Protein AF-0000000084442131 (afdb_homodimer)

Nearest PDB structures (foldseek):
  8tr0-assembly1_A  TM=5.409E-01  e=2.599E-01  Rattus norvegicus
  1jv6-assembly1_A  TM=5.022E-01  e=5.020E-01  Halobacterium salinarum
  2wjk-assembly1_A  TM=4.693E-01  e=9.695E-01  Halobacterium salinarum
  3qwe-assembly1_A-2  TM=2.493E-01  e=9.708E+00  Homo sapiens
  8tr0-assembly1_A  TM=5.407E-01  e=2.556E-01  Rattus norvegicus

Organism: Legionella spiritensis (NCBI:txid452)

pLDDT: mean 92.21, std 8.2, range [37.12, 98.5]

Sequence (404 aa):
MDAIITNALTNALHALFLLSYFILAFRQWQKGNAKFTGFIVSFFLIVFLLKILGVLVHYLSGNDYVNDLWLAIAMGVVLHNYFLIHAMRIPETLRAITMVFSLFLAGCFIIHDNFIFIALLLIMVYLLAAIYSEKLTRFGFISVITANIIWIILREGSRFILGYEVPIEWRFDNDVYHLLLIIATFIVYLSIQRGDWSYPKNMDAIITNALTNALHALFLLSYFILAFRQWQKGNAKFTGFIVSFFLIVFLLKILGVLVHYLSGNDYVNDLWLAIAMGVVLHNYFLIHAMRIPETLRAITMVFSLFLAGCFIIHDNFIFIALLLIMVYLLAAIYSEKLTRFGFISVITANIIWIILREGSRFILGYEVPIEWRFDNDVYHLLLIIATFIVYLSIQRGDWSYPKN

Secondary structure (DSSP, 8-state):
--HHHHHHHHHHHHHHHHHHHHHHHHHHHHTT-TTS-HHHHHHHHHHHHHHHHHHHHHHTTTSTTHHHHHHHHHHHHHHHHHHHHHHTT--HHHHHHHHHHHHHHHHHHHHH--THHHHHHHHHHHHHHHHT--HHHHHHHHHHHHHHHHHHHHHHHHHHHHSSPPPGGG-THHHHHHHHHHHHHHHHHHHHHHT-S-----/--HHHHHHHHHHHHHHHHHHHHHHHHHHHHTT-TTS-HHHHHHHHHHHHHHHHHHHHHHTTTSTTHHHHHHHHHHHHHHHHHHHHHHTT--HHHHHHHHHHHHHHHHHHHHH--THHHHHHHHHHHHHHHHT--HHHHHHHHHHHHHHHHHHHHHHHHHHHHSSPPPGGG-THHHHHHHHHHHHHHHHHHHHHHT-S-----

Radius of gyration: 23.76 Å; Cα contacts (8 Å, |Δi|>4): 503; chains: 2; bounding box: 71×60×50 Å

Structure (mmCIF, N/CA/C/O backbone):
data_AF-0000000084442131-model_v1
#
loop_
_entity.id
_entity.type
_entity.pdbx_description
1 polymer 'Uncharacterized protein'
#
loop_
_atom_site.group_PDB
_atom_site.id
_atom_site.type_symbol
_atom_site.label_atom_id
_atom_site.label_alt_id
_atom_site.label_comp_id
_atom_site.label_asym_id
_atom_site.label_entity_id
_atom_site.label_seq_id
_atom_site.pdbx_PDB_ins_code
_atom_site.Cartn_x
_atom_site.Cartn_y
_atom_site.Cartn_z
_atom_site.occupancy
_atom_site.B_iso_or_equiv
_atom_site.auth_seq_id
_atom_site.auth_comp_id
_atom_site.auth_asym_id
_atom_site.auth_atom_id
_atom_site.pdbx_PDB_model_num
ATOM 1 N N . MET A 1 1 ? 40.281 -8.273 -6.859 1 72.62 1 MET A N 1
ATOM 2 C CA . MET A 1 1 ? 38.969 -8.477 -6.266 1 72.62 1 MET A CA 1
ATOM 3 C C . MET A 1 1 ? 37.875 -8.383 -7.324 1 72.62 1 MET A C 1
ATOM 5 O O . MET A 1 1 ? 37.875 -7.469 -8.148 1 72.62 1 MET A O 1
ATOM 9 N N . ASP A 1 2 ? 37.031 -9.359 -7.414 1 87.31 2 ASP A N 1
ATOM 10 C CA . ASP A 1 2 ? 36.062 -9.383 -8.508 1 87.31 2 ASP A CA 1
ATOM 11 C C . ASP A 1 2 ? 34.844 -8.531 -8.18 1 87.31 2 ASP A C 1
ATOM 13 O O . ASP A 1 2 ? 34.688 -8.094 -7.039 1 87.31 2 ASP A O 1
ATOM 17 N N . ALA A 1 3 ? 34.188 -8.156 -9.109 1 89.06 3 ALA A N 1
ATOM 18 C CA . ALA A 1 3 ? 33.094 -7.219 -8.992 1 89.06 3 ALA A CA 1
ATOM 19 C C . ALA A 1 3 ? 32 -7.754 -8.055 1 89.06 3 ALA A C 1
ATOM 21 O O . ALA A 1 3 ? 31.25 -6.98 -7.473 1 89.06 3 ALA A O 1
ATOM 22 N N . ILE A 1 4 ? 31.984 -9.016 -7.883 1 84.88 4 ILE A N 1
ATOM 23 C CA . ILE A 1 4 ? 31 -9.625 -6.996 1 84.88 4 ILE A CA 1
ATOM 24 C C . ILE A 1 4 ? 31.281 -9.227 -5.551 1 84.88 4 ILE A C 1
ATOM 26 O O . ILE A 1 4 ? 30.375 -8.805 -4.828 1 84.88 4 ILE A O 1
ATOM 30 N N . ILE A 1 5 ? 32.5 -9.32 -5.223 1 86.31 5 ILE A N 1
ATOM 31 C CA . ILE A 1 5 ? 32.906 -9.016 -3.857 1 86.31 5 ILE A CA 1
ATOM 32 C C . ILE A 1 5 ? 32.812 -7.52 -3.602 1 86.31 5 ILE A C 1
ATOM 34 O O . ILE A 1 5 ? 32.281 -7.098 -2.568 1 86.31 5 ILE A O 1
ATOM 38 N N . THR A 1 6 ? 33.25 -6.707 -4.52 1 90.56 6 THR A N 1
ATOM 39 C CA . THR A 1 6 ? 33.219 -5.266 -4.309 1 90.56 6 THR A CA 1
ATOM 40 C C . THR A 1 6 ? 31.781 -4.773 -4.25 1 90.56 6 THR A C 1
ATOM 42 O O . THR A 1 6 ? 31.453 -3.889 -3.457 1 90.56 6 THR A O 1
ATOM 45 N N . ASN A 1 7 ? 30.953 -5.316 -5.031 1 89.44 7 ASN A N 1
ATOM 46 C CA . ASN A 1 7 ? 29.531 -4.98 -5.008 1 89.44 7 ASN A CA 1
ATOM 47 C C . ASN A 1 7 ? 28.906 -5.297 -3.65 1 89.44 7 ASN A C 1
ATOM 49 O O . ASN A 1 7 ? 28.125 -4.504 -3.127 1 89.44 7 ASN A O 1
ATOM 53 N N . ALA A 1 8 ? 29.266 -6.43 -3.168 1 86.12 8 ALA A N 1
ATOM 54 C CA . ALA A 1 8 ? 28.766 -6.809 -1.85 1 86.12 8 ALA A CA 1
ATOM 55 C C . ALA A 1 8 ? 29.25 -5.832 -0.78 1 86.12 8 ALA A C 1
ATOM 57 O O . ALA A 1 8 ? 28.484 -5.434 0.097 1 86.12 8 ALA A O 1
ATOM 58 N N . LEU A 1 9 ? 30.453 -5.453 -0.9 1 88.94 9 LEU A N 1
ATOM 59 C CA . LEU A 1 9 ? 31.062 -4.566 0.087 1 88.94 9 LEU A CA 1
ATOM 60 C C . LEU A 1 9 ? 30.438 -3.172 0.012 1 88.94 9 LEU A C 1
ATOM 62 O O . LEU A 1 9 ? 30.094 -2.586 1.04 1 88.94 9 LEU A O 1
ATOM 66 N N . THR A 1 10 ? 30.297 -2.629 -1.16 1 92.56 10 THR A N 1
ATOM 67 C CA . THR A 1 10 ? 29.719 -1.297 -1.3 1 92.56 10 THR A CA 1
ATOM 68 C C . THR A 1 10 ? 28.25 -1.3 -0.898 1 92.56 10 THR A C 1
ATOM 70 O O . THR A 1 10 ? 27.75 -0.33 -0.316 1 92.56 10 THR A O 1
ATOM 73 N N . ASN A 1 11 ? 27.625 -2.318 -1.205 1 92.12 11 ASN A N 1
ATOM 74 C CA . ASN A 1 11 ? 26.234 -2.469 -0.786 1 92.12 11 ASN A CA 1
ATOM 75 C C . ASN A 1 11 ? 26.109 -2.514 0.734 1 92.12 11 ASN A C 1
ATOM 77 O O . ASN A 1 11 ? 25.234 -1.853 1.31 1 92.12 11 ASN A O 1
ATOM 81 N N . ALA A 1 12 ? 26.953 -3.279 1.332 1 91.44 12 ALA A N 1
ATOM 82 C CA . ALA A 1 12 ? 26.969 -3.363 2.791 1 91.44 12 ALA A CA 1
ATOM 83 C C . ALA A 1 12 ? 27.312 -2.014 3.41 1 91.44 12 ALA A C 1
ATOM 85 O O . ALA A 1 12 ? 26.75 -1.631 4.438 1 91.44 12 ALA A O 1
ATOM 86 N N . LEU A 1 13 ? 28.25 -1.379 2.773 1 95.19 13 LEU A N 1
ATOM 87 C CA . LEU A 1 13 ? 28.625 -0.052 3.25 1 95.19 13 LEU A CA 1
ATOM 88 C C . LEU A 1 13 ? 27.438 0.898 3.211 1 95.19 13 LEU A C 1
ATOM 90 O O . LEU A 1 13 ? 27.188 1.636 4.168 1 95.19 13 LEU A O 1
ATOM 94 N N . HIS A 1 14 ? 26.734 0.908 2.152 1 96.75 14 HIS A N 1
ATOM 95 C CA . HIS A 1 14 ? 25.547 1.749 2.051 1 96.75 14 HIS A CA 1
ATOM 96 C C . HIS A 1 14 ? 24.531 1.393 3.125 1 96.75 14 HIS A C 1
ATOM 98 O O . HIS A 1 14 ? 23.938 2.279 3.74 1 96.75 14 HIS A O 1
ATOM 104 N N . ALA A 1 15 ? 24.359 0.138 3.375 1 96.5 15 ALA A N 1
ATOM 105 C CA . ALA A 1 15 ? 23.438 -0.305 4.422 1 96.5 15 ALA A CA 1
ATOM 106 C C . ALA A 1 15 ? 23.859 0.234 5.785 1 96.5 15 ALA A C 1
ATOM 108 O O . ALA A 1 15 ? 23.016 0.643 6.59 1 96.5 15 ALA A O 1
ATOM 109 N N . LEU A 1 16 ? 25.094 0.238 6 1 97.12 16 LEU A N 1
ATOM 110 C CA . LEU A 1 16 ? 25.609 0.725 7.273 1 97.12 16 LEU A CA 1
ATOM 111 C C . LEU A 1 16 ? 25.328 2.215 7.441 1 97.12 16 LEU A C 1
ATOM 113 O O . LEU A 1 16 ? 24.969 2.66 8.531 1 97.12 16 LEU A O 1
ATOM 117 N N . PHE A 1 17 ? 25.516 2.973 6.438 1 97.94 17 PHE A N 1
ATOM 118 C CA . PHE A 1 17 ? 25.188 4.391 6.484 1 97.94 17 PHE A CA 1
ATOM 119 C C . PHE A 1 17 ? 23.703 4.594 6.758 1 97.94 17 PHE A C 1
ATOM 121 O O . PHE A 1 17 ? 23.328 5.395 7.613 1 97.94 17 PHE A O 1
ATOM 128 N N . LEU A 1 18 ? 22.938 3.861 6.094 1 98.31 18 LEU A N 1
ATOM 129 C CA . LEU A 1 18 ? 21.5 3.973 6.281 1 98.31 18 LEU A CA 1
ATOM 130 C C . LEU A 1 18 ? 21.109 3.6 7.711 1 98.31 18 LEU A C 1
ATOM 132 O O . LEU A 1 18 ? 20.234 4.238 8.305 1 98.31 18 LEU A O 1
ATOM 136 N N . LEU A 1 19 ? 21.734 2.594 8.203 1 98.31 19 LEU A N 1
ATOM 137 C CA . LEU A 1 19 ? 21.516 2.227 9.602 1 98.31 19 LEU A CA 1
ATOM 138 C C . LEU A 1 19 ? 21.875 3.377 10.531 1 98.31 19 LEU A C 1
ATOM 140 O O . LEU A 1 19 ? 21.141 3.689 11.461 1 98.31 19 LEU A O 1
ATOM 144 N N . SER A 1 20 ? 22.969 3.963 10.25 1 98.44 20 SER A N 1
ATOM 145 C CA . SER A 1 20 ? 23.406 5.094 11.062 1 98.44 20 SER A CA 1
ATOM 146 C C . SER A 1 20 ? 22.406 6.238 11.008 1 98.44 20 SER A C 1
ATOM 148 O O . SER A 1 20 ? 22.078 6.84 12.039 1 98.44 20 SER A O 1
ATOM 150 N N . TYR A 1 21 ? 21.906 6.555 9.805 1 98.19 21 TYR A N 1
ATOM 151 C CA . TYR A 1 21 ? 20.906 7.605 9.664 1 98.19 21 TYR A CA 1
ATOM 152 C C . TYR A 1 21 ? 19.656 7.277 10.461 1 98.19 21 TYR A C 1
ATOM 154 O O . TYR A 1 21 ? 19.078 8.156 11.109 1 98.19 21 TYR A O 1
ATOM 162 N N . PHE A 1 22 ? 19.25 6.012 10.422 1 98.44 22 PHE A N 1
ATOM 163 C CA . PHE A 1 22 ? 18.078 5.57 11.172 1 98.44 22 PHE A CA 1
ATOM 164 C C . PHE A 1 22 ? 18.281 5.766 12.664 1 98.44 22 PHE A C 1
ATOM 166 O O . PHE A 1 22 ? 17.453 6.379 13.336 1 98.44 22 PHE A O 1
ATOM 173 N N . ILE A 1 23 ? 19.391 5.301 13.133 1 98.5 23 ILE A N 1
ATOM 174 C CA . ILE A 1 23 ? 19.672 5.355 14.562 1 98.5 23 ILE A CA 1
ATOM 175 C C . ILE A 1 23 ? 19.734 6.812 15.016 1 98.5 23 ILE A C 1
ATOM 177 O O . ILE A 1 23 ? 19.156 7.18 16.031 1 98.5 23 ILE A O 1
ATOM 181 N N . LEU A 1 24 ? 20.391 7.633 14.289 1 98.12 24 LEU A N 1
ATOM 182 C CA . LEU A 1 24 ? 20.547 9.039 14.641 1 98.12 24 LEU A CA 1
ATOM 183 C C . LEU A 1 24 ? 19.203 9.766 14.555 1 98.12 24 LEU A C 1
ATOM 185 O O . LEU A 1 24 ? 18.859 10.555 15.438 1 98.12 24 LEU A O 1
ATOM 189 N N . ALA A 1 25 ? 18.453 9.484 13.516 1 97.62 25 ALA A N 1
ATOM 190 C CA . ALA A 1 25 ? 17.125 10.078 13.383 1 97.62 25 ALA A CA 1
ATOM 191 C C . ALA A 1 25 ? 16.219 9.648 14.539 1 97.62 25 ALA A C 1
ATOM 193 O O . ALA A 1 25 ? 15.484 10.469 15.094 1 97.62 25 ALA A O 1
ATOM 194 N N . PHE A 1 26 ? 16.312 8.383 14.875 1 98.06 26 PHE A N 1
ATOM 195 C CA . PHE A 1 26 ? 15.508 7.844 15.961 1 98.06 26 PHE A CA 1
ATOM 196 C C . PHE A 1 26 ? 15.844 8.531 17.281 1 98.06 26 PHE A C 1
ATOM 198 O O . PHE A 1 26 ? 14.953 8.922 18.031 1 98.06 26 PHE A O 1
ATOM 205 N N . ARG A 1 27 ? 17.078 8.727 17.531 1 98 27 ARG A N 1
ATOM 206 C CA . ARG A 1 27 ? 17.516 9.398 18.75 1 98 27 ARG A CA 1
ATOM 207 C C . ARG A 1 27 ? 17.031 10.844 18.781 1 98 27 ARG A C 1
ATOM 209 O O . ARG A 1 27 ? 16.578 11.32 19.828 1 98 27 ARG A O 1
ATOM 216 N N . GLN A 1 28 ? 17.109 11.477 17.703 1 97.19 28 GLN A N 1
ATOM 217 C CA . GLN A 1 28 ? 16.641 12.859 17.641 1 97.19 28 GLN A CA 1
ATOM 218 C C . GLN A 1 28 ? 15.133 12.938 17.844 1 97.19 28 GLN A C 1
ATOM 220 O O . GLN A 1 28 ? 14.648 13.836 18.531 1 97.19 28 GLN A O 1
ATOM 225 N N . TRP A 1 29 ? 14.469 12.008 17.203 1 96.06 29 TRP A N 1
ATOM 226 C CA . TRP A 1 29 ? 13.016 11.953 17.359 1 96.06 29 TRP A CA 1
ATOM 227 C C . TRP A 1 29 ? 12.633 11.719 18.812 1 96.06 29 TRP A C 1
ATOM 229 O O . TRP A 1 29 ? 11.75 12.398 19.344 1 96.06 29 TRP A O 1
ATOM 239 N N . GLN A 1 30 ? 13.344 10.875 19.547 1 97.19 30 GLN A N 1
ATOM 240 C CA . GLN A 1 30 ? 13.078 10.562 20.938 1 97.19 30 GLN A CA 1
ATOM 241 C C . GLN A 1 30 ? 13.328 11.781 21.828 1 97.19 30 GLN A C 1
ATOM 243 O O . GLN A 1 30 ? 12.656 11.969 22.844 1 97.19 30 GLN A O 1
ATOM 248 N N . LYS A 1 31 ? 14.211 12.562 21.438 1 97.31 31 LYS A N 1
ATOM 249 C CA . LYS A 1 31 ? 14.555 13.766 22.188 1 97.31 31 LYS A CA 1
ATOM 250 C C . LYS A 1 31 ? 13.562 14.891 21.938 1 97.31 31 LYS A C 1
ATOM 252 O O . LYS A 1 31 ? 13.656 15.969 22.531 1 97.31 31 LYS A O 1
ATOM 257 N N . GLY A 1 32 ? 12.711 14.656 20.953 1 94.94 32 GLY A N 1
ATOM 258 C CA . GLY A 1 32 ? 11.664 15.641 20.688 1 94.94 32 GLY A CA 1
ATOM 259 C C . GLY A 1 32 ? 12.07 16.656 19.641 1 94.94 32 GLY A C 1
ATOM 260 O O . GLY A 1 32 ? 11.461 17.734 19.547 1 94.94 32 GLY A O 1
ATOM 261 N N . ASN A 1 33 ? 13.148 16.391 18.938 1 94.25 33 ASN A N 1
ATOM 262 C CA . ASN A 1 33 ? 13.562 17.281 17.859 1 94.25 33 ASN A CA 1
ATOM 263 C C . ASN A 1 33 ? 12.523 17.328 16.734 1 94.25 33 ASN A C 1
ATOM 265 O O . ASN A 1 33 ? 12.312 16.328 16.047 1 94.25 33 ASN A O 1
ATOM 269 N N . ALA A 1 34 ? 11.906 18.438 16.484 1 91.56 34 ALA A N 1
ATOM 270 C CA . ALA A 1 34 ? 10.773 18.609 15.57 1 91.56 34 ALA A CA 1
ATOM 271 C C . ALA A 1 34 ? 11.203 18.375 14.117 1 91.56 34 ALA A C 1
ATOM 273 O O . ALA A 1 34 ? 10.359 18.125 13.25 1 91.56 34 ALA A O 1
ATOM 274 N N . LYS A 1 35 ? 12.477 18.531 13.914 1 92.25 35 LYS A N 1
ATOM 275 C CA . LYS A 1 35 ? 12.977 18.328 12.562 1 92.25 35 LYS A CA 1
ATOM 276 C C . LYS A 1 35 ? 12.875 16.859 12.148 1 92.25 35 LYS A C 1
ATOM 278 O O . LYS A 1 35 ? 12.891 16.547 10.961 1 92.25 35 LYS A O 1
ATOM 283 N N . PHE A 1 36 ? 12.898 15.961 13.062 1 94.19 36 PHE A N 1
ATOM 284 C CA . PHE A 1 36 ? 12.844 14.523 12.844 1 94.19 36 PHE A CA 1
ATOM 285 C C . PHE A 1 36 ? 11.5 13.961 13.273 1 94.19 36 PHE A C 1
ATOM 287 O O . PHE A 1 36 ? 11.281 13.695 14.461 1 94.19 36 PHE A O 1
ATOM 294 N N . THR A 1 37 ? 10.68 13.695 12.32 1 94 37 THR A N 1
ATOM 295 C CA . THR A 1 37 ? 9.359 13.156 12.594 1 94 37 THR A CA 1
ATOM 296 C C . THR A 1 37 ? 9.383 11.625 12.57 1 94 37 THR A C 1
ATOM 298 O O . THR A 1 37 ? 10.344 11.031 12.078 1 94 37 THR A O 1
ATOM 301 N N . GLY A 1 38 ? 8.352 11.023 13.039 1 95.12 38 GLY A N 1
ATOM 302 C CA . GLY A 1 38 ? 8.242 9.578 12.977 1 95.12 38 GLY A CA 1
ATOM 303 C C . GLY A 1 38 ? 8.289 9.031 11.562 1 95.12 38 GLY A C 1
ATOM 304 O O . GLY A 1 38 ? 8.836 7.957 11.328 1 95.12 38 GLY A O 1
ATOM 305 N N . PHE A 1 39 ? 7.777 9.773 10.68 1 96 39 PHE A N 1
ATOM 306 C CA . PHE A 1 39 ? 7.781 9.367 9.273 1 96 39 PHE A CA 1
ATOM 307 C C . PHE A 1 39 ? 9.203 9.359 8.719 1 96 39 PHE A C 1
ATOM 309 O O . PHE A 1 39 ? 9.562 8.484 7.938 1 96 39 PHE A O 1
ATOM 316 N N . ILE A 1 40 ? 9.977 10.352 9.094 1 96.25 40 ILE A N 1
ATOM 317 C CA . ILE A 1 40 ? 11.359 10.414 8.641 1 96.25 40 ILE A CA 1
ATOM 318 C C . ILE A 1 40 ? 12.141 9.227 9.203 1 96.25 40 ILE A C 1
ATOM 320 O O . ILE A 1 40 ? 12.891 8.562 8.484 1 96.25 40 ILE A O 1
ATOM 324 N N . VAL A 1 41 ? 11.914 8.961 10.445 1 97.44 41 VAL A N 1
ATOM 325 C CA . VAL A 1 41 ? 12.562 7.824 11.094 1 97.44 41 VAL A CA 1
ATOM 326 C C . VAL A 1 41 ? 12.18 6.531 10.383 1 97.44 41 VAL A C 1
ATOM 328 O O . VAL A 1 41 ? 13.047 5.723 10.047 1 97.44 41 VAL A O 1
ATOM 331 N N . SER A 1 42 ? 10.922 6.355 10.141 1 97.62 42 SER A N 1
ATOM 332 C CA . SER A 1 42 ? 10.422 5.156 9.477 1 97.62 42 SER A CA 1
ATOM 333 C C . SER A 1 42 ? 10.961 5.047 8.055 1 97.62 42 SER A C 1
ATOM 335 O O . SER A 1 42 ? 11.258 3.947 7.582 1 97.62 42 SER A O 1
ATOM 337 N N . PHE A 1 43 ? 11.117 6.191 7.434 1 97.19 43 PHE A N 1
ATOM 338 C CA . PHE A 1 43 ? 11.672 6.227 6.086 1 97.19 43 PHE A CA 1
ATOM 339 C C . PHE A 1 43 ? 13.078 5.637 6.062 1 97.19 43 PHE A C 1
ATOM 341 O O . PHE A 1 43 ? 13.367 4.742 5.266 1 97.19 43 PHE A O 1
ATOM 348 N N . PHE A 1 44 ? 13.914 6.051 6.918 1 98.19 44 PHE A N 1
ATOM 349 C CA . PHE A 1 44 ? 15.281 5.547 6.953 1 98.19 44 PHE A CA 1
ATOM 350 C C . PHE A 1 44 ? 15.312 4.082 7.371 1 98.19 44 PHE A C 1
ATOM 352 O O . PHE A 1 44 ? 16.141 3.312 6.898 1 98.19 44 PHE A O 1
ATOM 359 N N . LEU A 1 45 ? 14.43 3.682 8.242 1 98.38 45 LEU A N 1
ATOM 360 C CA . LEU A 1 45 ? 14.352 2.279 8.633 1 98.38 45 LEU A CA 1
ATOM 361 C C . LEU A 1 45 ? 14.016 1.399 7.43 1 98.38 45 LEU A C 1
ATOM 363 O O . LEU A 1 45 ? 14.68 0.393 7.188 1 98.38 45 LEU A O 1
ATOM 367 N N . ILE A 1 46 ? 13.023 1.812 6.719 1 98.06 46 ILE A N 1
ATOM 368 C CA . ILE A 1 46 ? 12.555 0.987 5.613 1 98.06 46 ILE A CA 1
ATOM 369 C C . ILE A 1 46 ? 13.625 0.94 4.516 1 98.06 46 ILE A C 1
ATOM 371 O O . ILE A 1 46 ? 13.867 -0.113 3.924 1 98.06 46 ILE A O 1
ATOM 375 N N . VAL A 1 47 ? 14.258 2.068 4.23 1 97.25 47 VAL A N 1
ATOM 376 C CA . VAL A 1 47 ? 15.312 2.07 3.219 1 97.25 47 VAL A CA 1
ATOM 377 C C . VAL A 1 47 ? 16.438 1.142 3.645 1 97.25 47 VAL A C 1
ATOM 379 O O . VAL A 1 47 ? 17 0.419 2.82 1 97.25 47 VAL A O 1
ATOM 382 N N . PHE A 1 48 ? 16.766 1.202 4.871 1 97.81 48 PHE A N 1
ATOM 383 C CA . PHE A 1 48 ? 17.797 0.319 5.41 1 97.81 48 PHE A CA 1
ATOM 384 C C . PHE A 1 48 ? 17.406 -1.143 5.227 1 97.81 48 PHE A C 1
ATOM 386 O O . PHE A 1 48 ? 18.203 -1.943 4.723 1 97.81 48 PHE A O 1
ATOM 393 N N . LEU A 1 49 ? 16.188 -1.493 5.602 1 97.25 49 LEU A N 1
ATOM 394 C CA . LEU A 1 49 ? 15.719 -2.869 5.492 1 97.25 49 LEU A CA 1
ATOM 395 C C . LEU A 1 49 ? 15.703 -3.322 4.035 1 97.25 49 LEU A C 1
ATOM 397 O O . LEU A 1 49 ? 16.078 -4.457 3.729 1 97.25 49 LEU A O 1
ATOM 401 N N . LEU A 1 50 ? 15.281 -2.422 3.176 1 95.69 50 LEU A N 1
ATOM 402 C CA . LEU A 1 50 ? 15.266 -2.742 1.753 1 95.69 50 LEU A CA 1
ATOM 403 C C . LEU A 1 50 ? 16.672 -2.994 1.236 1 95.69 50 LEU A C 1
ATOM 405 O O . LEU A 1 50 ? 16.891 -3.879 0.404 1 95.69 50 LEU A O 1
ATOM 409 N N . LYS A 1 51 ? 17.594 -2.264 1.708 1 94.94 51 LYS A N 1
ATOM 410 C CA . LYS A 1 51 ? 18.984 -2.463 1.31 1 94.94 51 LYS A CA 1
ATOM 411 C C . LYS A 1 51 ? 19.5 -3.822 1.774 1 94.94 51 LYS A C 1
ATOM 413 O O . LYS A 1 51 ? 20.219 -4.508 1.037 1 94.94 51 LYS A O 1
ATOM 418 N N . ILE A 1 52 ? 19.141 -4.184 2.949 1 94.75 52 ILE A N 1
ATOM 419 C CA . ILE A 1 52 ? 19.531 -5.488 3.471 1 94.75 52 ILE A CA 1
ATOM 420 C C . ILE A 1 52 ? 18.938 -6.594 2.605 1 94.75 52 ILE A C 1
ATOM 422 O O . ILE A 1 52 ? 19.609 -7.555 2.248 1 94.75 52 ILE A O 1
ATOM 426 N N . LEU A 1 53 ? 17.688 -6.41 2.277 1 92.75 53 LEU A N 1
ATOM 427 C CA . LEU A 1 53 ? 17.031 -7.391 1.42 1 92.75 53 LEU A CA 1
ATOM 428 C C . LEU A 1 53 ? 17.719 -7.465 0.059 1 92.75 53 LEU A C 1
ATOM 430 O O . LEU A 1 53 ? 17.875 -8.547 -0.501 1 92.75 53 LEU A O 1
ATOM 434 N N . GLY A 1 54 ? 18.094 -6.297 -0.404 1 87.06 54 GLY A N 1
ATOM 435 C CA . GLY A 1 54 ? 18.844 -6.27 -1.653 1 87.06 54 GLY A CA 1
ATOM 436 C C . GLY A 1 54 ? 20.141 -7.051 -1.591 1 87.06 54 GLY A C 1
ATOM 437 O O . GLY A 1 54 ? 20.484 -7.785 -2.523 1 87.06 54 GLY A O 1
ATOM 438 N N . VAL A 1 55 ? 20.781 -6.938 -0.534 1 86.25 55 VAL A N 1
ATOM 439 C CA . VAL A 1 55 ? 22.016 -7.684 -0.337 1 86.25 55 VAL A CA 1
ATOM 440 C C . VAL A 1 55 ? 21.719 -9.18 -0.308 1 86.25 55 VAL A C 1
ATOM 442 O O . VAL A 1 55 ? 22.422 -9.969 -0.949 1 86.25 55 VAL A O 1
ATOM 445 N N . LEU A 1 56 ? 20.672 -9.508 0.331 1 87.75 56 LEU A N 1
ATOM 446 C CA . LEU A 1 56 ? 20.328 -10.906 0.502 1 87.75 56 LEU A CA 1
ATOM 447 C C . LEU A 1 56 ? 19.938 -11.539 -0.833 1 87.75 56 LEU A C 1
ATOM 449 O O . LEU A 1 56 ? 20.281 -12.695 -1.102 1 87.75 56 LEU A O 1
ATOM 453 N N . VAL A 1 57 ? 19.25 -10.844 -1.645 1 83.44 57 VAL A N 1
ATOM 454 C CA . VAL A 1 57 ? 18.859 -11.352 -2.951 1 83.44 57 VAL A CA 1
ATOM 455 C C . VAL A 1 57 ? 20.094 -11.703 -3.771 1 83.44 57 VAL A C 1
ATOM 457 O O . VAL A 1 57 ? 20.125 -12.719 -4.469 1 83.44 57 VAL A O 1
ATOM 460 N N . HIS A 1 58 ? 21.094 -10.867 -3.729 1 75.31 58 HIS A N 1
ATOM 461 C CA . HIS A 1 58 ? 22.312 -11.109 -4.492 1 75.31 58 HIS A CA 1
ATOM 462 C C . HIS A 1 58 ? 23.109 -12.273 -3.91 1 75.31 58 HIS A C 1
ATOM 464 O O . HIS A 1 58 ? 23.656 -13.094 -4.652 1 75.31 58 HIS A O 1
ATOM 470 N N . TYR A 1 59 ? 23.031 -12.32 -2.639 1 79.94 59 TYR A N 1
ATOM 471 C CA . TYR A 1 59 ? 23.781 -13.367 -1.957 1 79.94 59 TYR A CA 1
ATOM 472 C C . TYR A 1 59 ? 23.125 -14.727 -2.145 1 79.94 59 TYR A C 1
ATOM 474 O O . TYR A 1 59 ? 23.797 -15.75 -2.238 1 79.94 59 TYR A O 1
ATOM 482 N N . LEU A 1 60 ? 21.891 -14.789 -2.232 1 82.56 60 LEU A N 1
ATOM 483 C CA . LEU A 1 60 ? 21.141 -16.047 -2.273 1 82.56 60 LEU A CA 1
ATOM 484 C C . LEU A 1 60 ? 20.641 -16.328 -3.686 1 82.56 60 LEU A C 1
ATOM 486 O O . LEU A 1 60 ? 19.688 -17.078 -3.865 1 82.56 60 LEU A O 1
ATOM 490 N N . SER A 1 61 ? 21.297 -15.719 -4.5 1 77.94 61 SER A N 1
ATOM 491 C CA . SER A 1 61 ? 20.906 -15.906 -5.891 1 77.94 61 SER A CA 1
ATOM 492 C C . SER A 1 61 ? 20.875 -17.391 -6.258 1 77.94 61 SER A C 1
ATOM 494 O O . SER A 1 61 ? 21.797 -18.125 -5.922 1 77.94 61 SER A O 1
ATOM 496 N N . GLY A 1 62 ? 19.75 -17.828 -6.883 1 77.94 62 GLY A N 1
ATOM 497 C CA . GLY A 1 62 ? 19.609 -19.219 -7.277 1 77.94 62 GLY A CA 1
ATOM 498 C C . GLY A 1 62 ? 18.797 -20.047 -6.293 1 77.94 62 GLY A C 1
ATOM 499 O O . GLY A 1 62 ? 18.391 -21.172 -6.598 1 77.94 62 GLY A O 1
ATOM 500 N N . ASN A 1 63 ? 18.625 -19.531 -5.176 1 86.12 63 ASN A N 1
ATOM 501 C CA . ASN A 1 63 ? 17.828 -20.234 -4.176 1 86.12 63 ASN A CA 1
ATOM 502 C C . ASN A 1 63 ? 16.328 -20.016 -4.383 1 86.12 63 ASN A C 1
ATOM 504 O O . ASN A 1 63 ? 15.93 -19.031 -5 1 86.12 63 ASN A O 1
ATOM 508 N N . ASP A 1 64 ? 15.555 -20.938 -3.867 1 84.81 64 ASP A N 1
ATOM 509 C CA . ASP A 1 64 ? 14.109 -20.953 -4.055 1 84.81 64 ASP A CA 1
ATOM 510 C C . ASP A 1 64 ? 13.453 -19.766 -3.344 1 84.81 64 ASP A C 1
ATOM 512 O O . ASP A 1 64 ? 12.383 -19.312 -3.746 1 84.81 64 ASP A O 1
ATOM 516 N N . TYR A 1 65 ? 14.133 -19.219 -2.385 1 87.5 65 TYR A N 1
ATOM 517 C CA . TYR A 1 65 ? 13.5 -18.188 -1.571 1 87.5 65 TYR A CA 1
ATOM 518 C C . TYR A 1 65 ? 13.711 -16.812 -2.178 1 87.5 65 TYR A C 1
ATOM 520 O O . TYR A 1 65 ? 13.18 -15.82 -1.672 1 87.5 65 TYR A O 1
ATOM 528 N N . VAL A 1 66 ? 14.398 -16.719 -3.213 1 87.75 66 VAL A N 1
ATOM 529 C CA . VAL A 1 66 ? 14.734 -15.43 -3.828 1 87.75 66 VAL A CA 1
ATOM 530 C C . VAL A 1 66 ? 13.453 -14.742 -4.312 1 87.75 66 VAL A C 1
ATOM 532 O O . VAL A 1 66 ? 13.328 -13.523 -4.219 1 87.75 66 VAL A O 1
ATOM 535 N N . ASN A 1 67 ? 12.547 -15.516 -4.73 1 89.25 67 ASN A N 1
ATOM 536 C CA . ASN A 1 67 ? 11.273 -14.945 -5.172 1 89.25 67 ASN A CA 1
ATOM 537 C C . ASN A 1 67 ? 10.523 -14.281 -4.02 1 89.25 67 ASN A C 1
ATOM 539 O O . ASN A 1 67 ? 9.93 -13.219 -4.191 1 89.25 67 ASN A O 1
ATOM 543 N N . ASP A 1 68 ? 10.602 -14.883 -2.902 1 91.75 68 ASP A N 1
ATOM 544 C CA . ASP A 1 68 ? 9.961 -14.305 -1.721 1 91.75 68 ASP A CA 1
ATOM 545 C C . ASP A 1 68 ? 10.656 -13.016 -1.3 1 91.75 68 ASP A C 1
ATOM 547 O O . ASP A 1 68 ? 10.008 -12.078 -0.837 1 91.75 68 ASP A O 1
ATOM 551 N N . LEU A 1 69 ? 11.906 -13.039 -1.463 1 92.19 69 LEU A N 1
ATOM 552 C CA . LEU A 1 69 ? 12.656 -11.836 -1.129 1 92.19 69 LEU A CA 1
ATOM 553 C C . LEU A 1 69 ? 12.281 -10.688 -2.059 1 92.19 69 LEU A C 1
ATOM 555 O O . LEU A 1 69 ? 12.109 -9.547 -1.611 1 92.19 69 LEU A O 1
ATOM 559 N N . TRP A 1 70 ? 12.117 -10.961 -3.295 1 92.06 70 TRP A N 1
ATOM 560 C CA . TRP A 1 70 ? 11.719 -9.938 -4.258 1 92.06 70 TRP A CA 1
ATOM 561 C C . TRP A 1 70 ? 10.312 -9.43 -3.951 1 92.06 70 TRP A C 1
ATOM 563 O O . TRP A 1 70 ? 10.023 -8.242 -4.117 1 92.06 70 TRP A O 1
ATOM 573 N N . LEU A 1 71 ? 9.508 -10.32 -3.518 1 94.75 71 LEU A N 1
ATOM 574 C CA . LEU A 1 71 ? 8.172 -9.906 -3.086 1 94.75 71 LEU A CA 1
ATOM 575 C C . LEU A 1 71 ? 8.258 -8.961 -1.895 1 94.75 71 LEU A C 1
ATOM 577 O O . LEU A 1 71 ? 7.594 -7.922 -1.873 1 94.75 71 LEU A O 1
ATOM 581 N N . ALA A 1 72 ? 9.055 -9.32 -0.996 1 95.81 72 ALA A N 1
ATOM 582 C CA . ALA A 1 72 ? 9.266 -8.461 0.167 1 95.81 72 ALA A CA 1
ATOM 583 C C . ALA A 1 72 ? 9.797 -7.09 -0.25 1 95.81 72 ALA A C 1
ATOM 585 O O . ALA A 1 72 ? 9.375 -6.066 0.292 1 95.81 72 ALA A O 1
ATOM 586 N N . ILE A 1 73 ? 10.648 -7.086 -1.121 1 94.5 73 ILE A N 1
ATOM 587 C CA . ILE A 1 73 ? 11.219 -5.84 -1.624 1 94.5 73 ILE A CA 1
ATOM 588 C C . ILE A 1 73 ? 10.117 -5.008 -2.289 1 94.5 73 ILE A C 1
ATOM 590 O O . ILE A 1 73 ? 9.992 -3.811 -2.031 1 94.5 73 ILE A O 1
ATOM 594 N N . ALA A 1 74 ? 9.328 -5.656 -3.082 1 95.94 74 ALA A N 1
ATOM 595 C CA . ALA A 1 74 ? 8.242 -4.949 -3.758 1 95.94 74 ALA A CA 1
ATOM 596 C C . ALA A 1 74 ? 7.293 -4.305 -2.75 1 95.94 74 ALA A C 1
ATOM 598 O O . ALA A 1 74 ? 6.953 -3.127 -2.873 1 95.94 74 ALA A O 1
ATOM 599 N N . MET A 1 75 ? 6.918 -5.023 -1.755 1 96.94 75 MET A N 1
ATOM 600 C CA . MET A 1 75 ? 6.047 -4.5 -0.709 1 96.94 75 MET A CA 1
ATOM 601 C C . MET A 1 75 ? 6.754 -3.41 0.092 1 96.94 75 MET A C 1
ATOM 603 O O . MET A 1 75 ? 6.137 -2.414 0.47 1 96.94 75 MET A O 1
ATOM 607 N N . GLY A 1 76 ? 8 -3.688 0.311 1 97.44 76 GLY A N 1
ATOM 608 C CA . GLY A 1 76 ? 8.789 -2.703 1.031 1 97.44 76 GLY A CA 1
ATOM 609 C C . GLY A 1 76 ? 8.898 -1.378 0.301 1 97.44 76 GLY A C 1
ATOM 610 O O . GLY A 1 76 ? 8.906 -0.316 0.926 1 97.44 76 GLY A O 1
ATOM 611 N N . VAL A 1 77 ? 8.984 -1.412 -0.948 1 97.31 77 VAL A N 1
ATOM 612 C CA . VAL A 1 77 ? 9.086 -0.191 -1.74 1 97.31 77 VAL A CA 1
ATOM 613 C C . VAL A 1 77 ? 7.777 0.587 -1.664 1 97.31 77 VAL A C 1
ATOM 615 O O . VAL A 1 77 ? 7.781 1.82 -1.621 1 97.31 77 VAL A O 1
ATOM 618 N N . VAL A 1 78 ? 6.676 -0.092 -1.649 1 98 78 VAL A N 1
ATOM 619 C CA . VAL A 1 78 ? 5.391 0.573 -1.46 1 98 78 VAL A CA 1
ATOM 620 C C . VAL A 1 78 ? 5.367 1.284 -0.109 1 98 78 VAL A C 1
ATOM 622 O O . VAL A 1 78 ? 4.941 2.438 -0.013 1 98 78 VAL A O 1
ATOM 625 N N . LEU A 1 79 ? 5.84 0.563 0.859 1 98.12 79 LEU A N 1
ATOM 626 C CA . LEU A 1 79 ? 5.914 1.147 2.195 1 98.12 79 LEU A CA 1
ATOM 627 C C . LEU A 1 79 ? 6.867 2.338 2.215 1 98.12 79 LEU A C 1
ATOM 629 O O . LEU A 1 79 ? 6.59 3.35 2.863 1 98.12 79 LEU A O 1
ATOM 633 N N . HIS A 1 80 ? 7.98 2.168 1.578 1 98.25 80 HIS A N 1
ATOM 634 C CA . HIS A 1 80 ? 8.93 3.262 1.415 1 98.25 80 HIS A CA 1
ATOM 635 C C . HIS A 1 80 ? 8.258 4.496 0.832 1 98.25 80 HIS A C 1
ATOM 637 O O . HIS A 1 80 ? 8.398 5.602 1.365 1 98.25 80 HIS A O 1
ATOM 643 N N . ASN A 1 81 ? 7.508 4.312 -0.209 1 98.12 81 ASN A N 1
ATOM 644 C CA . ASN A 1 81 ? 6.801 5.422 -0.845 1 98.12 81 ASN A CA 1
ATOM 645 C C . ASN A 1 81 ? 5.781 6.051 0.099 1 98.12 81 ASN A C 1
ATOM 647 O O . ASN A 1 81 ? 5.66 7.277 0.162 1 98.12 81 ASN A O 1
ATOM 651 N N . TYR A 1 82 ? 5.09 5.227 0.82 1 97.94 82 TYR A N 1
ATOM 652 C CA . TYR A 1 82 ? 4.113 5.703 1.794 1 97.94 82 TYR A CA 1
ATOM 653 C C . TYR A 1 82 ? 4.77 6.625 2.814 1 97.94 82 TYR A C 1
ATOM 655 O O . TYR A 1 82 ? 4.312 7.75 3.031 1 97.94 82 TYR A O 1
ATOM 663 N N . PHE A 1 83 ? 5.852 6.176 3.381 1 97.62 83 PHE A N 1
ATOM 664 C CA . PHE A 1 83 ? 6.496 6.938 4.441 1 97.62 83 PHE A CA 1
ATOM 665 C C . PHE A 1 83 ? 7.109 8.219 3.893 1 97.62 83 PHE A C 1
ATOM 667 O O . PHE A 1 83 ? 7.051 9.266 4.535 1 97.62 83 PHE A O 1
ATOM 674 N N . LEU A 1 84 ? 7.656 8.156 2.73 1 97.25 84 LEU A N 1
ATOM 675 C CA . LEU A 1 84 ? 8.328 9.328 2.174 1 97.25 84 LEU A CA 1
ATOM 676 C C . LEU A 1 84 ? 7.32 10.43 1.862 1 97.25 84 LEU A C 1
ATOM 678 O O . LEU A 1 84 ? 7.527 11.586 2.227 1 97.25 84 LEU A O 1
ATOM 682 N N . ILE A 1 85 ? 6.219 10.07 1.232 1 95.56 85 ILE A N 1
ATOM 683 C CA . ILE A 1 85 ? 5.266 11.094 0.828 1 95.56 85 ILE A CA 1
ATOM 684 C C . ILE A 1 85 ? 4.605 11.703 2.064 1 95.56 85 ILE A C 1
ATOM 686 O O . ILE A 1 85 ? 4.223 12.875 2.059 1 95.56 85 ILE A O 1
ATOM 690 N N . HIS A 1 86 ? 4.504 10.914 3.076 1 95.12 86 HIS A N 1
ATOM 691 C CA . HIS A 1 86 ? 3.965 11.461 4.32 1 95.12 86 HIS A CA 1
ATOM 692 C C . HIS A 1 86 ? 5.012 12.281 5.059 1 95.12 86 HIS A C 1
ATOM 694 O O . HIS A 1 86 ? 4.688 13.312 5.652 1 95.12 86 HIS A O 1
ATOM 700 N N . ALA A 1 87 ? 6.215 11.859 4.992 1 94.44 87 ALA A N 1
ATOM 701 C CA . ALA A 1 87 ? 7.297 12.617 5.617 1 94.44 87 ALA A CA 1
ATOM 702 C C . ALA A 1 87 ? 7.445 13.992 4.977 1 94.44 87 ALA A C 1
ATOM 704 O O . ALA A 1 87 ? 7.758 14.977 5.656 1 94.44 87 ALA A O 1
ATOM 705 N N . MET A 1 88 ? 7.176 14.07 3.746 1 93.56 88 MET A N 1
ATOM 706 C CA . MET A 1 88 ? 7.336 15.312 2.994 1 93.56 88 MET A CA 1
ATOM 707 C C . MET A 1 88 ? 6.062 16.156 3.041 1 93.56 88 MET A C 1
ATOM 709 O O . MET A 1 88 ? 6.012 17.25 2.486 1 93.56 88 MET A O 1
ATOM 713 N N . ARG A 1 89 ? 5.012 15.555 3.596 1 91.69 89 ARG A N 1
ATOM 714 C CA . ARG A 1 89 ? 3.729 16.234 3.732 1 91.69 89 ARG A CA 1
ATOM 715 C C . ARG A 1 89 ? 3.176 16.641 2.369 1 91.69 89 ARG A C 1
ATOM 717 O O . ARG A 1 89 ? 2.725 17.766 2.188 1 91.69 89 ARG A O 1
ATOM 724 N N . ILE A 1 90 ? 3.326 15.758 1.431 1 92.69 90 ILE A N 1
ATOM 725 C CA . ILE A 1 90 ? 2.746 15.945 0.105 1 92.69 90 ILE A CA 1
ATOM 726 C C . ILE A 1 90 ? 1.226 16.031 0.214 1 92.69 90 ILE A C 1
ATOM 728 O O . ILE A 1 90 ? 0.622 15.406 1.087 1 92.69 90 ILE A O 1
ATOM 732 N N . PRO A 1 91 ? 0.609 16.812 -0.642 1 92.75 91 PRO A N 1
ATOM 733 C CA . PRO A 1 91 ? -0.849 16.938 -0.575 1 92.75 91 PRO A CA 1
ATOM 734 C C . PRO A 1 91 ? -1.559 15.586 -0.625 1 92.75 91 PRO A C 1
ATOM 736 O O . PRO A 1 91 ? -1.093 14.664 -1.301 1 92.75 91 PRO A O 1
ATOM 739 N N . GLU A 1 92 ? -2.672 15.539 -0.008 1 92.5 92 GLU A N 1
ATOM 740 C CA . GLU A 1 92 ? -3.412 14.297 0.208 1 92.5 92 GLU A CA 1
ATOM 741 C C . GLU A 1 92 ? -3.762 13.625 -1.117 1 92.5 92 GLU A C 1
ATOM 743 O O . GLU A 1 92 ? -3.623 12.406 -1.257 1 92.5 92 GLU A O 1
ATOM 748 N N . THR A 1 93 ? -4.199 14.383 -2.057 1 93.25 93 THR A N 1
ATOM 749 C CA . THR A 1 93 ? -4.594 13.836 -3.348 1 93.25 93 THR A CA 1
ATOM 750 C C . THR A 1 93 ? -3.412 13.156 -4.035 1 93.25 93 THR A C 1
ATOM 752 O O . THR A 1 93 ? -3.543 12.055 -4.562 1 93.25 93 THR A O 1
ATOM 755 N N . LEU A 1 94 ? -2.32 13.805 -4 1 95.06 94 LEU A N 1
ATOM 756 C CA . LEU A 1 94 ? -1.125 13.258 -4.633 1 95.06 94 LEU A CA 1
ATOM 757 C C . LEU A 1 94 ? -0.625 12.031 -3.879 1 95.06 94 LEU A C 1
ATOM 759 O O . LEU A 1 94 ? -0.098 11.094 -4.484 1 95.06 94 LEU A O 1
ATOM 763 N N . ARG A 1 95 ? -0.813 12.062 -2.586 1 96.25 95 ARG A N 1
ATOM 764 C CA . ARG A 1 95 ? -0.451 10.883 -1.806 1 96.25 95 ARG A CA 1
ATOM 765 C C . ARG A 1 95 ? -1.297 9.68 -2.207 1 96.25 95 ARG A C 1
ATOM 767 O O . ARG A 1 95 ? -0.771 8.586 -2.406 1 96.25 95 ARG A O 1
ATOM 774 N N . ALA A 1 96 ? -2.525 9.922 -2.324 1 96.38 96 ALA A N 1
ATOM 775 C CA . ALA A 1 96 ? -3.43 8.844 -2.719 1 96.38 96 ALA A CA 1
ATOM 776 C C . ALA A 1 96 ? -3.066 8.297 -4.094 1 96.38 96 ALA A C 1
ATOM 778 O O . ALA A 1 96 ? -2.996 7.082 -4.289 1 96.38 96 ALA A O 1
ATOM 779 N N . ILE A 1 97 ? -2.826 9.148 -4.965 1 96.81 97 ILE A N 1
ATOM 780 C CA . ILE A 1 97 ? -2.451 8.758 -6.32 1 96.81 97 ILE A CA 1
ATOM 781 C C . ILE A 1 97 ? -1.158 7.953 -6.285 1 96.81 97 ILE A C 1
ATOM 783 O O . ILE A 1 97 ? -1.036 6.934 -6.973 1 96.81 97 ILE A O 1
ATOM 787 N N . THR A 1 98 ? -0.237 8.438 -5.543 1 97.38 98 THR A N 1
ATOM 788 C CA . THR A 1 98 ? 1.035 7.742 -5.402 1 97.38 98 THR A CA 1
ATOM 789 C C . THR A 1 98 ? 0.82 6.32 -4.883 1 97.38 98 THR A C 1
ATOM 791 O O . THR A 1 98 ? 1.448 5.375 -5.363 1 97.38 98 THR A O 1
ATOM 794 N N . MET A 1 99 ? -0.078 6.164 -3.891 1 97.81 99 MET A N 1
ATOM 795 C CA . MET A 1 99 ? -0.347 4.84 -3.338 1 97.81 99 MET A CA 1
ATOM 796 C C . MET A 1 99 ? -0.995 3.936 -4.379 1 97.81 99 MET A C 1
ATOM 798 O O . MET A 1 99 ? -0.651 2.756 -4.484 1 97.81 99 MET A O 1
ATOM 802 N N . VAL A 1 100 ? -1.877 4.465 -5.199 1 97.38 100 VAL A N 1
ATOM 803 C CA . VAL A 1 100 ? -2.523 3.703 -6.262 1 97.38 100 VAL A CA 1
ATOM 804 C C . VAL A 1 100 ? -1.477 3.217 -7.262 1 97.38 100 VAL A C 1
ATOM 806 O O . VAL A 1 100 ? -1.418 2.027 -7.578 1 97.38 100 VAL A O 1
ATOM 809 N N . PHE A 1 101 ? -0.645 4.086 -7.645 1 97.56 101 PHE A N 1
ATOM 810 C CA . PHE A 1 101 ? 0.368 3.752 -8.641 1 97.56 101 PHE A CA 1
ATOM 811 C C . PHE A 1 101 ? 1.402 2.795 -8.062 1 97.56 101 PHE A C 1
ATOM 813 O O . PHE A 1 101 ? 1.889 1.902 -8.758 1 97.56 101 PHE A O 1
ATOM 820 N N . SER A 1 102 ? 1.723 3.039 -6.816 1 97.69 102 SER A N 1
ATOM 821 C CA . SER A 1 102 ? 2.701 2.158 -6.184 1 97.69 102 SER A CA 1
ATOM 822 C C . SER A 1 102 ? 2.201 0.718 -6.141 1 97.69 102 SER A C 1
ATOM 824 O O . SER A 1 102 ? 2.939 -0.21 -6.484 1 97.69 102 SER A O 1
ATOM 826 N N . LEU A 1 103 ? 0.995 0.563 -5.777 1 97.94 103 LEU A N 1
ATOM 827 C CA . LEU A 1 103 ? 0.438 -0.782 -5.699 1 97.94 103 LEU A CA 1
ATOM 828 C C . LEU A 1 103 ? 0.247 -1.375 -7.09 1 97.94 103 LEU A C 1
ATOM 830 O O . LEU A 1 103 ? 0.471 -2.57 -7.297 1 97.94 103 LEU A O 1
ATOM 834 N N . PHE A 1 104 ? -0.103 -0.576 -8.039 1 97.38 104 PHE A N 1
ATOM 835 C CA . PHE A 1 104 ? -0.257 -1.017 -9.422 1 97.38 104 PHE A CA 1
ATOM 836 C C . PHE A 1 104 ? 1.067 -1.524 -9.984 1 97.38 104 PHE A C 1
ATOM 838 O O . PHE A 1 104 ? 1.138 -2.633 -10.516 1 97.38 104 PHE A O 1
ATOM 845 N N . LEU A 1 105 ? 2.08 -0.758 -9.82 1 96.94 105 LEU A N 1
ATOM 846 C CA . LEU A 1 105 ? 3.385 -1.12 -10.367 1 96.94 105 LEU A CA 1
ATOM 847 C C . LEU A 1 105 ? 3.975 -2.307 -9.609 1 96.94 105 LEU A C 1
ATOM 849 O O . LEU A 1 105 ? 4.672 -3.137 -10.203 1 96.94 105 LEU A O 1
ATOM 853 N N . ALA A 1 106 ? 3.738 -2.342 -8.289 1 96.69 106 ALA A N 1
ATOM 854 C CA . ALA A 1 106 ? 4.16 -3.521 -7.543 1 96.69 106 ALA A CA 1
ATOM 855 C C . ALA A 1 106 ? 3.49 -4.781 -8.086 1 96.69 106 ALA A C 1
ATOM 857 O O . ALA A 1 106 ? 4.141 -5.816 -8.25 1 96.69 106 ALA A O 1
ATOM 858 N N . GLY A 1 107 ? 2.205 -4.691 -8.383 1 95.56 107 GLY A N 1
ATOM 859 C CA . GLY A 1 107 ? 1.499 -5.809 -8.992 1 95.56 107 GLY A CA 1
ATOM 860 C C . GLY A 1 107 ? 2.072 -6.215 -10.336 1 95.56 107 GLY A C 1
ATOM 861 O O . GLY A 1 107 ? 2.234 -7.406 -10.617 1 95.56 107 GLY A O 1
ATOM 862 N N . CYS A 1 108 ? 2.404 -5.258 -11.141 1 95.5 108 CYS A N 1
ATOM 863 C CA . CYS A 1 108 ? 3.01 -5.535 -12.438 1 95.5 108 CYS A CA 1
ATOM 864 C C . CYS A 1 108 ? 4.344 -6.258 -12.273 1 95.5 108 CYS A C 1
ATOM 866 O O . CYS A 1 108 ? 4.66 -7.16 -13.047 1 95.5 108 CYS A O 1
ATOM 868 N N . PHE A 1 109 ? 5.066 -5.832 -11.336 1 95 109 PHE A N 1
ATOM 869 C CA . PHE A 1 109 ? 6.336 -6.492 -11.07 1 95 109 PHE A CA 1
ATOM 870 C C . PHE A 1 109 ? 6.125 -7.965 -10.742 1 95 109 PHE A C 1
ATOM 872 O O . PHE A 1 109 ? 6.828 -8.828 -11.266 1 95 109 PHE A O 1
ATOM 879 N N . ILE A 1 110 ? 5.148 -8.242 -9.922 1 93.25 110 ILE A N 1
ATOM 880 C CA . ILE A 1 110 ? 4.898 -9.609 -9.469 1 93.25 110 ILE A CA 1
ATOM 881 C C . ILE A 1 110 ? 4.434 -10.469 -10.641 1 93.25 110 ILE A C 1
ATOM 883 O O . ILE A 1 110 ? 4.828 -11.625 -10.766 1 93.25 110 ILE A O 1
ATOM 887 N N . ILE A 1 111 ? 3.707 -9.875 -11.562 1 92.75 111 ILE A N 1
ATOM 888 C CA . ILE A 1 111 ? 3.148 -10.609 -12.695 1 92.75 111 ILE A CA 1
ATOM 889 C C . ILE A 1 111 ? 4.23 -10.828 -13.75 1 92.75 111 ILE A C 1
ATOM 891 O O . ILE A 1 111 ? 4.363 -11.93 -14.289 1 92.75 111 ILE A O 1
ATOM 895 N N . HIS A 1 112 ? 5.012 -9.836 -14.023 1 93.12 112 HIS A N 1
ATOM 896 C CA . HIS A 1 112 ? 5.891 -9.867 -15.188 1 93.12 112 HIS A CA 1
ATOM 897 C C . HIS A 1 112 ? 7.336 -10.141 -14.781 1 93.12 112 HIS A C 1
ATOM 899 O O . HIS A 1 112 ? 8.195 -10.344 -15.641 1 93.12 112 HIS A O 1
ATOM 905 N N . ASP A 1 113 ? 7.547 -10.016 -13.484 1 90.62 113 ASP A N 1
ATOM 906 C CA . ASP A 1 113 ? 8.883 -10.258 -12.961 1 90.62 113 ASP A CA 1
ATOM 907 C C . ASP A 1 113 ? 9.914 -9.367 -13.648 1 90.62 113 ASP A C 1
ATOM 909 O O . ASP A 1 113 ? 10.961 -9.852 -14.102 1 90.62 113 ASP A O 1
ATOM 913 N N . ASN A 1 114 ? 9.539 -8.172 -13.875 1 89.25 114 ASN A N 1
ATOM 914 C CA . ASN A 1 114 ? 10.414 -7.191 -14.5 1 89.25 114 ASN A CA 1
ATOM 915 C C . ASN A 1 114 ? 10.781 -6.062 -13.539 1 89.25 114 ASN A C 1
ATOM 917 O O . ASN A 1 114 ? 9.906 -5.32 -13.094 1 89.25 114 ASN A O 1
ATOM 921 N N . PHE A 1 115 ? 11.992 -5.867 -13.305 1 85 115 PHE A N 1
ATOM 922 C CA . PHE A 1 115 ? 12.547 -4.945 -12.32 1 85 115 PHE A CA 1
ATOM 923 C C . PHE A 1 115 ? 12.242 -3.502 -12.695 1 85 115 PHE A C 1
ATOM 925 O O . PHE A 1 115 ? 12.281 -2.609 -11.852 1 85 115 PHE A O 1
ATOM 932 N N . ILE A 1 116 ? 11.938 -3.287 -13.906 1 86.38 116 ILE A N 1
ATOM 933 C CA . ILE A 1 116 ? 11.656 -1.933 -14.375 1 86.38 116 ILE A CA 1
ATOM 934 C C . ILE A 1 116 ? 10.492 -1.343 -13.578 1 86.38 116 ILE A C 1
ATOM 936 O O . ILE A 1 116 ? 10.445 -0.135 -13.336 1 86.38 116 ILE A O 1
ATOM 940 N N . PHE A 1 117 ? 9.602 -2.146 -13.133 1 92.88 117 PHE A N 1
ATOM 941 C CA . PHE A 1 117 ? 8.438 -1.672 -12.391 1 92.88 117 PHE A CA 1
ATOM 942 C C . PHE A 1 117 ? 8.836 -1.183 -11.008 1 92.88 117 PHE A C 1
ATOM 944 O O . PHE A 1 117 ? 8.297 -0.19 -10.516 1 92.88 117 PHE A O 1
ATOM 951 N N . ILE A 1 118 ? 9.773 -1.823 -10.391 1 91.88 118 ILE A N 1
ATOM 952 C CA . ILE A 1 118 ? 10.281 -1.39 -9.094 1 91.88 118 ILE A CA 1
ATOM 953 C C . ILE A 1 118 ? 11.078 -0.097 -9.258 1 91.88 118 ILE A C 1
ATOM 955 O O . ILE A 1 118 ? 10.953 0.823 -8.445 1 91.88 118 ILE A O 1
ATOM 959 N N . ALA A 1 119 ? 11.852 -0.077 -10.32 1 88.06 119 ALA A N 1
ATOM 960 C CA . ALA A 1 119 ? 12.625 1.129 -10.602 1 88.06 119 ALA A CA 1
ATOM 961 C C . ALA A 1 119 ? 11.711 2.332 -10.805 1 88.06 119 ALA A C 1
ATOM 963 O O . ALA A 1 119 ? 11.969 3.414 -10.273 1 88.06 119 ALA A O 1
ATOM 964 N N . LEU A 1 120 ? 10.672 2.131 -11.5 1 91.62 120 LEU A N 1
ATOM 965 C CA . LEU A 1 120 ? 9.719 3.201 -11.773 1 91.62 120 LEU A CA 1
ATOM 966 C C . LEU A 1 120 ? 9.039 3.656 -10.484 1 91.62 120 LEU A C 1
ATOM 968 O O . LEU A 1 120 ? 8.805 4.852 -10.289 1 91.62 120 LEU A O 1
ATOM 972 N N . LEU A 1 121 ? 8.758 2.732 -9.641 1 93.94 121 LEU A N 1
ATOM 973 C CA . LEU A 1 121 ? 8.18 3.012 -8.328 1 93.94 121 LEU A CA 1
ATOM 974 C C . LEU A 1 121 ? 9.062 3.971 -7.535 1 93.94 121 LEU A C 1
ATOM 976 O O . LEU A 1 121 ? 8.57 4.945 -6.965 1 93.94 121 LEU A O 1
ATOM 980 N N . LEU A 1 122 ? 10.258 3.74 -7.621 1 93.44 122 LEU A N 1
ATOM 981 C CA . LEU A 1 122 ? 11.211 4.52 -6.84 1 93.44 122 LEU A CA 1
ATOM 982 C C . LEU A 1 122 ? 11.453 5.883 -7.477 1 93.44 122 LEU A C 1
ATOM 984 O O . LEU A 1 122 ? 11.422 6.906 -6.789 1 93.44 122 LEU A O 1
ATOM 988 N N . ILE A 1 123 ? 11.617 5.887 -8.719 1 92.5 123 ILE A N 1
ATOM 989 C CA . ILE A 1 123 ? 11.922 7.129 -9.414 1 92.5 123 ILE A CA 1
ATOM 990 C C . ILE A 1 123 ? 10.75 8.094 -9.297 1 92.5 123 ILE A C 1
ATOM 992 O O . ILE A 1 123 ? 10.938 9.297 -9.125 1 92.5 123 ILE A O 1
ATOM 996 N N . MET A 1 124 ? 9.586 7.566 -9.422 1 94.75 124 MET A N 1
ATOM 997 C CA . MET A 1 124 ? 8.391 8.406 -9.352 1 94.75 124 MET A CA 1
ATOM 998 C C . MET A 1 124 ? 8.312 9.133 -8.016 1 94.75 124 MET A C 1
ATOM 1000 O O . MET A 1 124 ? 8.094 10.344 -7.98 1 94.75 124 MET A O 1
ATOM 1004 N N . VAL A 1 125 ? 8.555 8.453 -6.945 1 96.62 125 VAL A N 1
ATOM 1005 C CA . VAL A 1 125 ? 8.383 9.07 -5.637 1 96.62 125 VAL A CA 1
ATOM 1006 C C . VAL A 1 125 ? 9.539 10.023 -5.359 1 96.62 125 VAL A C 1
ATOM 1008 O O . VAL A 1 125 ? 9.352 11.062 -4.723 1 96.62 125 VAL A O 1
ATOM 1011 N N . TYR A 1 126 ? 10.711 9.758 -5.824 1 96.38 126 TYR A N 1
ATOM 1012 C CA . TYR A 1 126 ? 11.844 10.656 -5.637 1 96.38 126 TYR A CA 1
ATOM 1013 C C . TYR A 1 126 ? 11.68 11.914 -6.484 1 96.38 126 TYR A C 1
ATOM 1015 O O . TYR A 1 126 ? 12.109 13 -6.078 1 96.38 126 TYR A O 1
ATOM 1023 N N . LEU A 1 127 ? 11.109 11.695 -7.664 1 95.94 127 LEU A N 1
ATOM 1024 C CA . LEU A 1 127 ? 10.781 12.867 -8.469 1 95.94 127 LEU A CA 1
ATOM 1025 C C . LEU A 1 127 ? 9.797 13.773 -7.742 1 95.94 127 LEU A C 1
ATOM 1027 O O . LEU A 1 127 ? 9.977 14.992 -7.707 1 95.94 127 LEU A O 1
ATOM 1031 N N . LEU A 1 128 ? 8.844 13.164 -7.168 1 95.81 128 LEU A N 1
ATOM 1032 C CA . LEU A 1 128 ? 7.867 13.922 -6.391 1 95.81 128 LEU A CA 1
ATOM 1033 C C . LEU A 1 128 ? 8.539 14.625 -5.215 1 95.81 128 LEU A C 1
ATOM 1035 O O . LEU A 1 128 ? 8.266 15.797 -4.949 1 95.81 128 LEU A O 1
ATOM 1039 N N . ALA A 1 129 ? 9.383 13.914 -4.562 1 95.25 129 ALA A N 1
ATOM 1040 C CA . ALA A 1 129 ? 10.109 14.484 -3.432 1 95.25 129 ALA A CA 1
ATOM 1041 C C . ALA A 1 129 ? 10.977 15.664 -3.873 1 95.25 129 ALA A C 1
ATOM 1043 O O . ALA A 1 129 ? 11.023 16.688 -3.197 1 95.25 129 ALA A O 1
ATOM 1044 N N . ALA A 1 130 ? 11.562 15.539 -4.973 1 95.06 130 ALA A N 1
ATOM 1045 C CA . ALA A 1 130 ? 12.406 16.609 -5.496 1 95.06 130 ALA A CA 1
ATOM 1046 C C . ALA A 1 130 ? 11.578 17.844 -5.863 1 95.06 130 ALA A C 1
ATOM 1048 O O . ALA A 1 130 ? 11.977 18.969 -5.598 1 95.06 130 ALA A O 1
ATOM 1049 N N . ILE A 1 131 ? 10.438 17.609 -6.406 1 94 131 ILE A N 1
ATOM 1050 C CA . ILE A 1 131 ? 9.562 18.688 -6.859 1 94 131 ILE A CA 1
ATOM 1051 C C . ILE A 1 131 ? 9.008 19.438 -5.656 1 94 131 ILE A C 1
ATOM 1053 O O . ILE A 1 131 ? 8.914 20.672 -5.68 1 94 131 ILE A O 1
ATOM 1057 N N . TYR A 1 132 ? 8.773 18.766 -4.551 1 92.56 132 TYR A N 1
ATOM 1058 C CA . TYR A 1 132 ? 8.078 19.375 -3.422 1 92.56 132 TYR A CA 1
ATOM 1059 C C . TYR A 1 132 ? 9.062 19.781 -2.332 1 92.56 132 TYR A C 1
ATOM 1061 O O . TYR A 1 132 ? 8.656 20.203 -1.244 1 92.56 132 TYR A O 1
ATOM 1069 N N . SER A 1 133 ? 10.219 19.594 -2.635 1 93.06 133 SER A N 1
ATOM 1070 C CA . SER A 1 133 ? 11.219 20.031 -1.666 1 93.06 133 SER A CA 1
ATOM 1071 C C . SER A 1 133 ? 12.031 21.203 -2.203 1 93.06 133 SER A C 1
ATOM 1073 O O . SER A 1 133 ? 11.852 21.609 -3.352 1 93.06 133 SER A O 1
ATOM 1075 N N . GLU A 1 134 ? 12.812 21.75 -1.3 1 92.25 134 GLU A N 1
ATOM 1076 C CA . GLU A 1 134 ? 13.664 22.891 -1.672 1 92.25 134 GLU A CA 1
ATOM 1077 C C . GLU A 1 134 ? 15.078 22.719 -1.133 1 92.25 134 GLU A C 1
ATOM 1079 O O . GLU A 1 134 ? 15.344 21.797 -0.357 1 92.25 134 GLU A O 1
ATOM 1084 N N . LYS A 1 135 ? 16.016 23.516 -1.682 1 93.31 135 LYS A N 1
ATOM 1085 C CA . LYS A 1 135 ? 17.375 23.672 -1.172 1 93.31 135 LYS A CA 1
ATOM 1086 C C . LYS A 1 135 ? 18.109 22.328 -1.161 1 93.31 135 LYS A C 1
ATOM 1088 O O . LYS A 1 135 ? 18.125 21.625 -2.17 1 93.31 135 LYS A O 1
ATOM 1093 N N . LEU A 1 136 ? 18.719 22.047 -0.048 1 95.56 136 LEU A N 1
ATOM 1094 C CA . LEU A 1 136 ? 19.578 20.859 0.017 1 95.56 136 LEU A CA 1
ATOM 1095 C C . LEU A 1 136 ? 18.766 19.578 -0.082 1 95.56 136 LEU A C 1
ATOM 1097 O O . LEU A 1 136 ? 19.234 18.578 -0.615 1 95.56 136 LEU A O 1
ATOM 1101 N N . THR A 1 137 ? 17.594 19.641 0.421 1 95.31 137 THR A N 1
ATOM 1102 C CA . THR A 1 137 ? 16.734 18.469 0.325 1 95.31 137 THR A CA 1
ATOM 1103 C C . THR A 1 137 ? 16.453 18.109 -1.135 1 95.31 137 THR A C 1
ATOM 1105 O O . THR A 1 137 ? 16.578 16.953 -1.533 1 95.31 137 THR A O 1
ATOM 1108 N N . ARG A 1 138 ? 16.109 19.141 -1.887 1 95.19 138 ARG A N 1
ATOM 1109 C CA . ARG A 1 138 ? 15.875 18.938 -3.312 1 95.19 138 ARG A CA 1
ATOM 1110 C C . ARG A 1 138 ? 17.125 18.375 -3.996 1 95.19 138 ARG A C 1
ATOM 1112 O O . ARG A 1 138 ? 17.031 17.422 -4.77 1 95.19 138 ARG A O 1
ATOM 1119 N N . PHE A 1 139 ? 18.188 18.969 -3.674 1 96.56 139 PHE A N 1
ATOM 1120 C CA . PHE A 1 139 ? 19.438 18.516 -4.254 1 96.56 139 PHE A CA 1
ATOM 1121 C C . PHE A 1 139 ? 19.719 17.062 -3.9 1 96.56 139 PHE A C 1
ATOM 1123 O O . PHE A 1 139 ? 20.188 16.297 -4.738 1 96.56 139 PHE A O 1
ATOM 1130 N N . GLY A 1 140 ? 19.422 16.719 -2.709 1 96.94 140 GLY A N 1
ATOM 1131 C CA . GLY A 1 140 ? 19.594 15.344 -2.281 1 96.94 140 GLY A CA 1
ATOM 1132 C C . GLY A 1 140 ? 18.781 14.359 -3.107 1 96.94 140 GLY A C 1
ATOM 1133 O O . GLY A 1 140 ? 19.328 13.367 -3.6 1 96.94 140 GLY A O 1
ATOM 1134 N N . PHE A 1 141 ? 17.578 14.641 -3.34 1 97 141 PHE A N 1
ATOM 1135 C CA . PHE A 1 141 ? 16.734 13.719 -4.082 1 97 141 PHE A CA 1
ATOM 1136 C C . PHE A 1 141 ? 17.078 13.742 -5.566 1 97 141 PHE A C 1
ATOM 1138 O O . PHE A 1 141 ? 17 12.711 -6.242 1 97 141 PHE A O 1
ATOM 1145 N N . ILE A 1 142 ? 17.453 14.852 -6.059 1 97.25 142 ILE A N 1
ATOM 1146 C CA . ILE A 1 142 ? 17.953 14.898 -7.426 1 97.25 142 ILE A CA 1
ATOM 1147 C C . ILE A 1 142 ? 19.188 14.016 -7.555 1 97.25 142 ILE A C 1
ATOM 1149 O O . ILE A 1 142 ? 19.359 13.312 -8.555 1 97.25 142 ILE A O 1
ATOM 1153 N N . SER A 1 143 ? 20 14.086 -6.547 1 97.88 143 SER A N 1
ATOM 1154 C CA . SER A 1 143 ? 21.188 13.25 -6.551 1 97.88 143 SER A CA 1
ATOM 1155 C C . SER A 1 143 ? 20.828 11.766 -6.57 1 97.88 143 SER A C 1
ATOM 1157 O O . SER A 1 143 ? 21.484 10.969 -7.234 1 97.88 143 SER A O 1
ATOM 1159 N N . VAL A 1 144 ? 19.812 11.383 -5.855 1 96.75 144 VAL A N 1
ATOM 1160 C CA . VAL A 1 144 ? 19.359 10 -5.852 1 96.75 144 VAL A CA 1
ATOM 1161 C C . VAL A 1 144 ? 18.906 9.602 -7.254 1 96.75 144 VAL A C 1
ATOM 1163 O O . VAL A 1 144 ? 19.281 8.547 -7.762 1 96.75 144 VAL A O 1
ATOM 1166 N N . ILE A 1 145 ? 18.141 10.445 -7.863 1 96.38 145 ILE A N 1
ATOM 1167 C CA . ILE A 1 145 ? 17.641 10.18 -9.203 1 96.38 145 ILE A CA 1
ATOM 1168 C C . ILE A 1 145 ? 18.797 10.078 -10.18 1 96.38 145 ILE A C 1
ATOM 1170 O O . ILE A 1 145 ? 18.844 9.156 -11.008 1 96.38 145 ILE A O 1
ATOM 1174 N N . THR A 1 146 ? 19.703 10.953 -10.055 1 96.38 146 THR A N 1
ATOM 1175 C CA . THR A 1 146 ? 20.875 10.977 -10.922 1 96.38 146 THR A CA 1
ATOM 1176 C C . THR A 1 146 ? 21.688 9.695 -10.773 1 96.38 146 THR A C 1
ATOM 1178 O O . THR A 1 146 ? 22.156 9.133 -11.766 1 96.38 146 THR A O 1
ATOM 1181 N N . ALA A 1 147 ? 21.812 9.266 -9.547 1 95.31 147 ALA A N 1
ATOM 1182 C CA . ALA A 1 147 ? 22.516 8 -9.312 1 95.31 147 ALA A CA 1
ATOM 1183 C C . ALA A 1 147 ? 21.844 6.855 -10.07 1 95.31 147 ALA A C 1
ATOM 1185 O O . ALA A 1 147 ? 22.531 6.035 -10.688 1 95.31 147 ALA A O 1
ATOM 1186 N N . ASN A 1 148 ? 20.578 6.836 -10.07 1 91.94 148 ASN A N 1
ATOM 1187 C CA . ASN A 1 148 ? 19.859 5.793 -10.789 1 91.94 148 ASN A CA 1
ATOM 1188 C C . ASN A 1 148 ? 20.047 5.91 -12.297 1 91.94 148 ASN A C 1
ATOM 1190 O O . ASN A 1 148 ? 20.25 4.902 -12.977 1 91.94 148 ASN A O 1
ATOM 1194 N N . ILE A 1 149 ? 20 7.082 -12.797 1 90.94 149 ILE A N 1
ATOM 1195 C CA . ILE A 1 149 ? 20.156 7.316 -14.227 1 90.94 149 ILE A CA 1
ATOM 1196 C C . ILE A 1 149 ? 21.562 6.91 -14.664 1 90.94 149 ILE A C 1
ATOM 1198 O O . ILE A 1 149 ? 21.734 6.242 -15.688 1 90.94 149 ILE A O 1
ATOM 1202 N N . ILE A 1 150 ? 22.484 7.289 -13.875 1 92.88 150 ILE A N 1
ATOM 1203 C CA . ILE A 1 150 ? 23.859 6.938 -14.18 1 92.88 150 ILE A CA 1
ATOM 1204 C C . ILE A 1 150 ? 24.016 5.418 -14.219 1 92.88 150 ILE A C 1
ATOM 1206 O O . ILE A 1 150 ? 24.656 4.875 -15.117 1 92.88 150 ILE A O 1
ATOM 1210 N N . TRP A 1 151 ? 23.438 4.754 -13.266 1 91.5 151 TRP A N 1
ATOM 1211 C CA . TRP A 1 151 ? 23.5 3.295 -13.242 1 91.5 151 TRP A CA 1
ATOM 1212 C C . TRP A 1 151 ? 22.922 2.699 -14.523 1 91.5 151 TRP A C 1
ATOM 1214 O O . TRP A 1 151 ? 23.531 1.824 -15.133 1 91.5 151 TRP A O 1
ATOM 1224 N N . ILE A 1 152 ? 21.766 3.215 -14.961 1 87.56 152 ILE A N 1
ATOM 1225 C CA . ILE A 1 152 ? 21.094 2.725 -16.172 1 87.56 152 ILE A CA 1
ATOM 1226 C C . ILE A 1 152 ? 22 2.957 -17.375 1 87.56 152 ILE A C 1
ATOM 1228 O O . ILE A 1 152 ? 22.172 2.061 -18.203 1 87.56 152 ILE A O 1
ATOM 1232 N N . ILE A 1 153 ? 22.531 4.078 -17.453 1 90.12 153 ILE A N 1
ATOM 1233 C CA . ILE A 1 153 ? 23.391 4.441 -18.578 1 90.12 153 ILE A CA 1
ATOM 1234 C C . ILE A 1 153 ? 24.625 3.539 -18.594 1 90.12 153 ILE A C 1
ATOM 1236 O O . ILE A 1 153 ? 25.031 3.051 -19.656 1 90.12 153 ILE A O 1
ATOM 1240 N N . LEU A 1 154 ? 25.203 3.316 -17.469 1 91.12 154 LEU A N 1
ATOM 1241 C CA . LEU A 1 154 ? 26.391 2.471 -17.391 1 91.12 154 LEU A CA 1
ATOM 1242 C C . LEU A 1 154 ? 26.062 1.03 -17.766 1 91.12 154 LEU A C 1
ATOM 1244 O O . LEU A 1 154 ? 26.797 0.394 -18.531 1 91.12 154 LEU A O 1
ATOM 1248 N N . ARG A 1 155 ? 24.953 0.563 -17.281 1 87.69 155 ARG A N 1
ATOM 1249 C CA . ARG A 1 155 ? 24.547 -0.816 -17.531 1 87.69 155 ARG A CA 1
ATOM 1250 C C . ARG A 1 155 ? 24.156 -1.022 -18.984 1 87.69 155 ARG A C 1
ATOM 1252 O O . ARG A 1 155 ? 24.719 -1.873 -19.672 1 87.69 155 ARG A O 1
ATOM 1259 N N . GLU A 1 156 ? 23.281 -0.242 -19.453 1 86.69 156 GLU A N 1
ATOM 1260 C CA . GLU A 1 156 ? 22.781 -0.371 -20.812 1 86.69 156 GLU A CA 1
ATOM 1261 C C . GLU A 1 156 ? 23.812 0.131 -21.828 1 86.69 156 GLU A C 1
ATOM 1263 O O . GLU A 1 156 ? 23.938 -0.422 -22.922 1 86.69 156 GLU A O 1
ATOM 1268 N N . GLY A 1 157 ? 24.453 1.205 -21.5 1 88.81 157 GLY A N 1
ATOM 1269 C CA . GLY A 1 157 ? 25.5 1.726 -22.375 1 88.81 157 GLY A CA 1
ATOM 1270 C C . GLY A 1 157 ? 26.594 0.721 -22.656 1 88.81 157 GLY A C 1
ATOM 1271 O O . GLY A 1 157 ? 27.031 0.566 -23.797 1 88.81 157 GLY A O 1
ATOM 1272 N N . SER A 1 158 ? 27.016 0.041 -21.656 1 87.69 158 SER A N 1
ATOM 1273 C CA . SER A 1 158 ? 28.031 -0.979 -21.844 1 87.69 158 SER A CA 1
ATOM 1274 C C . SER A 1 158 ? 27.547 -2.092 -22.766 1 87.69 158 SER A C 1
ATOM 1276 O O . SER A 1 158 ? 28.281 -2.557 -23.625 1 87.69 158 SER A O 1
ATOM 1278 N N . ARG A 1 159 ? 26.344 -2.482 -22.562 1 89.62 159 ARG A N 1
ATOM 1279 C CA . ARG A 1 159 ? 25.766 -3.51 -23.406 1 89.62 159 ARG A CA 1
ATOM 1280 C C . ARG A 1 159 ? 25.672 -3.041 -24.859 1 89.62 159 ARG A C 1
ATOM 1282 O O . ARG A 1 159 ? 25.953 -3.805 -25.781 1 89.62 159 ARG A O 1
ATOM 1289 N N . PHE A 1 160 ? 25.312 -1.811 -24.969 1 89.81 160 PHE A N 1
ATOM 1290 C CA . PHE A 1 160 ? 25.156 -1.237 -26.297 1 89.81 160 PHE A CA 1
ATOM 1291 C C . PHE A 1 160 ? 26.516 -1.117 -26.984 1 89.81 160 PHE A C 1
ATOM 1293 O O . PHE A 1 160 ? 26.656 -1.489 -28.156 1 89.81 160 PHE A O 1
ATOM 1300 N N . ILE A 1 161 ? 27.531 -0.672 -26.359 1 90.75 161 ILE A N 1
ATOM 1301 C CA . ILE A 1 161 ? 28.844 -0.402 -26.938 1 90.75 161 ILE A CA 1
ATOM 1302 C C . ILE A 1 161 ? 29.578 -1.717 -27.188 1 90.75 161 ILE A C 1
ATOM 1304 O O . ILE A 1 161 ? 30.188 -1.9 -28.234 1 90.75 161 ILE A O 1
ATOM 1308 N N . LEU A 1 162 ? 29.438 -2.635 -26.328 1 91.19 162 LEU A N 1
ATOM 1309 C CA . LEU A 1 162 ? 30.188 -3.879 -26.406 1 91.19 162 LEU A CA 1
ATOM 1310 C C . LEU A 1 162 ? 29.422 -4.926 -27.203 1 91.19 162 LEU A C 1
ATOM 1312 O O . LEU A 1 162 ? 30.016 -5.887 -27.719 1 91.19 162 LEU A O 1
ATOM 1316 N N . GLY A 1 163 ? 28.109 -4.812 -27.328 1 89.69 163 GLY A N 1
ATOM 1317 C CA . GLY A 1 163 ? 27.266 -5.742 -28.047 1 89.69 163 GLY A CA 1
ATOM 1318 C C . GLY A 1 163 ? 26.906 -6.98 -27.25 1 89.69 163 GLY A C 1
ATOM 1319 O O . GLY A 1 163 ? 26.312 -7.918 -27.781 1 89.69 163 GLY A O 1
ATOM 1320 N N . TYR A 1 164 ? 27.516 -7.066 -26 1 87.44 164 TYR A N 1
ATOM 1321 C CA . TYR A 1 164 ? 27.203 -8.18 -25.109 1 87.44 164 TYR A CA 1
ATOM 1322 C C . TYR A 1 164 ? 27.094 -7.699 -23.672 1 87.44 164 TYR A C 1
ATOM 1324 O O . TYR A 1 164 ? 27.5 -6.578 -23.344 1 87.44 164 TYR A O 1
ATOM 1332 N N . GLU A 1 165 ? 26.516 -8.602 -22.922 1 87.44 165 GLU A N 1
ATOM 1333 C CA . GLU A 1 165 ? 26.406 -8.281 -21.5 1 87.44 165 GLU A CA 1
ATOM 1334 C C . GLU A 1 165 ? 27.688 -8.617 -20.766 1 87.44 165 GLU A C 1
ATOM 1336 O O . GLU A 1 165 ? 28.188 -9.742 -20.844 1 87.44 165 GLU A O 1
ATOM 1341 N N . VAL A 1 166 ? 28.219 -7.625 -20.109 1 88.88 166 VAL A N 1
ATOM 1342 C CA . VAL A 1 166 ? 29.422 -7.812 -19.312 1 88.88 166 VAL A CA 1
ATOM 1343 C C . VAL A 1 166 ? 29.172 -8.852 -18.219 1 88.88 166 VAL A C 1
ATOM 1345 O O . VAL A 1 166 ? 28.172 -8.789 -17.516 1 88.88 166 VAL A O 1
ATOM 1348 N N . PRO A 1 167 ? 30.109 -9.844 -18.203 1 87.94 167 PRO A N 1
ATOM 1349 C CA . PRO A 1 167 ? 29.953 -10.836 -17.141 1 87.94 167 PRO A CA 1
ATOM 1350 C C . PRO A 1 167 ? 29.906 -10.203 -15.75 1 87.94 167 PRO A C 1
ATOM 1352 O O . PRO A 1 167 ? 30.531 -9.164 -15.516 1 87.94 167 PRO A O 1
ATOM 1355 N N . ILE A 1 168 ? 29.188 -10.812 -14.797 1 84.56 168 ILE A N 1
ATOM 1356 C CA . ILE A 1 168 ? 28.875 -10.289 -13.477 1 84.56 168 ILE A CA 1
ATOM 1357 C C . ILE A 1 168 ? 30.172 -10.039 -12.703 1 84.56 168 ILE A C 1
ATOM 1359 O O . ILE A 1 168 ? 30.266 -9.078 -11.93 1 84.56 168 ILE A O 1
ATOM 1363 N N . GLU A 1 169 ? 31.188 -10.789 -12.93 1 88.06 169 GLU A N 1
ATOM 1364 C CA . GLU A 1 169 ? 32.469 -10.695 -12.227 1 88.06 169 GLU A CA 1
ATOM 1365 C C . GLU A 1 169 ? 33.219 -9.422 -12.602 1 88.06 169 GLU A C 1
ATOM 1367 O O . GLU A 1 169 ? 34.125 -8.984 -11.875 1 88.06 169 GLU A O 1
ATOM 1372 N N . TRP A 1 170 ? 32.781 -8.812 -13.672 1 88.31 170 TRP A N 1
ATOM 1373 C CA . TRP A 1 170 ? 33.469 -7.625 -14.148 1 88.31 170 TRP A CA 1
ATOM 1374 C C . TRP A 1 170 ? 32.531 -6.422 -14.203 1 88.31 170 TRP A C 1
ATOM 1376 O O . TRP A 1 170 ? 32.875 -5.391 -14.789 1 88.31 170 TRP A O 1
ATOM 1386 N N . ARG A 1 171 ? 31.375 -6.496 -13.562 1 88.12 171 ARG A N 1
ATOM 1387 C CA . ARG A 1 171 ? 30.344 -5.457 -13.594 1 88.12 171 ARG A CA 1
ATOM 1388 C C . ARG A 1 171 ? 30.469 -4.531 -12.391 1 88.12 171 ARG A C 1
ATOM 1390 O O . ARG A 1 171 ? 29.766 -4.711 -11.391 1 88.12 171 ARG A O 1
ATOM 1397 N N . PHE A 1 172 ? 31.188 -3.414 -12.594 1 90.81 172 PHE A N 1
ATOM 1398 C CA . PHE A 1 172 ? 31.453 -2.502 -11.492 1 90.81 172 PHE A CA 1
ATOM 1399 C C . PHE A 1 172 ? 30.469 -1.344 -11.484 1 90.81 172 PHE A C 1
ATOM 1401 O O . PHE A 1 172 ? 30.578 -0.427 -10.672 1 90.81 172 PHE A O 1
ATOM 1408 N N . ASP A 1 173 ? 29.516 -1.357 -12.406 1 90.56 173 ASP A N 1
ATOM 1409 C CA . ASP A 1 173 ? 28.484 -0.328 -12.469 1 90.56 173 ASP A CA 1
ATOM 1410 C C . ASP A 1 173 ? 27.688 -0.267 -11.156 1 90.56 173 ASP A C 1
ATOM 1412 O O . ASP A 1 173 ? 27.312 0.816 -10.703 1 90.56 173 ASP A O 1
ATOM 1416 N N . ASN A 1 174 ? 27.547 -1.349 -10.523 1 90.56 174 ASN A N 1
ATOM 1417 C CA . ASN A 1 174 ? 26.844 -1.388 -9.25 1 90.56 174 ASN A CA 1
ATOM 1418 C C . ASN A 1 174 ? 27.641 -0.681 -8.148 1 90.56 174 ASN A C 1
ATOM 1420 O O . ASN A 1 174 ? 27.047 -0.026 -7.281 1 90.56 174 ASN A O 1
ATOM 1424 N N . ASP A 1 175 ? 28.891 -0.896 -8.18 1 92.56 175 ASP A N 1
ATOM 1425 C CA . ASP A 1 175 ? 29.734 -0.222 -7.199 1 92.56 175 ASP A CA 1
ATOM 1426 C C . ASP A 1 175 ? 29.609 1.295 -7.32 1 92.56 175 ASP A C 1
ATOM 1428 O O . ASP A 1 175 ? 29.438 1.991 -6.32 1 92.56 175 ASP A O 1
ATOM 1432 N N . VAL A 1 176 ? 29.719 1.719 -8.523 1 93.81 176 VAL A N 1
ATOM 1433 C CA . VAL A 1 176 ? 29.578 3.146 -8.781 1 93.81 176 VAL A CA 1
ATOM 1434 C C . VAL A 1 176 ? 28.203 3.619 -8.289 1 93.81 176 VAL A C 1
ATOM 1436 O O . VAL A 1 176 ? 28.094 4.648 -7.617 1 93.81 176 VAL A O 1
ATOM 1439 N N . TYR A 1 177 ? 27.219 2.893 -8.57 1 94.31 177 TYR A N 1
ATOM 1440 C CA . TYR A 1 177 ? 25.859 3.197 -8.172 1 94.31 177 TYR A CA 1
ATOM 1441 C C . TYR A 1 177 ? 25.734 3.307 -6.656 1 94.31 177 TYR A C 1
ATOM 1443 O O . TYR A 1 177 ? 25.203 4.285 -6.137 1 94.31 177 TYR A O 1
ATOM 1451 N N . HIS A 1 178 ? 26.297 2.379 -5.957 1 94.88 178 HIS A N 1
ATOM 1452 C CA . HIS A 1 178 ? 26.203 2.361 -4.504 1 94.88 178 HIS A CA 1
ATOM 1453 C C . HIS A 1 178 ? 26.938 3.561 -3.895 1 94.88 178 HIS A C 1
ATOM 1455 O O . HIS A 1 178 ? 26.422 4.188 -2.961 1 94.88 178 HIS A O 1
ATOM 1461 N N . LEU A 1 179 ? 28.062 3.854 -4.426 1 96.5 179 LEU A N 1
ATOM 1462 C CA . LEU A 1 179 ? 28.828 4.984 -3.908 1 96.5 179 LEU A CA 1
ATOM 1463 C C . LEU A 1 179 ? 28.078 6.293 -4.121 1 96.5 179 LEU A C 1
ATOM 1465 O O . LEU A 1 179 ? 28.031 7.141 -3.225 1 96.5 179 LEU A O 1
ATOM 1469 N N . LEU A 1 180 ? 27.5 6.402 -5.246 1 97.25 180 LEU A N 1
ATOM 1470 C CA . LEU A 1 180 ? 26.703 7.594 -5.527 1 97.25 180 LEU A CA 1
ATOM 1471 C C . LEU A 1 180 ? 25.5 7.672 -4.598 1 97.25 180 LEU A C 1
ATOM 1473 O O . LEU A 1 180 ? 25.141 8.758 -4.125 1 97.25 180 LEU A O 1
ATOM 1477 N N . LEU A 1 181 ? 24.891 6.57 -4.336 1 97.12 181 LEU A N 1
ATOM 1478 C CA . LEU A 1 181 ? 23.75 6.539 -3.436 1 97.12 181 LEU A CA 1
ATOM 1479 C C . LEU A 1 181 ? 24.156 6.922 -2.018 1 97.12 181 LEU A C 1
ATOM 1481 O O . LEU A 1 181 ? 23.391 7.566 -1.297 1 97.12 181 LEU A O 1
ATOM 1485 N N . ILE A 1 182 ? 25.328 6.508 -1.619 1 97.69 182 ILE A N 1
ATOM 1486 C CA . ILE A 1 182 ? 25.828 6.863 -0.297 1 97.69 182 ILE A CA 1
ATOM 1487 C C . ILE A 1 182 ? 25.938 8.383 -0.18 1 97.69 182 ILE A C 1
ATOM 1489 O O . ILE A 1 182 ? 25.484 8.977 0.798 1 97.69 182 ILE A O 1
ATOM 1493 N N . ILE A 1 183 ? 26.484 8.953 -1.17 1 97.94 183 ILE A N 1
ATOM 1494 C CA . ILE A 1 183 ? 26.641 10.406 -1.18 1 97.94 183 ILE A CA 1
ATOM 1495 C C . ILE A 1 183 ? 25.25 11.062 -1.177 1 97.94 183 ILE A C 1
ATOM 1497 O O . ILE A 1 183 ? 24.984 11.969 -0.381 1 97.94 183 ILE A O 1
ATOM 1501 N N . ALA A 1 184 ? 24.375 10.625 -2.016 1 97.81 184 ALA A N 1
ATOM 1502 C CA . ALA A 1 184 ? 23.031 11.203 -2.154 1 97.81 184 ALA A CA 1
ATOM 1503 C C . ALA A 1 184 ? 22.25 11.109 -0.847 1 97.81 184 ALA A C 1
ATOM 1505 O O . ALA A 1 184 ? 21.656 12.086 -0.405 1 97.81 184 ALA A O 1
ATOM 1506 N N . THR A 1 185 ? 22.312 9.945 -0.231 1 97.62 185 THR A N 1
ATOM 1507 C CA . THR A 1 185 ? 21.547 9.758 0.999 1 97.62 185 THR A CA 1
ATOM 1508 C C . THR A 1 185 ? 22.156 10.562 2.143 1 97.62 185 THR A C 1
ATOM 1510 O O . THR A 1 185 ? 21.453 11.023 3.037 1 97.62 185 THR A O 1
ATOM 1513 N N . PHE A 1 186 ? 23.422 10.727 2.084 1 97.94 186 PHE A N 1
ATOM 1514 C CA . PHE A 1 186 ? 24.062 11.602 3.062 1 97.94 186 PHE A CA 1
ATOM 1515 C C . PHE A 1 186 ? 23.547 13.031 2.932 1 97.94 186 PHE A C 1
ATOM 1517 O O . PHE A 1 186 ? 23.25 13.68 3.934 1 97.94 186 PHE A O 1
ATOM 1524 N N . ILE A 1 187 ? 23.469 13.477 1.79 1 97.81 187 ILE A N 1
ATOM 1525 C CA . ILE A 1 187 ? 22.969 14.82 1.538 1 97.81 187 ILE A CA 1
ATOM 1526 C C . ILE A 1 187 ? 21.531 14.945 2.047 1 97.81 187 ILE A C 1
ATOM 1528 O O . ILE A 1 187 ? 21.172 15.945 2.67 1 97.81 187 ILE A O 1
ATOM 1532 N N . VAL A 1 188 ? 20.734 13.969 1.8 1 97.19 188 VAL A N 1
ATOM 1533 C CA . VAL A 1 188 ? 19.359 13.969 2.273 1 97.19 188 VAL A CA 1
ATOM 1534 C C . VAL A 1 188 ? 19.328 14.055 3.797 1 97.19 188 VAL A C 1
ATOM 1536 O O . VAL A 1 188 ? 18.625 14.883 4.371 1 97.19 188 VAL A O 1
ATOM 1539 N N . TYR A 1 189 ? 20.109 13.273 4.395 1 97.38 189 TYR A N 1
ATOM 1540 C CA . TYR A 1 189 ? 20.156 13.281 5.852 1 97.38 189 TYR A CA 1
ATOM 1541 C C . TYR A 1 189 ? 20.641 14.633 6.371 1 97.38 189 TYR A C 1
ATOM 1543 O O . TYR A 1 189 ? 20.078 15.188 7.312 1 97.38 189 TYR A O 1
ATOM 1551 N N . LEU A 1 190 ? 21.688 15.117 5.777 1 96.81 190 LEU A N 1
ATOM 1552 C CA . LEU A 1 190 ? 22.234 16.406 6.156 1 96.81 190 LEU A CA 1
ATOM 1553 C C . LEU A 1 190 ? 21.203 17.516 6.023 1 96.81 190 LEU A C 1
ATOM 1555 O O . LEU A 1 190 ? 21.156 18.438 6.84 1 96.81 190 LEU A O 1
ATOM 1559 N N . SER A 1 191 ? 20.391 17.422 5.055 1 96.38 191 SER A N 1
ATOM 1560 C CA . SER A 1 191 ? 19.359 18.438 4.828 1 96.38 191 SER A CA 1
ATOM 1561 C C . SER A 1 191 ? 18.359 18.484 5.98 1 96.38 191 SER A C 1
ATOM 1563 O O . SER A 1 191 ? 17.875 19.547 6.352 1 96.38 191 SER A O 1
ATOM 1565 N N . ILE A 1 192 ? 18.062 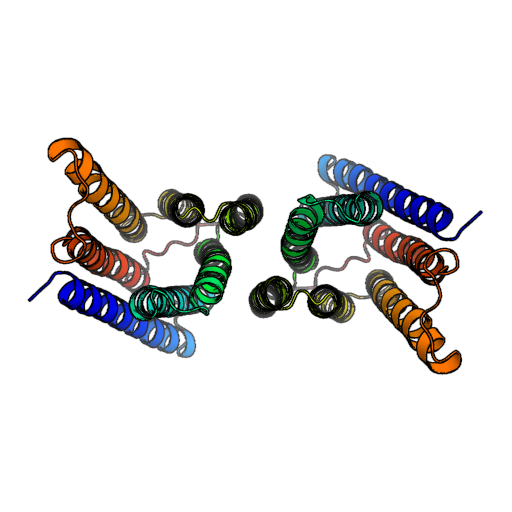17.359 6.523 1 95.06 192 ILE A N 1
ATOM 1566 C CA . ILE A 1 192 ? 17.156 17.297 7.664 1 95.06 192 ILE A CA 1
ATOM 1567 C C . ILE A 1 192 ? 17.812 17.938 8.883 1 95.06 192 ILE A C 1
ATOM 1569 O O . ILE A 1 192 ? 17.203 18.734 9.578 1 95.06 192 ILE A O 1
ATOM 1573 N N . GLN A 1 193 ? 19.047 17.625 9.031 1 94.38 193 GLN A N 1
ATOM 1574 C CA . GLN A 1 193 ? 19.797 18.188 10.156 1 94.38 193 GLN A CA 1
ATOM 1575 C C . GLN A 1 193 ? 19.844 19.703 10.078 1 94.38 193 GLN A C 1
ATOM 1577 O O . GLN A 1 193 ? 19.75 20.391 11.102 1 94.38 193 GLN A O 1
ATOM 1582 N N . ARG A 1 194 ? 19.906 20.172 8.953 1 93.56 194 ARG A N 1
ATOM 1583 C CA . ARG A 1 194 ? 20.047 21.609 8.742 1 93.56 194 ARG A CA 1
ATOM 1584 C C . ARG A 1 194 ? 18.688 22.312 8.805 1 93.56 194 ARG A C 1
ATOM 1586 O O . ARG A 1 194 ? 18.625 23.531 8.883 1 93.56 194 ARG A O 1
ATOM 1593 N N . GLY A 1 195 ? 17.625 21.5 8.664 1 90.62 195 GLY A N 1
ATOM 1594 C CA . GLY A 1 195 ? 16.281 22.062 8.703 1 90.62 195 GLY A CA 1
ATOM 1595 C C . GLY A 1 195 ? 15.758 22.438 7.328 1 90.62 195 GLY A C 1
ATOM 1596 O O . GLY A 1 195 ? 14.812 23.219 7.207 1 90.62 195 GLY A O 1
ATOM 1597 N N . ASP A 1 196 ? 16.406 21.891 6.301 1 89.69 196 ASP A N 1
ATOM 1598 C CA . ASP A 1 196 ? 16.016 22.203 4.93 1 89.69 196 ASP A CA 1
ATOM 1599 C C . ASP A 1 196 ? 14.867 21.312 4.465 1 89.69 196 ASP A C 1
ATOM 1601 O O . ASP A 1 196 ? 14.289 21.531 3.404 1 89.69 196 ASP A O 1
ATOM 1605 N N . TRP A 1 197 ? 14.594 20.281 5.234 1 84.25 197 TRP A N 1
ATOM 1606 C CA . TRP A 1 197 ? 13.508 19.359 4.906 1 84.25 197 TRP A CA 1
ATOM 1607 C C . TRP A 1 197 ? 12.156 20.031 5.125 1 84.25 197 TRP A C 1
ATOM 1609 O O . TRP A 1 197 ? 11.758 20.281 6.27 1 84.25 197 TRP A O 1
ATOM 1619 N N . SER A 1 198 ? 11.914 21.172 4.27 1 64.31 198 SER A N 1
ATOM 1620 C CA . SER A 1 198 ? 10.781 22.078 4.484 1 64.31 198 SER A CA 1
ATOM 1621 C C . SER A 1 198 ? 9.453 21.359 4.23 1 64.31 198 SER A C 1
ATOM 1623 O O . SER A 1 198 ? 9.383 20.453 3.404 1 64.31 198 SER A O 1
ATOM 1625 N N . TYR A 1 199 ? 8.617 21.516 5.215 1 57.38 199 TYR A N 1
ATOM 1626 C CA . TYR A 1 199 ? 7.203 21.203 5.062 1 57.38 199 TYR A CA 1
ATOM 1627 C C . TYR A 1 199 ? 6.48 22.297 4.285 1 57.38 199 TYR A C 1
ATOM 1629 O O . TYR A 1 199 ? 6.824 23.469 4.391 1 57.38 199 TYR A O 1
ATOM 1637 N N . PRO A 1 200 ? 6.012 21.797 3.074 1 49.81 200 PRO A N 1
ATOM 1638 C CA . PRO A 1 200 ? 5.312 22.906 2.42 1 49.81 200 PRO A CA 1
ATOM 1639 C C . PRO A 1 200 ? 4.617 23.828 3.412 1 49.81 200 PRO A C 1
ATOM 1641 O O . PRO A 1 200 ? 4.156 23.375 4.465 1 49.81 200 PRO A O 1
ATOM 1644 N N . LYS A 1 201 ? 5.078 25.109 3.426 1 46.41 201 LYS A N 1
ATOM 1645 C CA . LYS A 1 201 ? 4.289 26.125 4.125 1 46.41 201 LYS A CA 1
ATOM 1646 C C . LYS A 1 201 ? 2.799 25.953 3.842 1 46.41 201 LYS A C 1
ATOM 1648 O O . LYS A 1 201 ? 2.396 25.781 2.689 1 46.41 201 LYS A O 1
ATOM 1653 N N . ASN A 1 202 ? 2.004 25.391 4.789 1 38.06 202 ASN A N 1
ATOM 1654 C CA . ASN A 1 202 ? 0.563 25.547 4.641 1 38.06 202 ASN A CA 1
ATOM 1655 C C . ASN A 1 202 ? 0.213 26.938 4.113 1 38.06 202 ASN A C 1
ATOM 1657 O O . ASN A 1 202 ? 0.805 27.938 4.531 1 38.06 202 ASN A O 1
ATOM 1661 N N . MET B 1 1 ? -33.375 -22.875 -8.688 1 71.62 1 MET B N 1
ATOM 1662 C CA . MET B 1 1 ? -32.188 -22.125 -8.977 1 71.62 1 MET B CA 1
ATOM 1663 C C . MET B 1 1 ? -31.031 -22.547 -8.07 1 71.62 1 MET B C 1
ATOM 1665 O O . MET B 1 1 ? -31.219 -22.703 -6.863 1 71.62 1 MET B O 1
ATOM 1669 N N . ASP B 1 2 ? -29.906 -22.875 -8.633 1 87.44 2 ASP B N 1
ATOM 1670 C CA . ASP B 1 2 ? -28.844 -23.438 -7.809 1 87.4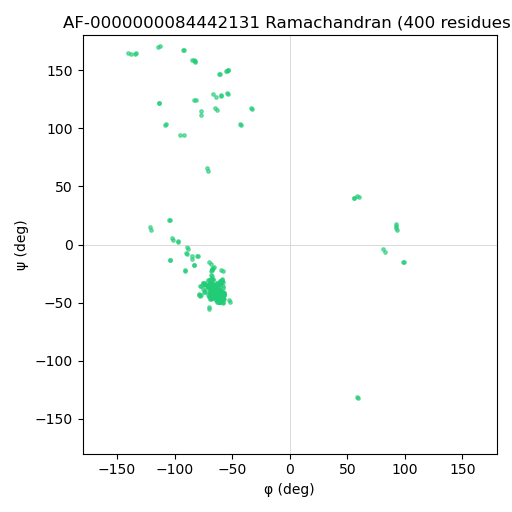4 2 ASP B CA 1
ATOM 1671 C C . ASP B 1 2 ? -28.016 -22.344 -7.152 1 87.44 2 ASP B C 1
ATOM 1673 O O . ASP B 1 2 ? -28.172 -21.156 -7.484 1 87.44 2 ASP B O 1
ATOM 1677 N N . ALA B 1 3 ? -27.391 -22.641 -6.191 1 88.75 3 ALA B N 1
ATOM 1678 C CA . ALA B 1 3 ? -26.656 -21.688 -5.348 1 88.75 3 ALA B CA 1
ATOM 1679 C C . ALA B 1 3 ? -25.625 -20.922 -6.156 1 88.75 3 ALA B C 1
ATOM 1681 O O . ALA B 1 3 ? -25.25 -19.797 -5.793 1 88.75 3 ALA B O 1
ATOM 1682 N N . ILE B 1 4 ? -25.219 -21.469 -7.242 1 84.75 4 ILE B N 1
ATOM 1683 C CA . ILE B 1 4 ? -24.234 -20.812 -8.094 1 84.75 4 ILE B CA 1
ATOM 1684 C C . ILE B 1 4 ? -24.844 -19.547 -8.711 1 84.75 4 ILE B C 1
ATOM 1686 O O . ILE B 1 4 ? -24.25 -18.469 -8.68 1 84.75 4 ILE B O 1
ATOM 1690 N N . ILE B 1 5 ? -26.016 -19.734 -9.188 1 86.25 5 ILE B N 1
ATOM 1691 C CA . ILE B 1 5 ? -26.703 -18.641 -9.852 1 86.25 5 ILE B CA 1
ATOM 1692 C C . ILE B 1 5 ? -27.109 -17.594 -8.828 1 86.25 5 ILE B C 1
ATOM 1694 O O . ILE B 1 5 ? -26.906 -16.391 -9.039 1 86.25 5 ILE B O 1
ATOM 1698 N N . THR B 1 6 ? -27.656 -18 -7.723 1 90.56 6 THR B N 1
ATOM 1699 C CA . THR B 1 6 ? -28.125 -17.047 -6.73 1 90.56 6 THR B CA 1
ATOM 1700 C C . THR B 1 6 ? -26.938 -16.266 -6.137 1 90.56 6 THR B C 1
ATOM 1702 O O . THR B 1 6 ? -27.047 -15.07 -5.875 1 90.56 6 THR B O 1
ATOM 1705 N N . ASN B 1 7 ? -25.891 -16.922 -5.957 1 89.31 7 ASN B N 1
ATOM 1706 C CA . ASN B 1 7 ? -24.672 -16.281 -5.473 1 89.31 7 ASN B CA 1
ATOM 1707 C C . ASN B 1 7 ? -24.188 -15.195 -6.434 1 89.31 7 ASN B C 1
ATOM 1709 O O . ASN B 1 7 ? -23.797 -14.109 -6.004 1 89.31 7 ASN B O 1
ATOM 1713 N N . ALA B 1 8 ? -24.234 -15.539 -7.676 1 86.25 8 ALA B N 1
ATOM 1714 C CA . ALA B 1 8 ? -23.844 -14.555 -8.688 1 86.25 8 ALA B CA 1
ATOM 1715 C C . ALA B 1 8 ? -24.781 -13.352 -8.656 1 86.25 8 ALA B C 1
ATOM 1717 O O . ALA B 1 8 ? -24.328 -12.203 -8.75 1 86.25 8 ALA B O 1
ATOM 1718 N N . LEU B 1 9 ? -26 -13.625 -8.484 1 89.12 9 LEU B N 1
ATOM 1719 C CA . LEU B 1 9 ? -27 -12.57 -8.492 1 89.12 9 LEU B CA 1
ATOM 1720 C C . LEU B 1 9 ? -26.859 -11.68 -7.262 1 89.12 9 LEU B C 1
ATOM 1722 O O . LEU B 1 9 ? -26.891 -10.453 -7.371 1 89.12 9 LEU B O 1
ATOM 1726 N N . THR B 1 10 ? -26.719 -12.25 -6.121 1 92.31 10 THR B N 1
ATOM 1727 C CA . THR B 1 10 ? -26.594 -11.453 -4.906 1 92.31 10 THR B CA 1
ATOM 1728 C C . THR B 1 10 ? -25.281 -10.672 -4.906 1 92.31 10 THR B C 1
ATOM 1730 O O . THR B 1 10 ? -25.234 -9.539 -4.426 1 92.31 10 THR B O 1
ATOM 1733 N N . ASN B 1 11 ? -24.312 -11.25 -5.387 1 92 11 ASN B N 1
ATOM 1734 C CA . ASN B 1 11 ? -23.031 -10.562 -5.523 1 92 11 ASN B CA 1
ATOM 1735 C C . ASN B 1 11 ? -23.141 -9.359 -6.461 1 92 11 ASN B C 1
ATOM 1737 O O . ASN B 1 11 ? -22.641 -8.281 -6.152 1 92 11 ASN B O 1
ATOM 1741 N N . ALA B 1 12 ? -23.781 -9.57 -7.57 1 91.38 12 ALA B N 1
ATOM 1742 C CA . ALA B 1 12 ? -24 -8.484 -8.523 1 91.38 12 ALA B CA 1
ATOM 1743 C C . ALA B 1 12 ? -24.859 -7.383 -7.906 1 91.38 12 ALA B C 1
ATOM 1745 O O . ALA B 1 12 ? -24.625 -6.195 -8.141 1 91.38 12 ALA B O 1
ATOM 1746 N N . LEU B 1 13 ? -25.828 -7.848 -7.176 1 95.06 13 LEU B N 1
ATOM 1747 C CA . LEU B 1 13 ? -26.688 -6.883 -6.496 1 95.06 13 LEU B CA 1
ATOM 1748 C C . LEU B 1 13 ? -25.875 -6.02 -5.535 1 95.06 13 LEU B C 1
ATOM 1750 O O . LEU B 1 13 ? -26.047 -4.797 -5.5 1 95.06 13 LEU B O 1
ATOM 1754 N N . HIS B 1 14 ? -25.078 -6.625 -4.781 1 96.69 14 HIS B N 1
ATOM 1755 C CA . HIS B 1 14 ? -24.219 -5.871 -3.869 1 96.69 14 HIS B CA 1
ATOM 1756 C C . HIS B 1 14 ? -23.328 -4.898 -4.629 1 96.69 14 HIS B C 1
ATOM 1758 O O . HIS B 1 14 ? -23.156 -3.75 -4.211 1 96.69 14 HIS B O 1
ATOM 1764 N N . ALA B 1 15 ? -22.797 -5.32 -5.73 1 96.44 15 ALA B N 1
ATOM 1765 C CA . ALA B 1 15 ? -21.953 -4.449 -6.559 1 96.44 15 ALA B CA 1
ATOM 1766 C C . ALA B 1 15 ? -22.75 -3.234 -7.039 1 96.44 15 ALA B C 1
ATOM 1768 O O . ALA B 1 15 ? -22.234 -2.117 -7.066 1 96.44 15 ALA B O 1
ATOM 1769 N N . LEU B 1 16 ? -23.922 -3.471 -7.367 1 97.06 16 LEU B N 1
ATOM 1770 C CA . LEU B 1 16 ? -24.766 -2.389 -7.848 1 97.06 16 LEU B CA 1
ATOM 1771 C C . LEU B 1 16 ? -25.016 -1.363 -6.75 1 97.06 16 LEU B C 1
ATOM 1773 O O . LEU B 1 16 ? -25 -0.157 -7.004 1 97.06 16 LEU B O 1
ATOM 1777 N N . PHE B 1 17 ? -25.266 -1.795 -5.582 1 97.94 17 PHE B N 1
ATOM 1778 C CA . PHE B 1 17 ? -25.438 -0.884 -4.457 1 97.94 17 PHE B CA 1
ATOM 1779 C C . PHE B 1 17 ? -24.156 -0.087 -4.215 1 97.94 17 PHE B C 1
ATOM 1781 O O . PHE B 1 17 ? -24.203 1.133 -4.043 1 97.94 17 PHE B O 1
ATOM 1788 N N . LEU B 1 18 ? -23.109 -0.755 -4.246 1 98.38 18 LEU B N 1
ATOM 1789 C CA . LEU B 1 18 ? -21.828 -0.084 -4.031 1 98.38 18 LEU B CA 1
ATOM 1790 C C . LEU B 1 18 ? -21.578 0.953 -5.121 1 98.38 18 LEU B C 1
ATOM 1792 O O . LEU B 1 18 ? -21.062 2.041 -4.84 1 98.38 18 LEU B O 1
ATOM 1796 N N . LEU B 1 19 ? -21.906 0.604 -6.312 1 98.31 19 LEU B N 1
ATOM 1797 C CA . LEU B 1 19 ? -21.812 1.564 -7.406 1 98.31 19 LEU B CA 1
ATOM 1798 C C . LEU B 1 19 ? -22.672 2.791 -7.141 1 98.31 19 LEU B C 1
ATOM 1800 O O . LEU B 1 19 ? -22.234 3.924 -7.34 1 98.31 19 LEU B O 1
ATOM 1804 N N . SER B 1 20 ? -23.828 2.545 -6.684 1 98.38 20 SER B N 1
ATOM 1805 C CA . SER B 1 20 ? -24.75 3.645 -6.375 1 98.38 20 SER B CA 1
ATOM 1806 C C . SER B 1 20 ? -24.172 4.543 -5.285 1 98.38 20 SER B C 1
ATOM 1808 O O . SER B 1 20 ? -24.234 5.77 -5.387 1 98.38 20 SER B O 1
ATOM 1810 N N . TYR B 1 21 ? -23.625 3.93 -4.223 1 98.19 21 TYR B N 1
ATOM 1811 C CA . TYR B 1 21 ? -23.016 4.711 -3.156 1 98.19 21 TYR B CA 1
ATOM 1812 C C . TYR B 1 21 ? -21.875 5.562 -3.691 1 98.19 21 TYR B C 1
ATOM 1814 O O . TYR B 1 21 ? -21.719 6.727 -3.305 1 98.19 21 TYR B O 1
ATOM 1822 N N . PHE B 1 22 ? -21.062 4.984 -4.59 1 98.5 22 PHE B N 1
ATOM 1823 C CA . PHE B 1 22 ? -19.953 5.707 -5.188 1 98.5 22 PHE B CA 1
ATOM 1824 C C . PHE B 1 22 ? -20.453 6.914 -5.977 1 98.5 22 PHE B C 1
ATOM 1826 O O . PHE B 1 22 ? -19.984 8.039 -5.766 1 98.5 22 PHE B O 1
ATOM 1833 N N . ILE B 1 23 ? -21.406 6.676 -6.805 1 98.5 23 ILE B N 1
ATOM 1834 C CA . ILE B 1 23 ? -21.906 7.73 -7.672 1 98.5 23 ILE B CA 1
ATOM 1835 C C . ILE B 1 23 ? -22.531 8.844 -6.828 1 98.5 23 ILE B C 1
ATOM 1837 O O . ILE B 1 23 ? -22.266 10.023 -7.059 1 98.5 23 ILE B O 1
ATOM 1841 N N . LEU B 1 24 ? -23.281 8.5 -5.859 1 98.12 24 LEU B N 1
ATOM 1842 C CA . LEU B 1 24 ? -23.938 9.484 -5 1 98.12 24 LEU B CA 1
ATOM 1843 C C . LEU B 1 24 ? -22.922 10.242 -4.168 1 98.12 24 LEU B C 1
ATOM 1845 O O . LEU B 1 24 ? -23 11.461 -4.035 1 98.12 24 LEU B O 1
ATOM 1849 N N . ALA B 1 25 ? -21.969 9.523 -3.621 1 97.62 25 ALA B N 1
ATOM 1850 C CA . ALA B 1 25 ? -20.906 10.172 -2.859 1 97.62 25 ALA B CA 1
ATOM 1851 C C . ALA B 1 25 ? -20.109 11.133 -3.738 1 97.62 25 ALA B C 1
ATOM 1853 O O . ALA B 1 25 ? -19.781 12.25 -3.318 1 97.62 25 ALA B O 1
ATOM 1854 N N . PHE B 1 26 ? -19.828 10.688 -4.949 1 98.06 26 PHE B N 1
ATOM 1855 C CA . PHE B 1 26 ? -19.078 11.5 -5.895 1 98.06 26 PHE B CA 1
ATOM 1856 C C . PHE B 1 26 ? -19.828 12.781 -6.219 1 98.06 26 PHE B C 1
ATOM 1858 O O . PHE B 1 26 ? -19.234 13.867 -6.223 1 98.06 26 PHE B O 1
ATOM 1865 N N . ARG B 1 27 ? -21.078 12.695 -6.418 1 97.94 27 ARG B N 1
ATOM 1866 C CA . ARG B 1 27 ? -21.906 13.859 -6.715 1 97.94 27 ARG B CA 1
ATOM 1867 C C . ARG B 1 27 ? -21.938 14.828 -5.539 1 97.94 27 ARG B C 1
ATOM 1869 O O . ARG B 1 27 ? -21.828 16.047 -5.723 1 97.94 27 ARG B O 1
ATOM 1876 N N . GLN B 1 28 ? -22.047 14.297 -4.402 1 97.25 28 GLN B N 1
ATOM 1877 C CA . GLN B 1 28 ? -22.047 15.133 -3.211 1 97.25 28 GLN B CA 1
ATOM 1878 C C . GLN B 1 28 ? -20.703 15.82 -3.012 1 97.25 28 GLN B C 1
ATOM 1880 O O . GLN B 1 28 ? -20.656 17 -2.654 1 97.25 28 GLN B O 1
ATOM 1885 N N . TRP B 1 29 ? -19.656 15.062 -3.232 1 96.06 29 TRP B N 1
ATOM 1886 C CA . TRP B 1 29 ? -18.312 15.617 -3.125 1 96.06 29 TRP B CA 1
ATOM 1887 C C . TRP B 1 29 ? -18.109 16.75 -4.125 1 96.06 29 TRP B C 1
ATOM 1889 O O . TRP B 1 29 ? -17.594 17.812 -3.771 1 96.06 29 TRP B O 1
ATOM 1899 N N . GLN B 1 30 ? -18.609 16.625 -5.34 1 97.31 30 GLN B N 1
ATOM 1900 C CA . GLN B 1 30 ? -18.484 17.641 -6.391 1 97.31 30 GLN B CA 1
ATOM 1901 C C . GLN B 1 30 ? -19.266 18.891 -6.031 1 97.31 30 GLN B C 1
ATOM 1903 O O . GLN B 1 30 ? -18.859 20 -6.391 1 97.31 30 GLN B O 1
ATOM 1908 N N . LYS B 1 31 ? -20.281 18.719 -5.32 1 97.25 31 LYS B N 1
ATOM 1909 C CA . LYS B 1 31 ? -21.125 19.828 -4.91 1 97.25 31 LYS B CA 1
ATOM 1910 C C . LYS B 1 31 ? -20.531 20.562 -3.709 1 97.25 31 LYS B C 1
ATOM 1912 O O . LYS B 1 31 ? -21.078 21.562 -3.246 1 97.25 31 LYS B O 1
ATOM 1917 N N . GLY B 1 32 ? -19.516 19.969 -3.154 1 94.94 32 GLY B N 1
ATOM 1918 C CA . GLY B 1 32 ? -18.828 20.625 -2.055 1 94.94 32 GLY B CA 1
ATOM 1919 C C . GLY B 1 32 ? -19.375 20.234 -0.693 1 94.94 32 GLY B C 1
ATOM 1920 O O . GLY B 1 32 ? -19.141 20.938 0.296 1 94.94 32 GLY B O 1
ATOM 1921 N N . ASN B 1 33 ? -20.156 19.188 -0.666 1 94.19 33 ASN B N 1
ATOM 1922 C CA . ASN B 1 33 ? -20.656 18.703 0.615 1 94.19 33 ASN B CA 1
ATOM 1923 C C . ASN B 1 33 ? -19.516 18.188 1.5 1 94.19 33 ASN B C 1
ATOM 1925 O O . ASN B 1 33 ? -18.891 17.172 1.183 1 94.19 33 ASN B O 1
ATOM 1929 N N . ALA B 1 34 ? -19.281 18.781 2.617 1 91.12 34 ALA B N 1
ATOM 1930 C CA . ALA B 1 34 ? -18.141 18.531 3.494 1 91.12 34 ALA B CA 1
ATOM 1931 C C . ALA B 1 34 ? -18.219 17.141 4.125 1 91.12 34 ALA B C 1
ATOM 1933 O O . ALA B 1 34 ? -17.219 16.609 4.609 1 91.12 34 ALA B O 1
ATOM 1934 N N . LYS B 1 35 ? -19.422 16.656 4.16 1 92.12 35 LYS B N 1
ATOM 1935 C CA . LYS B 1 35 ? -19.609 15.328 4.738 1 92.12 35 LYS B CA 1
ATOM 1936 C C . LYS B 1 35 ? -18.969 14.25 3.869 1 92.12 35 LYS B C 1
ATOM 1938 O O . LYS B 1 35 ? -18.688 13.148 4.34 1 92.12 35 LYS B O 1
ATOM 1943 N N . PHE B 1 36 ? -18.844 14.477 2.602 1 94.19 36 PHE B N 1
ATOM 1944 C CA . PHE B 1 36 ? -18.281 13.547 1.627 1 94.19 36 PHE B 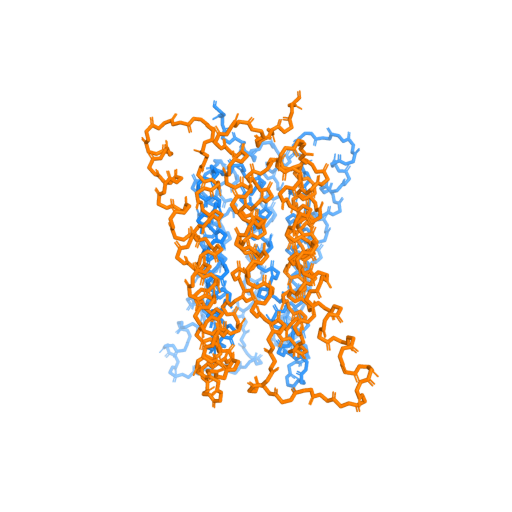CA 1
ATOM 1945 C C . PHE B 1 36 ? -16.906 14.016 1.161 1 94.19 36 PHE B C 1
ATOM 1947 O O . PHE B 1 36 ? -16.812 14.883 0.292 1 94.19 36 PHE B O 1
ATOM 1954 N N . THR B 1 37 ? -15.914 13.391 1.659 1 93.94 37 THR B N 1
ATOM 1955 C CA . THR B 1 37 ? -14.547 13.742 1.294 1 93.94 37 THR B CA 1
ATOM 1956 C C . THR B 1 37 ? -14.062 12.891 0.121 1 93.94 37 THR B C 1
ATOM 1958 O O . THR B 1 37 ? -14.68 11.875 -0.211 1 93.94 37 THR B O 1
ATOM 1961 N N . GLY B 1 38 ? -12.977 13.258 -0.462 1 95.12 38 GLY B N 1
ATOM 1962 C CA . GLY B 1 38 ? -12.391 12.461 -1.528 1 95.12 38 GLY B CA 1
ATOM 1963 C C . GLY B 1 38 ? -12.031 11.055 -1.094 1 95.12 38 GLY B C 1
ATOM 1964 O O . GLY B 1 38 ? -12.156 10.109 -1.875 1 95.12 38 GLY B O 1
ATOM 1965 N N . PHE B 1 39 ? -11.648 10.938 0.108 1 95.94 39 PHE B N 1
ATOM 1966 C CA . PHE B 1 39 ? -11.297 9.633 0.642 1 95.94 39 PHE B CA 1
ATOM 1967 C C . PHE B 1 39 ? -12.523 8.734 0.741 1 95.94 39 PHE B C 1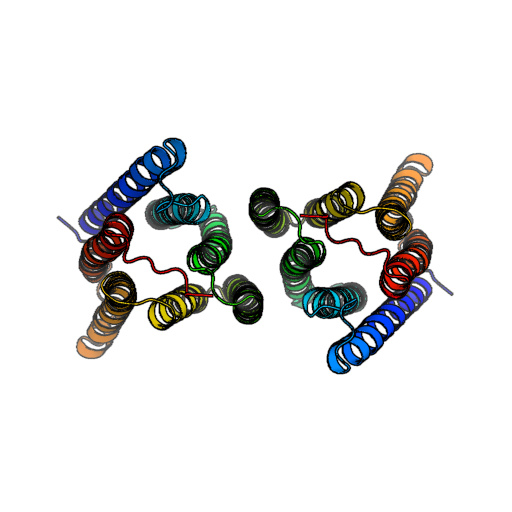
ATOM 1969 O O . PHE B 1 39 ? -12.453 7.535 0.464 1 95.94 39 PHE B O 1
ATOM 1976 N N . ILE B 1 40 ? -13.641 9.305 1.151 1 96.25 40 ILE B N 1
ATOM 1977 C CA . ILE B 1 40 ? -14.875 8.531 1.238 1 96.25 40 ILE B CA 1
ATOM 1978 C C . ILE B 1 40 ? -15.305 8.086 -0.157 1 96.25 40 ILE B C 1
ATOM 1980 O O . ILE B 1 40 ? -15.672 6.922 -0.356 1 96.25 40 ILE B O 1
ATOM 1984 N N . VAL B 1 41 ? -15.195 8.961 -1.082 1 97.44 41 VAL B N 1
ATOM 1985 C CA . VAL B 1 41 ? -15.539 8.648 -2.467 1 97.44 41 VAL B CA 1
ATOM 1986 C C . VAL B 1 41 ? -14.648 7.516 -2.975 1 97.44 41 VAL B C 1
ATOM 1988 O O . VAL B 1 41 ? -15.133 6.539 -3.541 1 97.44 41 VAL B O 1
ATOM 1991 N N . SER B 1 42 ? -13.375 7.648 -2.764 1 97.69 42 SER B N 1
ATOM 1992 C CA . SER B 1 42 ? -12.414 6.645 -3.211 1 97.69 42 SER B CA 1
ATOM 1993 C C . SER B 1 42 ? -12.648 5.305 -2.523 1 97.69 42 SER B C 1
ATOM 1995 O O . SER B 1 42 ? -12.484 4.25 -3.137 1 97.69 42 SER B O 1
ATOM 1997 N N . PHE B 1 43 ? -13.07 5.387 -1.266 1 97.19 43 PHE B N 1
ATOM 1998 C CA . PHE B 1 43 ? -13.383 4.176 -0.513 1 97.19 43 PHE B CA 1
ATOM 1999 C C . PHE B 1 43 ? -14.492 3.387 -1.192 1 97.19 43 PHE B C 1
ATOM 2001 O O . PHE B 1 43 ? -14.344 2.189 -1.447 1 97.19 43 PHE B O 1
ATOM 2008 N N . PHE B 1 44 ? -15.539 4 -1.543 1 98.25 44 PHE B N 1
ATOM 2009 C CA . PHE B 1 44 ? -16.656 3.309 -2.182 1 98.25 44 PHE B CA 1
ATOM 2010 C C . PHE B 1 44 ? -16.266 2.838 -3.578 1 98.25 44 PHE B C 1
ATOM 2012 O O . PHE B 1 44 ? -16.719 1.784 -4.031 1 98.25 44 PHE B O 1
ATOM 2019 N N . LEU B 1 45 ? -15.469 3.582 -4.277 1 98.38 45 LEU B N 1
ATOM 2020 C CA . LEU B 1 45 ? -14.992 3.16 -5.59 1 98.38 45 LEU B CA 1
ATOM 2021 C C . LEU B 1 45 ? -14.195 1.862 -5.488 1 98.38 45 LEU B C 1
ATOM 2023 O O . LEU B 1 45 ? -14.453 0.915 -6.234 1 98.38 45 LEU B O 1
ATOM 2027 N N . ILE B 1 46 ? -13.297 1.852 -4.566 1 98.12 46 ILE B N 1
ATOM 2028 C CA . ILE B 1 46 ? -12.414 0.697 -4.453 1 98.12 46 ILE B CA 1
ATOM 2029 C C . ILE B 1 46 ? -13.211 -0.524 -4.004 1 98.12 46 ILE B C 1
ATOM 2031 O O . ILE B 1 46 ? -13 -1.632 -4.504 1 98.12 46 ILE B O 1
ATOM 2035 N N . VAL B 1 47 ? -14.141 -0.342 -3.059 1 97.19 47 VAL B N 1
ATOM 2036 C CA . VAL B 1 47 ? -14.953 -1.469 -2.617 1 97.19 47 VAL B CA 1
ATOM 2037 C C . VAL B 1 47 ? -15.766 -2.006 -3.791 1 97.19 47 VAL B C 1
ATOM 2039 O O . VAL B 1 47 ? -15.914 -3.221 -3.947 1 97.19 47 VAL B O 1
ATOM 2042 N N . PHE B 1 48 ? -16.266 -1.127 -4.547 1 97.81 48 PHE B N 1
ATOM 2043 C CA . PHE B 1 48 ? -17.016 -1.52 -5.73 1 97.81 48 PHE B CA 1
ATOM 2044 C C . PHE B 1 48 ? -16.156 -2.318 -6.691 1 97.81 48 PHE B C 1
ATOM 2046 O O . PHE B 1 48 ? -16.531 -3.396 -7.141 1 97.81 48 PHE B O 1
ATOM 2053 N N . LEU B 1 49 ? -14.984 -1.813 -6.992 1 97.25 49 LEU B N 1
ATOM 2054 C CA . LEU B 1 49 ? -14.07 -2.482 -7.918 1 97.25 49 LEU B CA 1
ATOM 2055 C C . LEU B 1 49 ? -13.664 -3.852 -7.387 1 97.25 49 LEU B C 1
ATOM 2057 O O . LEU B 1 49 ? -13.586 -4.82 -8.148 1 97.25 49 LEU B O 1
ATOM 2061 N N . LEU B 1 50 ? -13.43 -3.908 -6.09 1 95.69 50 LEU B N 1
ATOM 2062 C CA . LEU B 1 50 ? -13.078 -5.184 -5.477 1 95.69 50 LEU B CA 1
ATOM 2063 C C . LEU B 1 50 ? -14.227 -6.184 -5.598 1 95.69 50 LEU B C 1
ATOM 2065 O O . LEU B 1 50 ? -14 -7.371 -5.82 1 95.69 50 LEU B O 1
ATOM 2069 N N . LYS B 1 51 ? -15.391 -5.699 -5.434 1 94.94 51 LYS B N 1
ATOM 2070 C CA . LYS B 1 51 ? -16.562 -6.566 -5.578 1 94.94 51 LYS B CA 1
ATOM 2071 C C . LYS B 1 51 ? -16.672 -7.105 -7.004 1 94.94 51 LYS B C 1
ATOM 2073 O O . LYS B 1 51 ? -16.984 -8.281 -7.207 1 94.94 51 LYS B O 1
ATOM 2078 N N . ILE B 1 52 ? -16.391 -6.305 -7.949 1 94.62 52 ILE B N 1
ATOM 2079 C CA . ILE B 1 52 ? -16.422 -6.727 -9.344 1 94.62 52 ILE B CA 1
ATOM 2080 C C . ILE B 1 52 ? -15.344 -7.789 -9.578 1 94.62 52 ILE B C 1
ATOM 2082 O O . ILE B 1 52 ? -15.609 -8.812 -10.219 1 94.62 52 ILE B O 1
ATOM 2086 N N . LEU B 1 53 ? -14.203 -7.527 -9.047 1 92.75 53 LEU B N 1
ATOM 2087 C CA . LEU B 1 53 ? -13.125 -8.508 -9.188 1 92.75 53 LEU B CA 1
ATOM 2088 C C . LEU B 1 53 ? -13.508 -9.828 -8.531 1 92.75 53 LEU B C 1
ATOM 2090 O O . LEU B 1 53 ? -13.203 -10.898 -9.062 1 92.75 53 LEU B O 1
ATOM 2094 N N . GLY B 1 54 ? -14.164 -9.688 -7.402 1 87 54 GLY B N 1
ATOM 2095 C CA . GLY B 1 54 ? -14.648 -10.891 -6.75 1 87 54 GLY B CA 1
ATOM 2096 C C . GLY B 1 54 ? -15.609 -11.695 -7.613 1 87 54 GLY B C 1
ATOM 2097 O O . GLY B 1 54 ? -15.516 -12.922 -7.676 1 87 54 GLY B O 1
ATOM 2098 N N . VAL B 1 55 ? -16.422 -11.039 -8.266 1 85.81 55 VAL B N 1
ATOM 2099 C CA . VAL B 1 55 ? -17.359 -11.703 -9.172 1 85.81 55 VAL B CA 1
ATOM 2100 C C . VAL B 1 55 ? -16.594 -12.375 -10.305 1 85.81 55 VAL B C 1
ATOM 2102 O O . VAL B 1 55 ? -16.875 -13.523 -10.656 1 85.81 55 VAL B O 1
ATOM 2105 N N . LEU B 1 56 ? -15.633 -11.703 -10.773 1 87.62 56 LEU B N 1
ATOM 2106 C CA . LEU B 1 56 ? -14.867 -12.203 -11.914 1 87.62 56 LEU B CA 1
ATOM 2107 C C . LEU B 1 56 ? -14.07 -13.445 -11.531 1 87.62 56 LEU B C 1
ATOM 2109 O O . LEU B 1 56 ? -13.953 -14.375 -12.328 1 87.62 56 LEU B O 1
ATOM 2113 N N . VAL B 1 57 ? -13.531 -13.469 -10.375 1 83.56 57 VAL B N 1
ATOM 2114 C CA . VAL B 1 57 ? -12.766 -14.625 -9.922 1 83.56 57 VAL B CA 1
ATOM 2115 C C . VAL B 1 57 ? -13.656 -15.859 -9.906 1 83.56 57 VAL B C 1
ATOM 2117 O O . VAL B 1 57 ? -13.219 -16.953 -10.289 1 83.56 57 VAL B O 1
ATOM 2120 N N . HIS B 1 58 ? -14.867 -15.727 -9.461 1 75.75 58 HIS B N 1
ATOM 2121 C CA . HIS B 1 58 ? -15.781 -16.859 -9.391 1 75.75 58 HIS B CA 1
ATOM 2122 C C . HIS B 1 58 ? -16.25 -17.281 -10.781 1 75.75 58 HIS B C 1
ATOM 2124 O O . HIS B 1 58 ? -16.359 -18.469 -11.07 1 75.75 58 HIS B O 1
ATOM 2130 N N . TYR B 1 59 ? -16.375 -16.281 -11.562 1 80.12 59 TYR B N 1
ATOM 2131 C CA . TYR B 1 59 ? -16.844 -16.547 -12.922 1 80.12 59 TYR B CA 1
ATOM 2132 C C . TYR B 1 59 ? -15.75 -17.203 -13.758 1 80.12 59 TYR B C 1
ATOM 2134 O O . TYR B 1 59 ? -16.047 -18.047 -14.609 1 80.12 59 TYR B O 1
ATOM 2142 N N . LEU B 1 60 ? -14.578 -16.891 -13.562 1 82.31 60 LEU B N 1
ATOM 2143 C CA . LEU B 1 60 ? -13.469 -17.359 -14.391 1 82.31 60 LEU B CA 1
ATOM 2144 C C . LEU B 1 60 ? -12.68 -18.453 -13.68 1 82.31 60 LEU B C 1
ATOM 2146 O O . LEU B 1 60 ? -11.5 -18.672 -13.984 1 82.31 60 LEU B O 1
ATOM 2150 N N . SER B 1 61 ? -13.375 -18.969 -12.812 1 77.69 61 SER B N 1
ATOM 2151 C CA . SER B 1 61 ? -12.711 -20.031 -12.055 1 77.69 61 SER B CA 1
ATOM 2152 C C . SER B 1 61 ? -12.133 -21.094 -12.977 1 77.69 61 SER B C 1
ATOM 2154 O O . SER B 1 61 ? -12.797 -21.531 -13.922 1 77.69 61 SER B O 1
ATOM 2156 N N . GLY B 1 62 ? -10.836 -21.422 -12.766 1 77.5 62 GLY B N 1
ATOM 2157 C CA . GLY B 1 62 ? -10.172 -22.422 -13.586 1 77.5 62 GLY B CA 1
ATOM 2158 C C . GLY B 1 62 ? -9.32 -21.828 -14.688 1 77.5 62 GLY B C 1
ATOM 2159 O O . GLY B 1 62 ? -8.523 -22.531 -15.312 1 77.5 62 GLY B O 1
ATOM 2160 N N . ASN B 1 63 ? -9.531 -20.625 -14.922 1 85.56 63 ASN B N 1
ATOM 2161 C CA . ASN B 1 63 ? -8.734 -19.969 -15.953 1 85.56 63 ASN B CA 1
ATOM 2162 C C . ASN B 1 63 ? -7.379 -19.516 -15.422 1 85.56 63 ASN B C 1
ATOM 2164 O O . ASN B 1 63 ? -7.207 -19.359 -14.211 1 85.56 63 ASN B O 1
ATOM 2168 N N . ASP B 1 64 ? -6.453 -19.344 -16.312 1 84.62 64 ASP B N 1
ATOM 2169 C CA . ASP B 1 64 ? -5.066 -19.031 -15.977 1 84.62 64 ASP B CA 1
ATOM 2170 C C . ASP B 1 64 ? -4.965 -17.625 -15.367 1 84.62 64 ASP B C 1
ATOM 2172 O O . ASP B 1 64 ? -4.031 -17.344 -14.617 1 84.62 64 ASP B O 1
ATOM 2176 N N . TYR B 1 65 ? -5.949 -16.812 -15.625 1 87.88 65 TYR B N 1
ATOM 2177 C CA . TYR B 1 65 ? -5.844 -15.43 -15.203 1 87.88 65 TYR B CA 1
ATOM 2178 C C . TYR B 1 65 ? -6.359 -15.242 -13.781 1 87.88 65 TYR B C 1
ATOM 2180 O O . TYR B 1 65 ? -6.277 -14.148 -13.219 1 87.88 65 TYR B O 1
ATOM 2188 N N . VAL B 1 66 ? -6.852 -16.219 -13.203 1 87.88 66 VAL B N 1
ATOM 2189 C CA . VAL B 1 66 ? -7.473 -16.125 -11.891 1 87.88 66 VAL B CA 1
ATOM 2190 C C . VAL B 1 66 ? -6.43 -15.719 -10.852 1 87.88 66 VAL B C 1
ATOM 2192 O O . VAL B 1 66 ? -6.727 -14.953 -9.93 1 87.88 66 VAL B O 1
ATOM 2195 N N . ASN B 1 67 ? -5.258 -16.172 -11.039 1 89.31 67 ASN B N 1
ATOM 2196 C CA . ASN B 1 67 ? -4.195 -15.789 -10.117 1 89.31 67 ASN B CA 1
ATOM 2197 C C . ASN B 1 67 ? -3.908 -14.289 -10.172 1 89.31 67 ASN B C 1
ATOM 2199 O O . ASN B 1 67 ? -3.676 -13.664 -9.133 1 89.31 67 ASN B O 1
ATOM 2203 N N . ASP B 1 68 ? -3.953 -13.758 -11.32 1 91.81 68 ASP B N 1
ATOM 2204 C CA . ASP B 1 68 ? -3.748 -12.32 -11.484 1 91.81 68 ASP B CA 1
ATOM 2205 C C . ASP B 1 68 ? -4.891 -11.531 -10.844 1 91.81 68 ASP B C 1
ATOM 2207 O O . ASP B 1 68 ? -4.668 -10.453 -10.281 1 91.81 68 ASP B O 1
ATOM 2211 N N . LEU B 1 69 ? -6.02 -12.078 -10.984 1 92.19 69 LEU B N 1
ATOM 2212 C CA . LEU B 1 69 ? -7.168 -11.422 -10.375 1 92.19 69 LEU B CA 1
ATOM 2213 C C . LEU B 1 69 ? -7.047 -11.414 -8.859 1 92.19 69 LEU B C 1
ATOM 2215 O O . LEU B 1 69 ? -7.34 -10.398 -8.211 1 92.19 69 LEU B O 1
ATOM 2219 N N . TRP B 1 70 ? -6.602 -12.469 -8.305 1 92.06 70 TRP B N 1
ATOM 2220 C CA . TRP B 1 70 ? -6.402 -12.531 -6.859 1 92.06 70 TRP B CA 1
ATOM 2221 C C . TRP B 1 70 ? -5.32 -11.562 -6.41 1 92.06 70 TRP B C 1
ATOM 2223 O O . TRP B 1 70 ? -5.418 -10.961 -5.34 1 92.06 70 TRP B O 1
ATOM 2233 N N . LEU B 1 71 ? -4.352 -11.422 -7.219 1 94.88 71 LEU B N 1
ATOM 2234 C CA . LEU B 1 71 ? -3.324 -10.43 -6.934 1 94.88 71 LEU B CA 1
ATOM 2235 C C . LEU B 1 71 ? -3.914 -9.023 -6.93 1 94.88 71 LEU B C 1
ATOM 2237 O O . LEU B 1 71 ? -3.641 -8.234 -6.023 1 94.88 71 LEU B O 1
ATOM 2241 N N . ALA B 1 72 ? -4.668 -8.789 -7.895 1 95.81 72 ALA B N 1
ATOM 2242 C CA . ALA B 1 72 ? -5.34 -7.492 -7.965 1 95.81 72 ALA B CA 1
ATOM 2243 C C . ALA B 1 72 ? -6.215 -7.262 -6.734 1 95.81 72 ALA B C 1
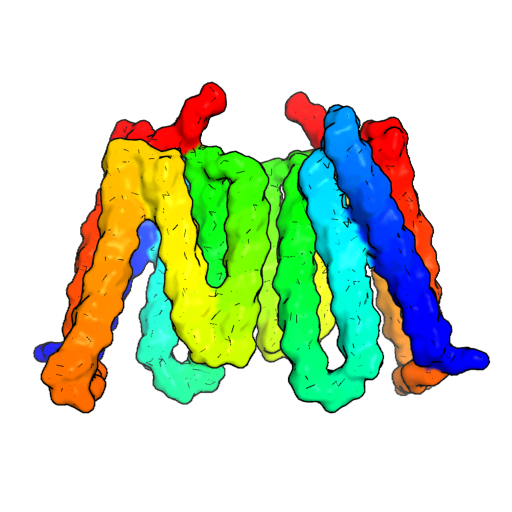ATOM 2245 O O . ALA B 1 72 ? -6.258 -6.152 -6.195 1 95.81 72 ALA B O 1
ATOM 2246 N N . ILE B 1 73 ? -6.867 -8.211 -6.348 1 94.56 73 ILE B N 1
ATOM 2247 C CA . ILE B 1 73 ? -7.715 -8.125 -5.164 1 94.56 73 ILE B CA 1
ATOM 2248 C C . ILE B 1 73 ? -6.855 -7.836 -3.936 1 94.56 73 ILE B C 1
ATOM 2250 O O . ILE B 1 73 ? -7.184 -6.957 -3.137 1 94.56 73 ILE B O 1
ATOM 2254 N N . ALA B 1 74 ? -5.777 -8.539 -3.82 1 96 74 ALA B N 1
ATOM 2255 C CA . ALA B 1 74 ? -4.891 -8.328 -2.678 1 96 74 ALA B CA 1
ATOM 2256 C C . ALA B 1 74 ? -4.395 -6.883 -2.629 1 96 74 ALA B C 1
ATOM 2258 O O . ALA B 1 74 ? -4.449 -6.238 -1.58 1 96 74 ALA B O 1
ATOM 2259 N N . MET B 1 75 ? -3.977 -6.363 -3.729 1 97 75 MET B N 1
ATOM 2260 C CA . MET B 1 75 ? -3.516 -4.98 -3.805 1 97 75 MET B CA 1
ATOM 2261 C C . MET B 1 75 ? -4.664 -4.008 -3.557 1 97 75 MET B C 1
ATOM 2263 O O . MET B 1 75 ? -4.48 -2.977 -2.906 1 97 75 MET B O 1
ATOM 2267 N N . GLY B 1 76 ? -5.777 -4.398 -4.109 1 97.5 76 GLY B N 1
ATOM 2268 C CA . GLY B 1 76 ? -6.957 -3.572 -3.908 1 97.5 76 GLY B CA 1
ATOM 2269 C C . GLY B 1 76 ? -7.379 -3.473 -2.4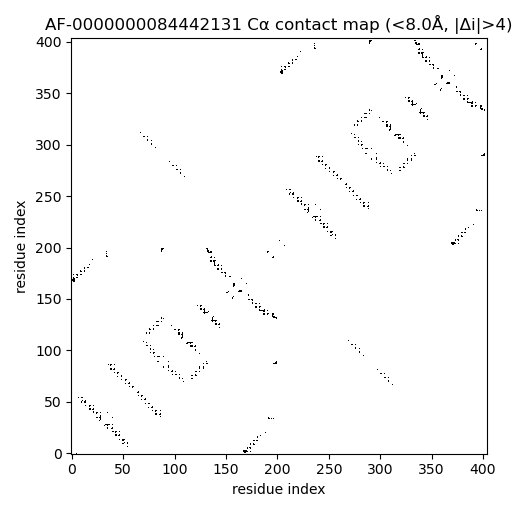55 1 97.5 76 GLY B C 1
ATOM 2270 O O . GLY B 1 76 ? -7.836 -2.42 -2.006 1 97.5 76 GLY B O 1
ATOM 2271 N N . VAL B 1 77 ? -7.227 -4.496 -1.749 1 97.31 77 VAL B N 1
ATOM 2272 C CA . VAL B 1 77 ? -7.59 -4.496 -0.336 1 97.31 77 VAL B CA 1
ATOM 2273 C C . VAL B 1 77 ? -6.637 -3.594 0.443 1 97.31 77 VAL B C 1
ATOM 2275 O O . VAL B 1 77 ? -7.055 -2.9 1.375 1 97.31 77 VAL B O 1
ATOM 2278 N N . VAL B 1 78 ? -5.395 -3.58 0.099 1 98 78 VAL B N 1
ATOM 2279 C CA . VAL B 1 78 ? -4.449 -2.656 0.719 1 98 78 VAL B CA 1
ATOM 2280 C C . VAL B 1 78 ? -4.887 -1.217 0.459 1 98 78 VAL B C 1
ATOM 2282 O O . VAL B 1 78 ? -4.887 -0.388 1.372 1 98 78 VAL B O 1
ATOM 2285 N N . LEU B 1 79 ? -5.246 -0.995 -0.766 1 98.19 79 LEU B N 1
ATOM 2286 C CA . LEU B 1 79 ? -5.727 0.335 -1.128 1 98.19 79 LEU B CA 1
ATOM 2287 C C . LEU B 1 79 ? -7.008 0.676 -0.372 1 98.19 79 LEU B C 1
ATOM 2289 O O . LEU B 1 79 ? -7.184 1.811 0.077 1 98.19 79 LEU B O 1
ATOM 2293 N N . HIS B 1 80 ? -7.879 -0.277 -0.323 1 98.25 80 HIS B N 1
ATOM 2294 C CA . HIS B 1 80 ? -9.094 -0.131 0.468 1 98.25 80 HIS B CA 1
ATOM 2295 C C . HIS B 1 80 ? -8.773 0.301 1.896 1 98.25 80 HIS B C 1
ATOM 2297 O O . HIS B 1 80 ? -9.359 1.261 2.402 1 98.25 80 HIS B O 1
ATOM 2303 N N . ASN B 1 81 ? -7.855 -0.373 2.512 1 98.12 81 ASN B N 1
ATOM 2304 C CA . ASN B 1 81 ? -7.461 -0.045 3.877 1 98.12 81 ASN B CA 1
ATOM 2305 C C . ASN B 1 81 ? -6.875 1.362 3.969 1 98.12 81 ASN B C 1
ATOM 2307 O O . ASN B 1 81 ? -7.18 2.105 4.906 1 98.12 81 ASN B O 1
ATOM 2311 N N . TYR B 1 82 ? -6.074 1.718 3.006 1 97.88 82 TYR B N 1
ATOM 2312 C CA . TYR B 1 82 ? -5.484 3.051 2.957 1 97.88 82 TYR B CA 1
ATOM 2313 C C . TYR B 1 82 ? -6.566 4.125 2.939 1 97.88 82 TYR B C 1
ATOM 2315 O O . TYR B 1 82 ? -6.551 5.043 3.762 1 97.88 82 TYR B O 1
ATOM 2323 N N . PHE B 1 83 ? -7.523 3.973 2.066 1 97.62 83 PHE B N 1
ATOM 2324 C CA . PHE B 1 83 ? -8.547 4.996 1.906 1 97.62 83 PHE B CA 1
ATOM 2325 C C . PHE B 1 83 ? -9.453 5.055 3.133 1 97.62 83 PHE B C 1
ATOM 2327 O O . PHE B 1 83 ? -9.844 6.137 3.568 1 97.62 83 PHE B O 1
ATOM 2334 N N . LEU B 1 84 ? -9.742 3.938 3.688 1 97.19 84 LEU B N 1
ATOM 2335 C CA . LEU B 1 84 ? -10.664 3.912 4.82 1 97.19 84 LEU B CA 1
ATOM 2336 C C . LEU B 1 84 ? -10.039 4.59 6.039 1 97.19 84 LEU B C 1
ATOM 2338 O O . LEU B 1 84 ? -10.68 5.426 6.68 1 97.19 84 LEU B O 1
ATOM 2342 N N . ILE B 1 85 ? -8.797 4.258 6.332 1 95.5 85 ILE B N 1
ATOM 2343 C CA . ILE B 1 85 ? -8.188 4.805 7.539 1 95.5 85 ILE B CA 1
ATOM 2344 C C . ILE B 1 85 ? -7.977 6.309 7.375 1 95.5 85 ILE B C 1
ATOM 2346 O O . ILE B 1 85 ? -8.016 7.059 8.352 1 95.5 85 ILE B O 1
ATOM 2350 N N . HIS B 1 86 ? -7.766 6.723 6.168 1 95.06 86 HIS B N 1
ATOM 2351 C CA . HIS B 1 86 ? -7.641 8.156 5.926 1 95.06 86 HIS B CA 1
ATOM 2352 C C . HIS B 1 86 ? -9.008 8.836 5.934 1 95.06 86 HIS B C 1
ATOM 2354 O O . HIS B 1 86 ? -9.141 9.961 6.422 1 95.06 86 HIS B O 1
ATOM 2360 N N . ALA B 1 87 ? -9.977 8.164 5.445 1 94.44 87 ALA B N 1
ATOM 2361 C CA . ALA B 1 87 ? -11.336 8.703 5.473 1 94.44 87 ALA B CA 1
ATOM 2362 C C . ALA B 1 87 ? -11.82 8.898 6.906 1 94.44 87 ALA B C 1
ATOM 2364 O O . ALA B 1 87 ? -12.547 9.852 7.199 1 94.44 87 ALA B O 1
ATOM 2365 N N . MET B 1 88 ? -11.391 8.07 7.762 1 93.56 88 MET B N 1
ATOM 2366 C CA . MET B 1 88 ? -11.828 8.102 9.156 1 93.56 88 MET B CA 1
ATOM 2367 C C . MET B 1 88 ? -10.922 9 9.984 1 93.56 88 MET B C 1
ATOM 2369 O O . MET B 1 88 ? -11.148 9.172 11.188 1 93.56 88 MET B O 1
ATOM 2373 N N . ARG B 1 89 ? -9.852 9.461 9.367 1 91.62 89 ARG B N 1
ATOM 2374 C CA . ARG B 1 89 ? -8.891 10.344 10.023 1 91.62 89 ARG B CA 1
ATOM 2375 C C . ARG B 1 89 ? -8.297 9.688 11.266 1 91.62 89 ARG B C 1
ATOM 2377 O O . ARG B 1 89 ? -8.219 10.305 12.328 1 91.62 89 ARG B O 1
ATOM 2384 N N . ILE B 1 90 ? -7.996 8.43 11.148 1 92.62 90 ILE B N 1
ATOM 2385 C CA . ILE B 1 90 ? -7.305 7.699 12.195 1 92.62 90 ILE B CA 1
ATOM 2386 C C . ILE B 1 90 ? -5.938 8.328 12.453 1 92.62 90 ILE B C 1
ATOM 2388 O O . ILE B 1 90 ? -5.316 8.867 11.539 1 92.62 90 ILE B O 1
ATOM 2392 N N . PRO B 1 91 ? -5.473 8.297 13.672 1 92.56 91 PRO B N 1
ATOM 2393 C CA . PRO B 1 91 ? -4.172 8.891 13.969 1 92.56 91 PRO B CA 1
ATOM 2394 C C . PRO B 1 91 ? -3.059 8.359 13.062 1 92.56 91 PRO B C 1
ATOM 2396 O O . PRO B 1 91 ? -3.08 7.191 12.672 1 92.56 91 PRO B O 1
ATOM 2399 N N . GLU B 1 92 ? -2.133 9.172 12.836 1 92.69 92 GLU B N 1
ATOM 2400 C CA . GLU B 1 92 ? -1.072 8.922 11.867 1 92.69 92 GLU B CA 1
ATOM 2401 C C . GLU B 1 92 ? -0.308 7.641 12.203 1 92.69 92 GLU B C 1
ATOM 2403 O O . GLU B 1 92 ? -0.018 6.832 11.32 1 92.69 92 GLU B O 1
ATOM 2408 N N . THR B 1 93 ? 0.02 7.453 13.43 1 93.19 93 THR B N 1
ATOM 2409 C CA . THR B 1 93 ? 0.786 6.285 13.852 1 93.19 93 THR B CA 1
ATOM 2410 C C . THR B 1 93 ? 0.024 5 13.539 1 93.19 93 THR B C 1
ATOM 2412 O O . THR B 1 93 ? 0.6 4.039 13.023 1 93.19 93 THR B O 1
ATOM 2415 N N . LEU B 1 94 ? -1.216 5.004 13.836 1 94.94 94 LEU B N 1
ATOM 2416 C CA . LEU B 1 94 ? -2.039 3.826 13.594 1 94.94 94 LEU B CA 1
ATOM 2417 C C . LEU B 1 94 ? -2.223 3.594 12.094 1 94.94 94 LEU B C 1
ATOM 2419 O O . LEU B 1 94 ? -2.297 2.447 11.648 1 94.94 94 LEU B O 1
ATOM 2423 N N . ARG B 1 95 ? -2.279 4.68 11.375 1 96.19 95 ARG B N 1
ATOM 2424 C CA . ARG B 1 95 ? -2.357 4.539 9.93 1 96.19 95 ARG B CA 1
ATOM 2425 C C . ARG B 1 95 ? -1.108 3.863 9.375 1 96.19 95 ARG B C 1
ATOM 2427 O O . ARG B 1 95 ? -1.203 2.951 8.547 1 96.19 95 ARG B O 1
ATOM 2434 N N . ALA B 1 96 ? -0.028 4.301 9.836 1 96.31 96 ALA B N 1
ATOM 2435 C CA . ALA B 1 96 ? 1.234 3.715 9.391 1 96.31 96 ALA B CA 1
ATOM 2436 C C . ALA B 1 96 ? 1.306 2.232 9.734 1 96.31 96 ALA B C 1
ATOM 2438 O O . ALA B 1 96 ? 1.677 1.407 8.898 1 96.31 96 ALA B O 1
ATOM 2439 N N . ILE B 1 97 ? 0.941 1.918 10.883 1 96.75 97 ILE B N 1
ATOM 2440 C CA . ILE B 1 97 ? 0.948 0.533 11.344 1 96.75 97 ILE B CA 1
ATOM 2441 C C . ILE B 1 97 ? 0.008 -0.302 10.477 1 96.75 97 ILE B C 1
ATOM 2443 O O . ILE B 1 97 ? 0.347 -1.42 10.078 1 96.75 97 ILE B O 1
ATOM 2447 N N . THR B 1 98 ? -1.134 0.243 10.234 1 97.25 98 THR B N 1
ATOM 2448 C CA . THR B 1 98 ? -2.109 -0.443 9.391 1 97.25 98 THR B CA 1
ATOM 2449 C C . THR B 1 98 ? -1.528 -0.726 8.008 1 97.25 98 THR B C 1
ATOM 2451 O O . THR B 1 98 ? -1.722 -1.812 7.461 1 97.25 98 THR B O 1
ATOM 2454 N N . MET B 1 99 ? -0.809 0.247 7.449 1 97.75 99 MET B N 1
ATOM 2455 C CA . MET B 1 99 ? -0.216 0.057 6.129 1 97.75 99 MET B CA 1
ATOM 2456 C C . MET B 1 99 ? 0.857 -1.026 6.164 1 97.75 99 MET B C 1
ATOM 2458 O O . MET B 1 99 ? 0.94 -1.854 5.258 1 97.75 99 MET B O 1
ATOM 2462 N N . VAL B 1 100 ? 1.634 -1.082 7.215 1 97.25 100 VAL B N 1
ATOM 2463 C CA . VAL B 1 100 ? 2.662 -2.105 7.375 1 97.25 100 VAL B CA 1
ATOM 2464 C C . VAL B 1 100 ? 2.014 -3.486 7.434 1 97.25 100 VAL B C 1
ATOM 2466 O O . VAL B 1 100 ? 2.402 -4.395 6.695 1 97.25 100 VAL B O 1
ATOM 2469 N N . PHE B 1 101 ? 1.023 -3.598 8.211 1 97.5 101 PHE B N 1
ATOM 2470 C CA . PHE B 1 101 ? 0.355 -4.879 8.391 1 97.5 101 PHE B CA 1
ATOM 2471 C C . PHE B 1 101 ? -0.387 -5.285 7.121 1 97.5 101 PHE B C 1
ATOM 2473 O O . PHE B 1 101 ? -0.431 -6.465 6.77 1 97.5 101 PHE B O 1
ATOM 2480 N N . SER B 1 102 ? -0.981 -4.301 6.496 1 97.62 102 SER B N 1
ATOM 2481 C CA . SER B 1 102 ? -1.703 -4.602 5.266 1 97.62 102 SER B CA 1
ATOM 2482 C C . SER B 1 102 ? -0.771 -5.176 4.203 1 97.62 102 SER B C 1
ATOM 2484 O O . SER B 1 102 ? -1.094 -6.18 3.564 1 97.62 102 SER B O 1
ATOM 2486 N N . LEU B 1 103 ? 0.341 -4.566 4.066 1 97.94 103 LEU B N 1
ATOM 2487 C CA . LEU B 1 103 ? 1.29 -5.039 3.064 1 97.94 103 LEU B CA 1
ATOM 2488 C C . LEU B 1 103 ? 1.89 -6.379 3.475 1 97.94 103 LEU B C 1
ATOM 2490 O O . LEU B 1 103 ? 2.104 -7.254 2.631 1 97.94 103 LEU B O 1
ATOM 2494 N N . PHE B 1 104 ? 2.109 -6.586 4.738 1 97.25 104 PHE B N 1
ATOM 2495 C CA . PHE B 1 104 ? 2.625 -7.848 5.254 1 97.25 104 PHE B CA 1
ATOM 2496 C C . PHE B 1 104 ? 1.651 -8.984 4.977 1 97.25 104 PHE B C 1
ATOM 2498 O O . PHE B 1 104 ? 2.037 -10.016 4.422 1 97.25 104 PHE B O 1
ATOM 2505 N N . LEU B 1 105 ? 0.439 -8.773 5.309 1 96.94 105 LEU B N 1
ATOM 2506 C CA . LEU B 1 105 ? -0.565 -9.812 5.133 1 96.94 105 LEU B CA 1
ATOM 2507 C C . LEU B 1 105 ? -0.849 -10.055 3.656 1 96.94 105 LEU B C 1
ATOM 2509 O O . LEU B 1 105 ? -1.128 -11.188 3.25 1 96.94 105 LEU B O 1
ATOM 2513 N N . ALA B 1 106 ? -0.837 -8.977 2.871 1 96.75 106 ALA B N 1
ATOM 2514 C CA . ALA B 1 106 ? -0.965 -9.164 1.429 1 96.75 106 ALA B CA 1
ATOM 2515 C C . ALA B 1 106 ? 0.163 -10.039 0.887 1 96.75 106 ALA B C 1
ATOM 2517 O O . ALA B 1 106 ? -0.072 -10.93 0.073 1 96.75 106 ALA B O 1
ATOM 2518 N N . GLY B 1 107 ? 1.379 -9.797 1.355 1 95.62 107 GLY B N 1
ATOM 2519 C CA . GLY B 1 107 ? 2.504 -10.641 0.975 1 95.62 107 GLY B CA 1
ATOM 2520 C C . GLY B 1 107 ? 2.326 -12.086 1.375 1 95.62 107 GLY B C 1
ATOM 2521 O O . GLY B 1 107 ? 2.619 -12.992 0.591 1 95.62 107 GLY B O 1
ATOM 2522 N N . CYS B 1 108 ? 1.837 -12.32 2.557 1 95.5 108 CYS B N 1
ATOM 2523 C CA . CYS B 1 108 ? 1.578 -13.672 3.025 1 95.5 108 CYS B CA 1
ATOM 2524 C C . CYS B 1 108 ? 0.551 -14.375 2.143 1 95.5 108 CYS B C 1
ATOM 2526 O O . CYS B 1 108 ? 0.68 -15.562 1.852 1 95.5 108 CYS B O 1
ATOM 2528 N N . PHE B 1 109 ? -0.409 -13.648 1.778 1 95 109 PHE B N 1
ATOM 2529 C CA . PHE B 1 109 ? -1.418 -14.203 0.888 1 95 109 PHE B CA 1
ATOM 2530 C C . PHE B 1 109 ? -0.789 -14.664 -0.421 1 95 109 PHE B C 1
ATOM 2532 O O . PHE B 1 109 ? -1.074 -15.766 -0.901 1 95 109 PHE B O 1
ATOM 2539 N N . ILE B 1 110 ? 0.071 -13.867 -0.975 1 93.38 110 ILE B N 1
ATOM 2540 C CA . ILE B 1 110 ? 0.678 -14.156 -2.27 1 93.38 110 ILE B CA 1
ATOM 2541 C C . ILE B 1 110 ? 1.59 -15.375 -2.146 1 93.38 110 ILE B C 1
ATOM 2543 O O . ILE B 1 110 ? 1.629 -16.219 -3.043 1 93.38 110 ILE B O 1
ATOM 2547 N N . ILE B 1 111 ? 2.232 -15.539 -0.999 1 92.75 111 ILE B N 1
ATOM 2548 C CA . ILE B 1 111 ? 3.186 -16.625 -0.793 1 92.75 111 ILE B CA 1
ATOM 2549 C C . ILE B 1 111 ? 2.434 -17.922 -0.506 1 92.75 111 ILE B C 1
ATOM 2551 O O . ILE B 1 111 ? 2.768 -18.969 -1.058 1 92.75 111 ILE B O 1
ATOM 2555 N N . HIS B 1 112 ? 1.421 -17.859 0.292 1 93.25 112 HIS B N 1
ATOM 2556 C CA . HIS B 1 112 ? 0.812 -19.062 0.822 1 93.25 112 HIS B CA 1
ATOM 2557 C C . HIS B 1 112 ? -0.507 -19.375 0.121 1 93.25 112 HIS B C 1
ATOM 2559 O O . HIS B 1 112 ? -1.099 -20.438 0.339 1 93.25 112 HIS B O 1
ATOM 2565 N N . ASP B 1 113 ? -0.971 -18.375 -0.607 1 90.62 113 ASP B N 1
ATOM 2566 C CA . ASP B 1 113 ? -2.223 -18.547 -1.339 1 90.62 113 ASP B CA 1
ATOM 2567 C C . ASP B 1 113 ? -3.357 -18.953 -0.401 1 90.62 113 ASP B C 1
ATOM 2569 O O . ASP B 1 113 ? -4.086 -19.906 -0.674 1 90.62 113 ASP B O 1
ATOM 2573 N N . ASN B 1 114 ? -3.361 -18.359 0.724 1 89.12 114 ASN B N 1
ATOM 2574 C CA . ASN B 1 114 ? -4.395 -18.609 1.722 1 89.12 114 ASN B CA 1
ATOM 2575 C C . ASN B 1 114 ? -5.262 -17.375 1.956 1 89.12 114 ASN B C 1
ATOM 2577 O O . ASN B 1 114 ? -4.773 -16.344 2.416 1 89.12 114 ASN B O 1
ATOM 2581 N N . PHE B 1 115 ? -6.5 -17.484 1.764 1 85.31 115 PHE B N 1
ATOM 2582 C CA . PHE B 1 115 ? -7.477 -16.406 1.789 1 85.31 115 PHE B CA 1
ATOM 2583 C C . PHE B 1 115 ? -7.613 -15.828 3.193 1 85.31 115 PHE B C 1
ATOM 2585 O O . PHE B 1 115 ? -8.086 -14.703 3.367 1 85.31 115 PHE B O 1
ATOM 2592 N N . ILE B 1 116 ? -7.211 -16.562 4.141 1 86.69 116 ILE B N 1
ATOM 2593 C CA . ILE B 1 116 ? -7.328 -16.109 5.523 1 86.69 116 ILE B CA 1
ATOM 2594 C C . ILE B 1 116 ? -6.57 -14.797 5.703 1 86.69 116 ILE B C 1
ATOM 2596 O O . ILE B 1 116 ? -6.969 -13.945 6.504 1 86.69 116 ILE B O 1
ATOM 2600 N N . PHE B 1 117 ? -5.539 -14.578 4.961 1 92.69 117 PHE B N 1
ATOM 2601 C CA . PHE B 1 117 ? -4.742 -13.359 5.082 1 92.69 117 PHE B CA 1
ATOM 2602 C C . PHE B 1 117 ? -5.508 -12.156 4.559 1 92.69 117 PHE B C 1
ATOM 2604 O O . PHE B 1 117 ? -5.426 -11.062 5.129 1 92.69 117 PHE B O 1
ATOM 2611 N N . ILE B 1 118 ? -6.258 -12.328 3.531 1 92 118 ILE B N 1
ATOM 2612 C CA . ILE B 1 118 ? -7.09 -11.258 2.994 1 92 118 ILE B CA 1
ATOM 2613 C C . ILE B 1 118 ? -8.234 -10.953 3.965 1 92 118 ILE B C 1
ATOM 2615 O O . ILE B 1 118 ? -8.555 -9.789 4.207 1 92 118 ILE B O 1
ATOM 2619 N N . ALA B 1 119 ? -8.781 -12.016 4.484 1 88.19 119 ALA B N 1
ATOM 2620 C CA . ALA B 1 119 ? -9.852 -11.844 5.461 1 88.19 119 ALA B CA 1
ATOM 2621 C C . ALA B 1 119 ? -9.375 -11.062 6.676 1 88.19 119 ALA B C 1
ATOM 2623 O O . ALA B 1 119 ? -10.055 -10.148 7.152 1 88.19 119 ALA B O 1
ATOM 2624 N N . LEU B 1 120 ? -8.227 -11.375 7.117 1 91.69 120 LEU B N 1
ATOM 2625 C CA . LEU B 1 120 ? -7.648 -10.695 8.273 1 91.69 120 LEU B CA 1
ATOM 2626 C C . LEU B 1 120 ? -7.383 -9.227 7.965 1 91.69 120 LEU B C 1
ATOM 2628 O O . LEU B 1 120 ? -7.605 -8.359 8.812 1 91.69 120 LEU B O 1
ATOM 2632 N N . LEU B 1 121 ? -6.953 -8.969 6.793 1 94.12 121 LEU B N 1
ATOM 2633 C CA . LEU B 1 121 ? -6.727 -7.609 6.32 1 94.12 121 LEU B CA 1
ATOM 2634 C C . LEU B 1 121 ? -8 -6.781 6.434 1 94.12 121 LEU B C 1
ATOM 2636 O O . LEU B 1 121 ? -7.969 -5.652 6.93 1 94.12 121 LEU B O 1
ATOM 2640 N N . LEU B 1 122 ? -9.023 -7.352 6.098 1 93.44 122 LEU B N 1
ATOM 2641 C CA . LEU B 1 122 ? -10.305 -6.645 6.07 1 93.44 122 LEU B CA 1
ATOM 2642 C C . LEU B 1 122 ? -10.867 -6.492 7.477 1 93.44 122 LEU B C 1
ATOM 2644 O O . LEU B 1 122 ? -11.305 -5.402 7.859 1 93.44 122 LEU B O 1
ATOM 2648 N N . ILE B 1 123 ? -10.789 -7.504 8.195 1 92.31 123 ILE B N 1
ATOM 2649 C CA . ILE B 1 123 ? -11.367 -7.484 9.531 1 92.31 123 ILE B CA 1
ATOM 2650 C C . ILE B 1 123 ? -10.602 -6.488 10.406 1 92.31 123 ILE B C 1
ATOM 2652 O O . ILE B 1 123 ? -11.203 -5.766 11.211 1 92.31 123 ILE B O 1
ATOM 2656 N N . MET B 1 124 ? -9.352 -6.5 10.266 1 94.69 124 MET B N 1
ATOM 2657 C CA . MET B 1 124 ? -8.523 -5.609 11.07 1 94.69 124 MET B CA 1
ATOM 2658 C C . MET B 1 124 ? -8.906 -4.152 10.844 1 94.69 124 MET B C 1
ATOM 2660 O O . MET B 1 124 ? -9.109 -3.4 11.797 1 94.69 124 MET B O 1
ATOM 2664 N N . VAL B 1 125 ? -9.094 -3.762 9.625 1 96.69 125 VAL B N 1
ATOM 2665 C CA . VAL B 1 125 ? -9.352 -2.355 9.336 1 96.69 125 VAL B CA 1
ATOM 2666 C C . VAL B 1 125 ? -10.781 -2.004 9.727 1 96.69 125 VAL B C 1
ATOM 2668 O O . VAL B 1 125 ? -11.055 -0.888 10.18 1 96.69 125 VAL B O 1
ATOM 2671 N N . TYR B 1 126 ? -11.695 -2.891 9.609 1 96.38 126 TYR B N 1
ATOM 2672 C CA . TYR B 1 126 ? -13.078 -2.625 10.008 1 96.38 126 TYR B CA 1
ATOM 2673 C C . TYR B 1 126 ? -13.203 -2.561 11.523 1 96.38 126 TYR B C 1
ATOM 2675 O O . TYR B 1 126 ? -14.016 -1.803 12.055 1 96.38 126 TYR B O 1
ATOM 2683 N N . LEU B 1 127 ? -12.406 -3.412 12.164 1 95.75 127 LEU B N 1
ATOM 2684 C CA . LEU B 1 127 ? -12.352 -3.307 13.617 1 95.75 127 LEU B CA 1
ATOM 2685 C C . LEU B 1 127 ? -11.844 -1.936 14.047 1 95.75 127 LEU B C 1
ATOM 2687 O O . LEU B 1 127 ? -12.414 -1.311 14.945 1 95.75 127 LEU B O 1
ATOM 2691 N N . LEU B 1 128 ? -10.844 -1.512 13.391 1 95.75 128 LEU B N 1
ATOM 2692 C CA . LEU B 1 128 ? -10.312 -0.184 13.68 1 95.75 128 LEU B CA 1
ATOM 2693 C C . LEU B 1 128 ? -11.359 0.893 13.398 1 95.75 128 LEU B C 1
ATOM 2695 O O . LEU B 1 128 ? -11.531 1.815 14.195 1 95.75 128 LEU B O 1
ATOM 2699 N N . ALA B 1 129 ? -12.031 0.76 12.305 1 95.25 129 ALA B N 1
ATOM 2700 C CA . ALA B 1 129 ? -13.078 1.714 11.945 1 95.25 129 ALA B CA 1
ATOM 2701 C C . ALA B 1 129 ? -14.195 1.723 12.984 1 95.25 129 ALA B C 1
ATOM 2703 O O . ALA B 1 129 ? -14.68 2.787 13.375 1 95.25 129 ALA B O 1
ATOM 2704 N N . ALA B 1 130 ? -14.516 0.607 13.453 1 95 130 ALA B N 1
ATOM 2705 C CA . ALA B 1 130 ? -15.562 0.504 14.469 1 95 130 ALA B CA 1
ATOM 2706 C C . ALA B 1 130 ? -15.125 1.148 15.781 1 95 130 ALA B C 1
ATOM 2708 O O . ALA B 1 130 ? -15.914 1.841 16.438 1 95 130 ALA B O 1
ATOM 2709 N N . ILE B 1 131 ? -13.906 0.955 16.109 1 93.88 131 ILE B N 1
ATOM 2710 C CA . ILE B 1 131 ? -13.367 1.46 17.359 1 93.88 131 ILE B CA 1
ATOM 2711 C C . ILE B 1 131 ? -13.289 2.984 17.312 1 93.88 131 ILE B C 1
ATOM 2713 O O . ILE B 1 131 ? -13.594 3.658 18.312 1 93.88 131 ILE B O 1
ATOM 2717 N N . TYR B 1 132 ? -13.039 3.559 16.172 1 92.56 132 TYR B N 1
ATOM 2718 C CA . TYR B 1 132 ? -12.766 4.988 16.078 1 92.56 132 TYR B CA 1
ATOM 2719 C C . TYR B 1 132 ? -13.992 5.742 15.562 1 92.56 132 TYR B C 1
ATOM 2721 O O . TYR B 1 132 ? -13.914 6.93 15.25 1 92.56 132 TYR B O 1
ATOM 2729 N N . SER B 1 133 ? -14.977 5.047 15.438 1 93.06 133 SER B N 1
ATOM 2730 C CA . SER B 1 133 ? -16.203 5.707 15.023 1 93.06 133 SER B CA 1
ATOM 2731 C C . SER B 1 133 ? -17.266 5.656 16.125 1 93.06 133 SER B C 1
ATOM 2733 O O . SER B 1 133 ? -17.047 5.035 17.172 1 93.06 133 SER B O 1
ATOM 2735 N N . GLU B 1 134 ? -18.297 6.406 15.883 1 92.19 134 GLU B N 1
ATOM 2736 C CA . GLU B 1 134 ? -19.391 6.445 16.844 1 92.19 134 GLU B CA 1
ATOM 2737 C C . GLU B 1 134 ? -20.75 6.316 16.141 1 92.19 134 GLU B C 1
ATOM 2739 O O . GLU B 1 134 ? -20.828 6.348 14.914 1 92.19 134 GLU B O 1
ATOM 2744 N N . LYS B 1 135 ? -21.812 6.023 16.938 1 93.38 135 LYS B N 1
ATOM 2745 C CA . LYS B 1 135 ? -23.203 6.062 16.516 1 93.38 135 LYS B CA 1
ATOM 2746 C C . LYS B 1 135 ? -23.453 5.117 15.344 1 93.38 135 LYS B C 1
ATOM 2748 O O . LYS B 1 135 ? -23.078 3.941 15.398 1 93.38 135 LYS B O 1
ATOM 2753 N N . LEU B 1 136 ? -24.094 5.629 14.336 1 95.5 136 LEU B N 1
ATOM 2754 C CA . LEU B 1 136 ? -24.531 4.773 13.234 1 95.5 136 LEU B CA 1
ATOM 2755 C C . LEU B 1 136 ? -23.328 4.27 12.438 1 95.5 136 LEU B C 1
ATOM 2757 O O . LEU B 1 136 ? -23.359 3.162 11.898 1 95.5 136 LEU B O 1
ATOM 2761 N N . THR B 1 137 ? -22.344 5.066 12.375 1 95.31 137 THR B N 1
ATOM 2762 C CA . THR B 1 137 ? -21.141 4.641 11.664 1 95.31 137 THR B CA 1
ATOM 2763 C C . THR B 1 137 ? -20.531 3.404 12.328 1 95.31 137 THR B C 1
ATOM 2765 O O . THR B 1 137 ? -20.203 2.432 11.641 1 95.31 137 THR B O 1
ATOM 2768 N N . ARG B 1 138 ? -20.422 3.475 13.656 1 95.06 138 ARG B N 1
ATOM 2769 C CA . ARG B 1 138 ? -19.922 2.326 14.391 1 95.06 138 ARG B CA 1
ATOM 2770 C C . ARG B 1 138 ? -20.781 1.094 14.164 1 95.06 138 ARG B C 1
ATOM 2772 O O . ARG B 1 138 ? -20.266 0.006 13.898 1 95.06 138 ARG B O 1
ATOM 2779 N N . PHE B 1 139 ? -22.031 1.315 14.242 1 96.5 139 PHE B N 1
ATOM 2780 C CA . PHE B 1 139 ? -22.969 0.216 14.031 1 96.5 139 PHE B CA 1
ATOM 2781 C C . PHE B 1 139 ? -22.797 -0.379 12.641 1 96.5 139 PHE B C 1
ATOM 2783 O O . PHE B 1 139 ? -22.859 -1.598 12.469 1 96.5 139 PHE B O 1
ATOM 2790 N N . GLY B 1 140 ? -22.609 0.465 11.711 1 96.88 140 GLY B N 1
ATOM 2791 C CA . GLY B 1 140 ? -22.375 0.003 10.344 1 96.88 140 GLY B CA 1
ATOM 2792 C C . GLY B 1 140 ? -21.172 -0.91 10.211 1 96.88 140 GLY B C 1
ATOM 2793 O O . GLY B 1 140 ? -21.281 -1.999 9.648 1 96.88 140 GLY B O 1
ATOM 2794 N N . PHE B 1 141 ? -20.109 -0.56 10.758 1 96.94 141 PHE B N 1
ATOM 2795 C CA . PHE B 1 141 ? -18.891 -1.358 10.633 1 96.94 141 PHE B CA 1
ATOM 2796 C C . PHE B 1 141 ? -18.984 -2.615 11.492 1 96.94 141 PHE B C 1
ATOM 2798 O O . PHE B 1 141 ? -18.469 -3.668 11.117 1 96.94 141 PHE B O 1
ATOM 2805 N N . ILE B 1 142 ? -19.609 -2.516 12.586 1 97.19 142 ILE B N 1
ATOM 2806 C CA . ILE B 1 142 ? -19.875 -3.717 13.375 1 97.19 142 ILE B CA 1
ATOM 2807 C C . ILE B 1 142 ? -20.719 -4.691 12.555 1 97.19 142 ILE B C 1
ATOM 2809 O O . ILE B 1 142 ? -20.5 -5.902 12.586 1 97.19 142 ILE B O 1
ATOM 2813 N N . SER B 1 143 ? -21.656 -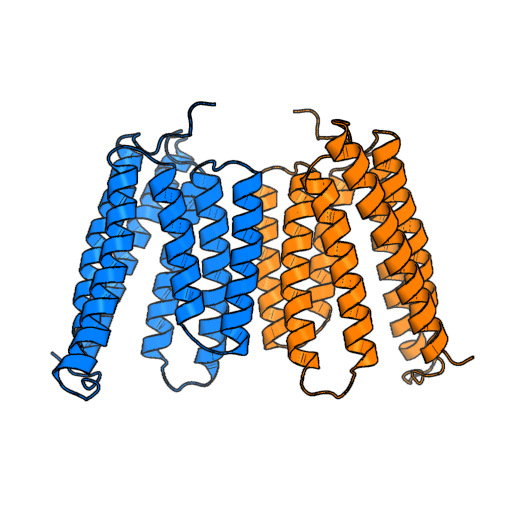4.129 11.875 1 97.75 143 SER B N 1
ATOM 2814 C CA . SER B 1 143 ? -22.5 -4.965 11.023 1 97.75 143 SER B CA 1
ATOM 2815 C C . SER B 1 143 ? -21.672 -5.66 9.945 1 97.75 143 SER B C 1
ATOM 2817 O O . SER B 1 143 ? -21.922 -6.82 9.617 1 97.75 143 SER B O 1
ATOM 2819 N N . VAL B 1 144 ? -20.75 -4.988 9.375 1 96.75 144 VAL B N 1
ATOM 2820 C CA . VAL B 1 144 ? -19.875 -5.594 8.367 1 96.75 144 VAL B CA 1
ATOM 2821 C C . VAL B 1 144 ? -19.109 -6.754 8.984 1 96.75 144 VAL B C 1
ATOM 2823 O O . VAL B 1 144 ? -19.031 -7.844 8.406 1 96.75 144 VAL B O 1
ATOM 2826 N N . ILE B 1 145 ? -18.562 -6.523 10.133 1 96.38 145 ILE B N 1
ATOM 2827 C CA . ILE B 1 145 ? -17.781 -7.547 10.828 1 96.38 145 ILE B CA 1
ATOM 2828 C C . ILE B 1 145 ? -18.688 -8.742 11.148 1 96.38 145 ILE B C 1
ATOM 2830 O O . ILE B 1 145 ? -18.297 -9.891 10.93 1 96.38 145 ILE B O 1
ATOM 2834 N N . THR B 1 146 ? -19.828 -8.453 11.609 1 96.31 146 THR B N 1
ATOM 2835 C CA . THR B 1 146 ? -20.797 -9.492 11.961 1 96.31 146 THR B CA 1
ATOM 2836 C C . THR B 1 146 ? -21.156 -10.328 10.734 1 96.31 146 THR B C 1
ATOM 2838 O O . THR B 1 146 ? -21.25 -11.555 10.82 1 96.31 146 THR B O 1
ATOM 2841 N N . ALA B 1 147 ? -21.328 -9.656 9.648 1 95.38 147 ALA B N 1
ATOM 2842 C CA . ALA B 1 147 ? -21.625 -10.375 8.406 1 95.38 147 ALA B CA 1
ATOM 2843 C C . ALA B 1 147 ? -20.516 -11.375 8.094 1 95.38 147 ALA B C 1
ATOM 2845 O O . ALA B 1 147 ? -20.797 -12.516 7.715 1 95.38 147 ALA B O 1
ATOM 2846 N N . ASN B 1 148 ? -19.328 -10.977 8.289 1 92.06 148 ASN B N 1
ATOM 2847 C CA . ASN B 1 148 ? -18.203 -11.867 8.031 1 92.06 148 ASN B CA 1
ATOM 2848 C C . ASN B 1 148 ? -18.172 -13.039 9.016 1 92.06 148 ASN B C 1
ATOM 2850 O O . ASN B 1 148 ? -17.953 -14.18 8.617 1 92.06 148 ASN B O 1
ATOM 2854 N N . ILE B 1 149 ? -18.422 -12.781 10.227 1 91.06 149 ILE B N 1
ATOM 2855 C CA . ILE B 1 149 ? -18.422 -13.82 11.258 1 91.06 149 ILE B CA 1
ATOM 2856 C C . ILE B 1 149 ? -19.531 -14.82 10.977 1 91.06 149 ILE B C 1
ATOM 2858 O O . ILE B 1 149 ? -19.328 -16.031 11.055 1 91.06 149 ILE B O 1
ATOM 2862 N N . ILE B 1 150 ? -20.641 -14.297 10.633 1 92.94 150 ILE B N 1
ATOM 2863 C CA . ILE B 1 150 ? -21.766 -15.164 10.328 1 92.94 150 ILE B CA 1
ATOM 2864 C C . ILE B 1 150 ? -21.422 -16.078 9.148 1 92.94 150 ILE B C 1
ATOM 2866 O O . ILE B 1 150 ? -21.703 -17.266 9.172 1 92.94 1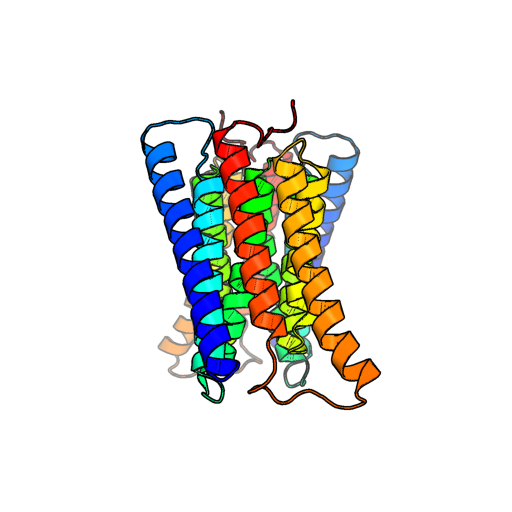50 ILE B O 1
ATOM 2870 N N . TRP B 1 151 ? -20.828 -15.516 8.156 1 91.62 151 TRP B N 1
ATOM 2871 C CA . TRP B 1 151 ? -20.422 -16.297 6.996 1 91.62 151 TRP B CA 1
ATOM 2872 C C . TRP B 1 151 ? -19.5 -17.438 7.406 1 91.62 151 TRP B C 1
ATOM 2874 O O . TRP B 1 151 ? -19.688 -18.594 6.996 1 91.62 151 TRP B O 1
ATOM 2884 N N . ILE B 1 152 ? -18.5 -17.125 8.25 1 87.62 152 ILE B N 1
ATOM 2885 C CA . ILE B 1 152 ? -17.531 -18.125 8.711 1 87.62 152 ILE B CA 1
ATOM 2886 C C . ILE B 1 152 ? -18.25 -19.219 9.484 1 87.62 152 ILE B C 1
ATOM 2888 O O . ILE B 1 152 ? -18 -20.406 9.266 1 87.62 152 ILE B O 1
ATOM 2892 N N . ILE B 1 153 ? -19.109 -18.844 10.32 1 90.31 153 ILE B N 1
ATOM 2893 C CA . ILE B 1 153 ? -19.859 -19.781 11.148 1 90.31 153 ILE B CA 1
ATOM 2894 C C . ILE B 1 153 ? -20.719 -20.688 10.266 1 90.31 153 ILE B C 1
ATOM 2896 O O . ILE B 1 153 ? -20.781 -21.891 10.469 1 90.31 153 ILE B O 1
ATOM 2900 N N . LEU B 1 154 ? -21.359 -20.109 9.305 1 91.19 154 LEU B N 1
ATOM 2901 C CA . LEU B 1 154 ? -22.219 -20.891 8.422 1 91.19 154 LEU B CA 1
ATOM 2902 C C . LEU B 1 154 ? -21.391 -21.859 7.578 1 91.19 154 LEU B C 1
ATOM 2904 O O . LEU B 1 154 ? -21.766 -23.016 7.426 1 91.19 154 LEU B O 1
ATOM 2908 N N . ARG B 1 155 ? -20.281 -21.391 7.113 1 87.94 155 ARG B N 1
ATOM 2909 C CA . ARG B 1 155 ? -19.422 -22.203 6.258 1 87.94 155 ARG B CA 1
ATOM 2910 C C . ARG B 1 155 ? -18.766 -23.328 7.051 1 87.94 155 ARG B C 1
ATOM 2912 O O . ARG B 1 155 ? -18.938 -24.5 6.723 1 87.94 155 ARG B O 1
ATOM 2919 N N . GLU B 1 156 ? -18.109 -22.984 8.062 1 87.12 156 GLU B N 1
ATOM 2920 C CA . GLU B 1 156 ? -17.406 -23.969 8.875 1 87.12 156 GLU B CA 1
ATOM 2921 C C . GLU B 1 156 ? -18.375 -24.797 9.711 1 87.12 156 GLU B C 1
ATOM 2923 O O . GLU B 1 156 ? -18.141 -26 9.922 1 87.12 156 GLU B O 1
ATOM 2928 N N . GLY B 1 157 ? -19.344 -24.156 10.234 1 88.88 157 GLY B N 1
ATOM 2929 C CA . GLY B 1 157 ? -20.344 -24.875 11 1 88.88 157 GLY B CA 1
ATOM 2930 C C . GLY B 1 157 ? -21.016 -25.984 10.211 1 88.88 157 GLY B C 1
ATOM 2931 O O . GLY B 1 157 ? -21.188 -27.094 10.719 1 88.88 157 GLY B O 1
ATOM 2932 N N . SER B 1 158 ? -21.359 -25.719 9.023 1 88 158 SER B N 1
ATOM 2933 C CA . SER B 1 158 ? -21.969 -26.734 8.18 1 88 158 SER B CA 1
ATOM 2934 C C . SER B 1 158 ? -21.016 -27.906 7.949 1 88 158 SER B C 1
ATOM 2936 O O . SER B 1 158 ? -21.422 -29.062 8 1 88 158 SER B O 1
ATOM 2938 N N . ARG B 1 159 ? -19.797 -27.594 7.727 1 90 159 ARG B N 1
ATOM 2939 C CA . ARG B 1 159 ? -18.781 -28.625 7.539 1 90 159 ARG B CA 1
ATOM 2940 C C . ARG B 1 159 ? -18.625 -29.469 8.797 1 90 159 ARG B C 1
ATOM 2942 O O . ARG B 1 159 ? -18.516 -30.703 8.711 1 90 159 ARG B O 1
ATOM 2949 N N . PHE B 1 160 ? -18.672 -28.766 9.859 1 90.12 160 PHE B N 1
ATOM 2950 C CA . PHE B 1 160 ? -18.5 -29.453 11.133 1 90.12 160 PHE B CA 1
ATOM 2951 C C . PHE B 1 160 ? -19.703 -30.344 11.438 1 90.12 160 PHE B C 1
ATOM 2953 O O . PHE B 1 160 ? -19.531 -31.5 11.828 1 90.12 160 PHE B O 1
ATOM 2960 N N . ILE B 1 161 ? -20.906 -29.922 11.258 1 91 161 ILE B N 1
ATOM 2961 C CA . ILE B 1 161 ? -22.141 -30.625 11.602 1 91 161 ILE B CA 1
ATOM 2962 C C . ILE B 1 161 ? -22.375 -31.766 10.617 1 91 161 ILE B C 1
ATOM 2964 O O . ILE B 1 161 ? -22.734 -32.875 11.023 1 91 161 ILE B O 1
ATOM 2968 N N . LEU B 1 162 ? -22.094 -31.562 9.398 1 91.31 162 LEU B N 1
ATOM 2969 C CA . LEU B 1 162 ? -22.406 -32.531 8.367 1 91.31 162 LEU B CA 1
ATOM 2970 C C . LEU B 1 162 ? -21.234 -33.5 8.164 1 91.31 162 LEU B C 1
ATOM 2972 O O . LEU B 1 162 ? -21.406 -34.594 7.633 1 91.31 162 LEU B O 1
ATOM 2976 N N . GLY B 1 163 ? -20 -33.094 8.547 1 89.81 163 GLY B N 1
ATOM 2977 C CA . GLY B 1 163 ? -18.812 -33.906 8.398 1 89.81 163 GLY B CA 1
ATOM 2978 C C . GLY B 1 163 ? -18.203 -33.844 7.008 1 89.81 163 GLY B C 1
ATOM 2979 O O . GLY B 1 163 ? -17.266 -34.594 6.699 1 89.81 163 GLY B O 1
ATOM 2980 N N . TYR B 1 164 ? -18.938 -33.156 6.098 1 87.31 164 TYR B N 1
ATOM 2981 C CA . TYR B 1 164 ? -18.438 -32.969 4.738 1 87.31 164 TYR B CA 1
ATOM 2982 C C . TYR B 1 164 ? -18.703 -31.547 4.25 1 87.31 164 TYR B C 1
ATOM 2984 O O . TYR B 1 164 ? -19.5 -30.812 4.852 1 87.31 164 TYR B O 1
ATOM 2992 N N . GLU B 1 165 ? -17.969 -31.266 3.191 1 87.31 165 GLU B N 1
ATOM 2993 C CA . GLU B 1 165 ? -18.188 -29.953 2.59 1 87.31 165 GLU B CA 1
ATOM 2994 C C . GLU B 1 165 ? -19.406 -29.953 1.663 1 87.31 165 GLU B C 1
ATOM 2996 O O . GLU B 1 165 ? -19.5 -30.797 0.762 1 87.31 165 GLU B O 1
ATOM 3001 N N . VAL B 1 166 ? -20.312 -29.062 1.942 1 88.94 166 VAL B N 1
ATOM 3002 C CA . VAL B 1 166 ? -21.5 -28.922 1.109 1 88.94 166 VAL B CA 1
ATOM 3003 C C . VAL B 1 166 ? -21.094 -28.578 -0.32 1 88.94 166 VAL B C 1
ATOM 3005 O O . VAL B 1 166 ? -20.281 -27.672 -0.535 1 88.94 166 VAL B O 1
ATOM 3008 N N . PRO B 1 167 ? -21.656 -29.375 -1.266 1 87.88 167 PRO B N 1
ATOM 3009 C CA . PRO B 1 167 ? -21.359 -29.047 -2.66 1 87.88 167 PRO B CA 1
ATOM 3010 C C . PRO B 1 167 ? -21.703 -27.609 -3.01 1 87.88 167 PRO B C 1
ATOM 3012 O O . PRO B 1 167 ? -22.656 -27.047 -2.459 1 87.88 167 PRO B O 1
ATOM 3015 N N . ILE B 1 168 ? -20.984 -26.969 -3.941 1 84.62 168 ILE B N 1
ATOM 3016 C CA . ILE B 1 168 ? -21.062 -25.562 -4.285 1 84.62 168 ILE B CA 1
ATOM 3017 C C . ILE B 1 168 ? -22.469 -25.219 -4.781 1 84.62 168 ILE B C 1
ATOM 3019 O O . ILE B 1 168 ? -22.984 -24.125 -4.527 1 84.62 168 ILE B O 1
ATOM 3023 N N . GLU B 1 169 ? -23.141 -26.109 -5.402 1 88.19 169 GLU B N 1
ATOM 3024 C CA . GLU B 1 169 ? -24.469 -25.906 -5.973 1 88.19 169 GLU B CA 1
ATOM 3025 C C . GLU B 1 169 ? -25.531 -25.719 -4.879 1 88.19 169 GLU B C 1
ATOM 3027 O O . GLU B 1 169 ? -26.609 -25.203 -5.133 1 88.19 169 GLU B O 1
ATOM 3032 N N . TRP B 1 170 ? -25.172 -26.109 -3.691 1 88.19 170 TRP B N 1
ATOM 3033 C CA . TRP B 1 170 ? -26.141 -26.047 -2.596 1 88.19 170 TRP B CA 1
ATOM 3034 C C . TRP B 1 170 ? -25.625 -25.141 -1.477 1 88.19 170 TRP B C 1
ATOM 3036 O O . TRP B 1 170 ? -26.188 -25.141 -0.374 1 88.19 170 TRP B O 1
ATOM 3046 N N . ARG B 1 171 ? -24.562 -24.359 -1.715 1 88.12 171 ARG B N 1
ATOM 3047 C CA . ARG B 1 171 ? -23.938 -23.484 -0.723 1 88.12 171 ARG B CA 1
ATOM 3048 C C . ARG B 1 171 ? -24.531 -22.078 -0.764 1 88.12 171 ARG B C 1
ATOM 3050 O O . ARG B 1 171 ? -23.984 -21.188 -1.405 1 88.12 171 ARG B O 1
ATOM 3057 N N . PHE B 1 172 ? -25.531 -21.844 0.104 1 90.94 172 PHE B N 1
ATOM 3058 C CA . PHE B 1 172 ? -26.25 -20.578 0.091 1 90.94 172 PHE B CA 1
ATOM 3059 C C . PHE B 1 172 ? -25.688 -19.641 1.153 1 90.94 172 PHE B C 1
ATOM 3061 O O . PHE B 1 172 ? -26.203 -18.531 1.348 1 90.94 172 PHE B O 1
ATOM 3068 N N . ASP B 1 173 ? -24.656 -20.062 1.867 1 90.56 173 ASP B N 1
ATOM 3069 C CA . ASP B 1 173 ? -24.016 -19.234 2.871 1 90.56 173 ASP B CA 1
ATOM 3070 C C . ASP B 1 173 ? -23.5 -17.938 2.252 1 90.56 173 ASP B C 1
ATOM 3072 O O . ASP B 1 173 ? -23.562 -16.875 2.875 1 90.56 173 ASP B O 1
ATOM 3076 N N . ASN B 1 174 ? -23.109 -17.984 1.037 1 90.5 174 ASN B N 1
ATOM 3077 C CA . ASN B 1 174 ? -22.641 -16.797 0.345 1 90.5 174 ASN B CA 1
ATOM 3078 C C . ASN B 1 174 ? -23.766 -15.797 0.087 1 90.5 174 ASN B C 1
ATOM 3080 O O . ASN B 1 174 ? -23.562 -14.586 0.163 1 90.5 174 ASN B O 1
ATOM 3084 N N . ASP B 1 175 ? -24.875 -16.344 -0.262 1 92.38 175 ASP B N 1
ATOM 3085 C CA . ASP B 1 175 ? -26.031 -15.477 -0.48 1 92.38 175 ASP B CA 1
ATOM 3086 C C . ASP B 1 175 ? -26.391 -14.711 0.79 1 92.38 175 ASP B C 1
ATOM 3088 O O . ASP B 1 175 ? -26.594 -13.5 0.748 1 92.38 175 ASP B O 1
ATOM 3092 N N . VAL B 1 176 ? -26.438 -15.453 1.819 1 93.69 176 VAL B N 1
ATOM 3093 C CA . VAL B 1 176 ? -26.719 -14.828 3.107 1 93.69 176 VAL B CA 1
ATOM 3094 C C . VAL B 1 176 ? -25.672 -13.758 3.406 1 93.69 176 VAL B C 1
ATOM 3096 O O . VAL B 1 176 ? -26.016 -12.641 3.814 1 93.69 176 VAL B O 1
ATOM 3099 N N . TYR B 1 177 ? -24.469 -14.062 3.189 1 94.25 177 TYR B N 1
ATOM 3100 C CA . TYR B 1 177 ? -23.359 -13.156 3.416 1 94.25 177 TYR B CA 1
ATOM 3101 C C . TYR B 1 177 ? -23.516 -11.875 2.602 1 94.25 177 TYR B C 1
ATOM 3103 O O . TYR B 1 177 ? -23.406 -10.773 3.139 1 94.25 177 TYR B O 1
ATOM 3111 N N . HIS B 1 178 ? -23.844 -12.016 1.358 1 94.81 178 HIS B N 1
ATOM 3112 C CA . HIS B 1 178 ? -23.984 -10.859 0.477 1 94.81 178 HIS B CA 1
ATOM 3113 C C . HIS B 1 178 ? -25.141 -9.969 0.915 1 94.81 178 HIS B C 1
ATOM 3115 O O . HIS B 1 178 ? -25.016 -8.742 0.915 1 94.81 178 HIS B O 1
ATOM 3121 N N . LEU B 1 179 ? -26.219 -10.578 1.276 1 96.44 179 LEU B N 1
ATOM 3122 C CA . LEU B 1 179 ? -27.375 -9.805 1.714 1 96.44 179 LEU B CA 1
ATOM 3123 C C . LEU B 1 179 ? -27.062 -9.023 2.984 1 96.44 179 LEU B C 1
ATOM 3125 O O . LEU B 1 179 ? -27.438 -7.855 3.105 1 96.44 179 LEU B O 1
ATOM 3129 N N . LEU B 1 180 ? -26.391 -9.664 3.844 1 97.19 180 LEU B N 1
ATOM 3130 C CA . LEU B 1 180 ? -25.984 -8.984 5.074 1 97.19 180 LEU B CA 1
ATOM 3131 C C . LEU B 1 180 ? -25.031 -7.832 4.77 1 97.19 180 LEU B C 1
ATOM 3133 O O . LEU B 1 180 ? -25.125 -6.766 5.379 1 97.19 180 LEU B O 1
ATOM 3137 N N . LEU B 1 181 ? -24.141 -8.039 3.857 1 97.06 181 LEU B N 1
ATOM 3138 C CA . LEU B 1 181 ? -23.203 -6.988 3.48 1 97.06 181 LEU B CA 1
ATOM 3139 C C . LEU B 1 181 ? -23.938 -5.809 2.846 1 97.06 181 LEU B C 1
ATOM 3141 O O . LEU B 1 181 ? -23.547 -4.656 3.039 1 97.06 181 LEU B O 1
ATOM 3145 N N . ILE B 1 182 ? -24.969 -6.094 2.092 1 97.62 182 ILE B N 1
ATOM 3146 C CA . ILE B 1 182 ? -25.766 -5.031 1.483 1 97.62 182 ILE B CA 1
ATOM 3147 C C . ILE B 1 182 ? -26.375 -4.16 2.574 1 97.62 182 ILE B C 1
ATOM 3149 O O . ILE B 1 182 ? -26.297 -2.932 2.52 1 97.62 182 ILE B O 1
ATOM 3153 N N . ILE B 1 183 ? -26.906 -4.793 3.529 1 97.94 183 ILE B N 1
ATOM 3154 C CA . ILE B 1 183 ? -27.516 -4.066 4.641 1 97.94 183 ILE B CA 1
ATOM 3155 C C . ILE B 1 183 ? -26.438 -3.271 5.379 1 97.94 183 ILE B C 1
ATOM 3157 O O . ILE B 1 183 ? -26.625 -2.08 5.648 1 97.94 183 ILE B O 1
ATOM 3161 N N . ALA B 1 184 ? -25.344 -3.877 5.695 1 97.81 184 ALA B N 1
ATOM 3162 C CA . ALA B 1 184 ? -24.266 -3.248 6.457 1 97.81 184 ALA B CA 1
ATOM 3163 C C . ALA B 1 184 ? -23.719 -2.029 5.723 1 97.81 184 ALA B C 1
ATOM 3165 O O . ALA B 1 184 ? -23.547 -0.964 6.316 1 97.81 184 ALA B O 1
ATOM 3166 N N . THR B 1 185 ? -23.469 -2.182 4.438 1 97.62 185 THR B N 1
ATOM 3167 C CA . THR B 1 185 ? -22.891 -1.08 3.676 1 97.62 185 THR B CA 1
ATOM 3168 C C . THR B 1 185 ? -23.906 0.044 3.498 1 97.62 185 THR B C 1
ATOM 3170 O O . THR B 1 185 ? -23.547 1.218 3.432 1 97.62 185 THR B O 1
ATOM 3173 N N . PHE B 1 186 ? -25.141 -0.32 3.451 1 97.94 186 PHE B N 1
ATOM 3174 C CA . PHE B 1 186 ? -26.172 0.705 3.426 1 97.94 186 PHE B CA 1
ATOM 3175 C C . PHE B 1 186 ? -26.141 1.536 4.703 1 97.94 186 PHE B C 1
ATOM 3177 O O . PHE B 1 186 ? -26.25 2.764 4.652 1 97.94 186 PHE B O 1
ATOM 3184 N N . ILE B 1 187 ? -26.031 0.915 5.766 1 97.81 187 ILE B N 1
ATOM 3185 C CA . ILE B 1 187 ? -25.969 1.604 7.047 1 97.81 187 ILE B CA 1
ATOM 3186 C C . ILE B 1 187 ? -24.75 2.527 7.078 1 97.81 187 ILE B C 1
ATOM 3188 O O . ILE B 1 187 ? -24.844 3.668 7.539 1 97.81 187 ILE B O 1
ATOM 3192 N N . VAL B 1 188 ? -23.641 2.062 6.59 1 97.12 188 VAL B N 1
ATOM 3193 C CA . VAL B 1 188 ? -22.438 2.879 6.539 1 97.12 188 VAL B CA 1
ATOM 3194 C C . VAL B 1 188 ? -22.688 4.117 5.68 1 97.12 188 VAL B C 1
ATOM 3196 O O . VAL B 1 188 ? -22.391 5.238 6.098 1 97.12 188 VAL B O 1
ATOM 3199 N N . TYR B 1 189 ? -23.25 3.912 4.578 1 97.38 189 TYR B N 1
ATOM 3200 C CA . TYR B 1 189 ? -23.531 5.039 3.695 1 97.38 189 TYR B CA 1
ATOM 3201 C C . TYR B 1 189 ? -24.516 6.008 4.348 1 97.38 189 TYR B C 1
ATOM 3203 O O . TYR B 1 189 ? -24.312 7.223 4.305 1 97.38 189 TYR B O 1
ATOM 3211 N N . LEU B 1 190 ? -25.531 5.477 4.914 1 96.81 190 LEU B N 1
ATOM 3212 C CA . LEU B 1 190 ? -26.547 6.285 5.594 1 96.81 190 LEU B CA 1
ATOM 3213 C C . LEU B 1 190 ? -25.906 7.117 6.707 1 96.81 190 LEU B C 1
ATOM 3215 O O . LEU B 1 190 ? -26.312 8.258 6.938 1 96.81 190 LEU B O 1
ATOM 3219 N N . SER B 1 191 ? -24.969 6.57 7.371 1 96.31 191 SER B N 1
ATOM 3220 C CA . SER B 1 191 ? -24.312 7.277 8.469 1 96.31 191 SER B CA 1
ATOM 3221 C C . SER B 1 191 ? -23.578 8.523 7.961 1 96.31 191 SER B C 1
ATOM 3223 O O . SER B 1 191 ? -23.531 9.547 8.648 1 96.31 191 SER B O 1
ATOM 3225 N N . ILE B 1 192 ? -23.031 8.445 6.801 1 95.12 192 ILE B N 1
ATOM 3226 C CA . ILE B 1 192 ? -22.344 9.594 6.203 1 95.12 192 ILE B CA 1
ATOM 3227 C C . ILE B 1 192 ? -23.375 10.672 5.859 1 95.12 192 ILE B C 1
ATOM 3229 O O . ILE B 1 192 ? -23.172 11.852 6.168 1 95.12 192 ILE B O 1
ATOM 3233 N N . GLN B 1 193 ? -24.438 10.227 5.332 1 94.5 193 GLN B N 1
ATOM 3234 C CA . GLN B 1 193 ? -25.5 11.156 4.965 1 94.5 193 GLN B CA 1
ATOM 3235 C C . GLN B 1 193 ? -26.031 11.898 6.188 1 94.5 193 GLN B C 1
ATOM 3237 O O . GLN B 1 193 ? -26.344 13.094 6.113 1 94.5 193 GLN B O 1
ATOM 3242 N N . ARG B 1 194 ? -26.062 11.25 7.215 1 93.56 194 ARG B N 1
ATOM 3243 C CA . ARG B 1 194 ? -26.625 11.805 8.438 1 93.56 194 ARG B CA 1
ATOM 3244 C C . ARG B 1 194 ? -25.594 12.672 9.164 1 93.56 194 ARG B C 1
ATOM 3246 O O . ARG B 1 194 ? -25.953 13.414 10.086 1 93.56 194 ARG B O 1
ATOM 3253 N N . GLY B 1 195 ? -24.344 12.477 8.797 1 90.44 195 GLY B N 1
ATOM 3254 C CA . GLY B 1 195 ? -23.297 13.25 9.438 1 90.44 195 GLY B CA 1
ATOM 3255 C C . GLY B 1 195 ? -22.688 12.555 10.648 1 90.44 195 GLY B C 1
ATOM 3256 O O . GLY B 1 195 ? -22.047 13.195 11.477 1 90.44 195 GLY B O 1
ATOM 3257 N N . ASP B 1 196 ? -22.938 11.242 10.758 1 89.75 196 ASP B N 1
ATOM 3258 C CA . ASP B 1 196 ? -22.438 10.469 11.891 1 89.75 196 ASP B CA 1
ATOM 3259 C C . ASP B 1 196 ? -21.016 9.992 11.656 1 89.75 196 ASP B C 1
ATOM 3261 O O . ASP B 1 196 ? -20.359 9.469 12.562 1 89.75 196 ASP B O 1
ATOM 3265 N N . TRP B 1 197 ? -20.547 10.156 10.445 1 84.75 197 TRP B N 1
ATOM 3266 C CA . TRP B 1 197 ? -19.172 9.758 10.102 1 84.75 197 TRP B CA 1
ATOM 3267 C C . TRP B 1 197 ? -18.156 10.711 10.734 1 84.75 197 TRP B C 1
ATOM 3269 O O . TRP B 1 197 ? -18.078 11.875 10.352 1 84.75 197 TRP B O 1
ATOM 3279 N N . SER B 1 198 ? -18.141 10.664 12.172 1 64.38 198 SER B N 1
ATOM 3280 C CA . SER B 1 198 ? -17.406 11.664 12.953 1 64.38 198 SER B CA 1
ATOM 3281 C C . SER B 1 198 ? -15.914 11.578 12.695 1 64.38 198 SER B C 1
ATOM 3283 O O . SER B 1 198 ? -15.383 10.492 12.438 1 64.38 198 SER B O 1
ATOM 3285 N N . TYR B 1 199 ? -15.398 12.734 12.352 1 56.84 199 TYR B N 1
ATOM 3286 C CA . TYR B 1 199 ? -13.953 12.953 12.406 1 56.84 199 TYR B CA 1
ATOM 3287 C C . TYR B 1 199 ? -13.492 13.172 13.844 1 56.84 199 TYR B C 1
ATOM 3289 O O . TYR B 1 199 ? -14.195 13.781 14.648 1 56.84 199 TYR B O 1
ATOM 3297 N N . PRO B 1 200 ? -12.734 12.109 14.266 1 49.16 200 PRO B N 1
ATOM 3298 C CA . PRO B 1 200 ? -12.336 12.406 15.641 1 49.16 200 PRO B CA 1
ATOM 3299 C C . PRO B 1 200 ? -12.141 13.906 15.883 1 49.16 200 PRO B C 1
ATOM 3301 O O . PRO B 1 200 ? -11.727 14.633 14.984 1 49.16 200 PRO B O 1
ATOM 3304 N N . LYS B 1 201 ? -13 14.445 16.797 1 45.56 201 LYS B N 1
ATOM 3305 C CA . LYS B 1 201 ? -12.711 15.789 17.281 1 45.56 201 LYS B CA 1
ATOM 3306 C C . LYS B 1 201 ? -11.227 15.961 17.578 1 45.56 201 LYS B C 1
ATOM 3308 O O . LYS B 1 201 ? -10.617 15.109 18.234 1 45.56 201 LYS B O 1
ATOM 3313 N N . ASN B 1 202 ? -10.453 16.656 16.703 1 37.12 202 ASN B N 1
ATOM 3314 C CA . ASN B 1 202 ? -9.141 17.094 17.188 1 37.12 202 ASN B CA 1
ATOM 3315 C C . ASN B 1 202 ? -9.188 17.547 18.641 1 37.12 202 ASN B C 1
ATOM 3317 O O . ASN B 1 202 ? -10.141 18.203 19.062 1 37.12 202 ASN B O 1
#

Foldseek 3Di:
DFLLVLLLVLLVVLLVLLVVLLVVLVVCVVVVNPLRDPLNSVLSVLVSVLSVLVSVLSVQPPDPCSLVSVLVNLVSLLVNLLSLCVLLPPDPVVSVVLSVLSVVLSVVCNVVVDCVSSVCNLLVSLVVQLVSFDDLLNVLSVLLNVLVVQLCCLQVVVCVVVVHGDDSRHDNSSVSSSVSNSVSVVSNSVCSVVVRSDRPDD/DFLLVLLLVLLVVLLVLLVVLLVVLVVCVVVVNPLRDPLNSVLSVLVSVLSVLVSVLSVCPPDPCSLVSVLVNLVSLLVNLLSLCVLLPPDPVVSVVLSVLSVVLSVVCNVVVDCVSSVCNLLVSLVVQLVSFDDLLNVLSVLLNVLVVQLVCLQVVVCVVVVHGDDSRHDNSSVSSSVSNSVSVVSNSVCSVVVRSDRPDD

InterPro domains:
  IPR054235 Protein of unknown function DUF6962 [PF22285] (7-194)

Solvent-accessible surface area (backbone atoms only — not comparable to full-atom values): 20146 Å² total; per-residue (Å²): 133,48,24,56,58,51,34,52,47,36,48,49,49,38,32,52,52,31,44,49,52,20,54,53,35,42,53,38,33,74,72,62,40,81,74,35,44,71,37,49,28,50,30,32,45,42,51,25,52,46,43,51,50,53,51,47,45,67,72,40,60,90,45,85,59,41,62,56,49,52,49,50,43,44,48,45,50,42,49,38,46,53,28,45,42,57,52,45,58,53,57,66,69,59,44,52,49,48,52,53,50,32,47,50,31,42,48,48,23,73,73,65,69,40,67,65,33,57,52,49,50,51,51,52,51,39,49,50,48,27,71,63,34,42,71,49,28,17,51,12,32,47,37,42,51,48,27,52,51,50,34,50,48,51,54,52,45,46,26,63,76,68,72,46,76,73,55,66,57,71,43,51,48,56,35,56,30,33,54,41,39,42,53,16,50,47,39,35,52,50,12,35,75,73,59,35,62,46,59,62,79,125,134,47,23,57,57,48,34,52,50,37,48,50,49,38,32,50,51,31,45,49,52,20,53,52,36,43,53,38,33,75,73,61,39,81,74,35,44,71,36,49,28,50,30,34,44,44,53,25,51,45,44,50,52,52,51,46,44,66,70,41,58,91,45,86,58,38,61,58,49,51,48,49,43,43,47,45,49,42,50,36,47,53,27,45,42,58,51,43,56,52,56,66,69,60,46,51,51,49,53,52,49,32,48,50,31,41,51,48,22,72,74,65,69,39,67,65,32,56,52,49,50,51,50,52,49,36,51,50,49,26,70,61,34,42,72,51,28,17,50,10,32,47,36,41,51,46,27,52,50,50,34,51,47,50,53,52,45,46,28,64,74,67,73,44,78,75,56,66,57,72,42,50,49,56,34,54,30,33,54,39,40,42,54,16,52,48,39,36,52,50,13,35,76,73,58,34,60,46,58,62,78,126